Protein 3QB2 (pdb70)

Sequence (620 aa):
YKVPKGLEHYQKFQKEVTVNDLKKYLIGSDKEYRITRRDSYGDISDPEVILEYGVYPAFIKGYTQLKANIEEALLESNSGQALDIYQAVQTLNAENLLNYYESLPFYLNRQSILANITKALKDAHIREAAHYKLGEFAHYQDTLDVERYKVPKGLEHYQKFQKEVTVNDLKKYLIGSDKEYRITRRDSYGDISDPEVILEYGVYPAFIKGYTQLKANIEEALLESNSGQALDIYQAVQTLNAENLLNYYESLPFYLNRQSILANITKALKDAHIREAAHYKLGEFAHYQDTLDVERTIETFFRSFLEQKLISEYKVPKGLEHYQKFQKEVTVNDLKKYLIGSDKEYRITRRDSYGDISDPEVILEYGVYPAFIKGYTQLKANIEEALLESNSGQALDIYQAVQTLNAENLLNYYESLPFYLNRQSILANITKALKDAHIREAAHYKLGEFAHYQDTLDVERTIETFFRSYKVPKGLEHYQKFQKEVTVNDLKKYLIGSDKEYRITRRDSYGDISDPEVILEYGVYPAFIKGYTQLKANIEEALLESNSGQALDIYQAVQTLNAENLLNYYESLPFYLNRQSILANITKALKDAHIREAAHYKLGEFAHYQDTLDVERTIE

B-factor: mean 46.6, std 15.16, range [19.85, 102.47]

InterPro domains:
  IPR032002 Immunity factor for SPN [PF16718] (1-161)
  IPR038509 IFS superfamily [G3DSA:1.25.40.520] (1-161)

Radius of gyration: 32.12 Å; Cα contacts (8 Å, |Δi|>4): 696; chains: 4; bounding box: 103×66×56 Å

Solvent-accessible surface area: 32595 Å² total

Secondary structure (DSSP, 8-state):
--PPPPHHHHH---S---HHHHHHHHH--SGGG----SS----S--HHHHIIIIIHHHHHHT-TTHHHHHHHHHH---S--HHHHHHHHHHHHHH--HHHHS--S-----HHHHHHHHHHHTSHHHHH--HHHHHHHHHHHH------/--PPPPHHHHH---S---HHHHHHHHH--SGGG----TT----S--HHHIIIIIIHHHHHTT-THHHHHHHHHHH---S--HHHHHHHHHHHHHH--HHHHSS-S-----HHHHHHHHHHHHSHHHHH--HHHHHHHHHHHH----HHHHIIIIIHHHHHHHHH-/--PPP-HHHHH---S---HHHHHHHHH--SGGG----TT----S--HHHIIIIIIHHHHHTT-THHHHHHHHHHH--TT--HHHHHHHHHHHHHH--HHHHSS-S----HHHHHHHHHTTSS-HHHH---HHHHHHHHHHHH----HHHHHHHHH-/--PPP-HHHHH---S---HHHHHHHHH--SGGG----SS----S--HHHIIIIIIHHHHHTT-THHHHHHHHHHH---S--HHHHHHHHHHHHHH--HHHHS--S-----HHHHHHHHHHTTSHHHHH--HHHHHHHHHHHH----HHHH-

Nearest PDB structures (foldseek):
  3qb2-assembly2_B  TM=1.000E+00  e=2.478E-21  Streptococcus pyogenes
  3qb2-assembly3_C  TM=9.604E-01  e=1.920E-17  Streptococcus pyogenes
  4kt6-assembly2_D  TM=8.088E-01  e=1.188E-16  Streptococcus pyogenes MGAS315
  3qb2-assembly3_C  TM=1.002E+00  e=6.644E-21  Streptococcus pyogenes
  3qb2-assembly2_B  TM=9.607E-01  e=6.875E-18  Streptococcus pyogenes

Structure (mmCIF, N/CA/C/O backbone):
data_3QB2
#
_entry.id   3QB2
#
_cell.length_a   108.032
_cell.length_b   108.032
_cell.length_c   147.047
_cell.angle_alpha   90.00
_cell.angle_beta   90.00
_cell.angle_gamma   120.00
#
_symmetry.space_group_name_H-M   'P 31 2 1'
#
loop_
_entity.id
_entity.type
_entity.pdbx_description
1 polymer 'Immunity factor for SPN'
2 non-polymer 'SULFATE ION'
3 water water
#
loop_
_atom_site.group_PDB
_atom_site.id
_atom_site.type_symbol
_atom_site.label_atom_id
_atom_site.label_alt_id
_atom_site.label_comp_id
_atom_site.label_asym_id
_atom_site.label_entity_id
_atom_site.label_seq_id
_atom_site.pdbx_PDB_ins_code
_atom_site.Cartn_x
_atom_site.Cartn_y
_atom_site.Cartn_z
_atom_site.occupancy
_atom_site.B_iso_or_equiv
_atom_site.auth_seq_id
_atom_site.auth_comp_id
_atom_site.auth_asym_id
_atom_site.auth_atom_id
_atom_site.pdbx_PDB_model_num
ATOM 9 N N . TYR A 1 2 ? -16.398 61.200 48.759 1.00 47.28 2 TYR A N 1
ATOM 10 C CA . TYR A 1 2 ? -16.113 62.303 49.675 1.00 46.41 2 TYR A CA 1
ATOM 11 C C . TYR A 1 2 ? -15.217 61.810 50.805 1.00 45.50 2 TYR A C 1
ATOM 12 O O . TYR A 1 2 ? -15.432 60.732 51.331 1.00 45.00 2 TYR A O 1
ATOM 21 N N . LYS A 1 3 ? -14.178 62.579 51.118 1.00 44.69 3 LYS A N 1
ATOM 22 C CA . LYS A 1 3 ? -13.351 62.348 52.301 1.00 44.33 3 LYS A CA 1
ATOM 23 C C . LYS A 1 3 ? -13.262 63.671 53.070 1.00 43.78 3 LYS A C 1
ATOM 24 O O . LYS A 1 3 ? -13.224 64.740 52.458 1.00 43.83 3 LYS A O 1
ATOM 26 N N . VAL A 1 4 ? -13.268 63.602 54.401 1.00 43.10 4 VAL A N 1
ATOM 27 C CA . VAL A 1 4 ? -13.191 64.806 55.223 1.00 42.44 4 VAL A CA 1
ATOM 28 C C . VAL A 1 4 ? -11.809 65.396 55.004 1.00 42.36 4 VAL A C 1
ATOM 29 O O . VAL A 1 4 ? -10.820 64.695 55.140 1.00 42.36 4 VAL A O 1
ATOM 33 N N . PRO A 1 5 ? -11.734 66.677 54.631 1.00 42.70 5 PRO A N 1
ATOM 34 C CA . PRO A 1 5 ? -10.426 67.309 54.402 1.00 43.07 5 PRO A CA 1
ATOM 35 C C . PRO A 1 5 ? -9.509 67.352 55.637 1.00 43.37 5 PRO A C 1
ATOM 36 O O . PRO A 1 5 ? -9.980 67.323 56.781 1.00 43.22 5 PRO A O 1
ATOM 40 N N . LYS A 1 6 ? -8.207 67.414 55.382 1.00 43.82 6 LYS A N 1
ATOM 41 C CA . LYS A 1 6 ? -7.208 67.493 56.439 1.00 44.48 6 LYS A CA 1
ATOM 42 C C . LYS A 1 6 ? -7.406 68.731 57.328 1.00 44.84 6 LYS A C 1
ATOM 43 O O . LYS A 1 6 ? -7.533 69.847 56.834 1.00 44.59 6 LYS A O 1
ATOM 45 N N . GLY A 1 7 ? -7.441 68.499 58.643 1.00 45.50 7 GLY A N 1
ATOM 46 C CA . GLY A 1 7 ? -7.556 69.551 59.657 1.00 45.68 7 GLY A CA 1
ATOM 47 C C . GLY A 1 7 ? -6.306 70.404 59.821 1.00 45.89 7 GLY A C 1
ATOM 48 O O . GLY A 1 7 ? -5.247 70.087 59.283 1.00 46.17 7 GLY A O 1
ATOM 49 N N . LEU A 1 8 ? -6.441 71.512 60.549 1.00 45.82 8 LEU A N 1
ATOM 50 C CA . LEU A 1 8 ? -5.290 72.370 60.887 1.00 45.58 8 LEU A CA 1
ATOM 51 C C . LEU A 1 8 ? -4.346 71.572 61.785 1.00 44.89 8 LEU A C 1
ATOM 52 O O . LEU A 1 8 ? -3.127 71.669 61.673 1.00 44.14 8 LEU A O 1
ATOM 57 N N . GLU A 1 9 ? -4.937 70.774 62.672 1.00 44.48 9 GLU A N 1
ATOM 58 C CA . GLU A 1 9 ? -4.182 69.920 63.572 1.00 44.39 9 GLU A CA 1
ATOM 59 C C . GLU A 1 9 ? -3.336 68.878 62.824 1.00 43.15 9 GLU A C 1
ATOM 60 O O . GLU A 1 9 ? -2.282 68.461 63.308 1.00 42.61 9 GLU A O 1
ATOM 62 N N . HIS A 1 10 ? -3.784 68.488 61.634 1.00 41.91 10 HIS A N 1
ATOM 63 C CA . HIS A 1 10 ? -3.037 67.552 60.797 1.00 41.11 10 HIS A CA 1
ATOM 64 C C . HIS A 1 10 ? -1.670 68.118 60.424 1.00 40.22 10 HIS A C 1
ATOM 65 O O . HIS A 1 10 ? -0.674 67.416 60.508 1.00 40.26 10 HIS A O 1
ATOM 72 N N . TYR A 1 11 ? -1.633 69.389 60.031 1.00 39.43 11 TYR A N 1
ATOM 73 C CA . TYR A 1 11 ? -0.386 70.068 59.674 1.00 38.98 11 TYR A CA 1
ATOM 74 C C . TYR A 1 11 ? 0.453 70.387 60.904 1.00 38.37 11 TYR A C 1
ATOM 75 O O . TYR A 1 11 ? 1.675 70.287 60.879 1.00 38.34 11 TYR A O 1
ATOM 84 N N . GLN A 1 12 ? -0.206 70.729 61.996 1.00 37.93 12 GLN A N 1
ATOM 85 C CA . GLN A 1 12 ? 0.486 70.996 63.237 1.00 38.07 12 GLN A CA 1
ATOM 86 C C . GLN A 1 12 ? 1.342 69.801 63.677 1.00 38.19 12 GLN A C 1
ATOM 87 O O . GLN A 1 12 ? 2.478 69.981 64.159 1.00 38.07 12 GLN A O 1
ATOM 89 N N . LYS A 1 13 ? 0.823 68.584 63.484 1.00 38.03 13 LYS A N 1
ATOM 90 C CA . LYS A 1 13 ? 1.562 67.374 63.887 1.00 37.68 13 LYS A CA 1
ATOM 91 C C . LYS A 1 13 ? 2.830 67.218 63.064 1.00 37.36 13 LYS A C 1
ATOM 92 O O . LYS A 1 13 ? 3.821 66.708 63.556 1.00 37.45 13 LYS A O 1
ATOM 102 N N . PHE A 1 15 ? 4.616 69.835 61.705 1.00 35.73 15 PHE A N 1
ATOM 103 C CA . PHE A 1 15 ? 5.508 70.989 61.784 1.00 35.00 15 PHE A CA 1
ATOM 104 C C . PHE A 1 15 ? 5.859 71.474 63.187 1.00 34.74 15 PHE A C 1
ATOM 105 O O . PHE A 1 15 ? 6.828 72.193 63.320 1.00 34.37 15 PHE A O 1
ATOM 113 N N . GLN A 1 16 ? 5.096 71.083 64.213 1.00 34.73 16 GLN A N 1
ATOM 114 C CA . GLN A 1 16 ? 5.460 71.378 65.606 1.00 34.95 16 GLN A CA 1
ATOM 115 C C . GLN A 1 16 ? 6.255 70.215 66.229 1.00 35.31 16 GLN A C 1
ATOM 116 O O . GLN A 1 16 ? 5.797 69.542 67.151 1.00 35.09 16 GLN A O 1
ATOM 122 N N . LYS A 1 17 ? 7.450 69.997 65.690 1.00 35.63 17 LYS A N 1
ATOM 123 C CA . LYS A 1 17 ? 8.393 68.998 66.175 1.00 35.95 17 LYS A CA 1
ATOM 124 C C . LYS A 1 17 ? 9.719 69.266 65.462 1.00 35.64 17 LYS A C 1
ATOM 125 O O . LYS A 1 17 ? 9.825 70.234 64.708 1.00 35.77 17 LYS A O 1
ATOM 131 N N . GLU A 1 18 ? 10.734 68.434 65.684 1.00 35.25 18 GLU A N 1
ATOM 132 C CA . GLU A 1 18 ? 11.989 68.581 64.925 1.00 35.01 18 GLU A CA 1
ATOM 133 C C . GLU A 1 18 ? 11.660 68.477 63.428 1.00 34.22 18 GLU A C 1
ATOM 134 O O . GLU A 1 18 ? 10.925 67.575 63.010 1.00 34.38 18 GLU A O 1
ATOM 136 N N . VAL A 1 19 ? 12.144 69.439 62.653 1.00 33.11 19 VAL A N 1
ATOM 137 C CA . VAL A 1 19 ? 12.000 69.411 61.206 1.00 32.51 19 VAL A CA 1
ATOM 138 C C . VAL A 1 19 ? 13.336 69.853 60.640 1.00 32.38 19 VAL A C 1
ATOM 139 O O . VAL A 1 19 ? 13.843 70.920 60.983 1.00 32.72 19 VAL A O 1
ATOM 143 N N . THR A 1 20 ? 13.921 69.011 59.803 1.00 31.85 20 THR A N 1
ATOM 144 C CA . THR A 1 20 ? 15.261 69.242 59.292 1.00 31.46 20 THR A CA 1
ATOM 145 C C . THR A 1 20 ? 15.203 69.900 57.914 1.00 31.47 20 THR A C 1
ATOM 146 O O . THR A 1 20 ? 14.128 70.007 57.297 1.00 30.85 20 THR A O 1
ATOM 150 N N . VAL A 1 21 ? 16.373 70.323 57.440 1.00 31.23 21 VAL A N 1
ATOM 151 C CA . VAL A 1 21 ? 16.495 70.894 56.124 1.00 31.57 21 VAL A CA 1
ATOM 152 C C . VAL A 1 21 ? 15.956 69.889 55.120 1.00 32.18 21 VAL A C 1
ATOM 153 O O . VAL A 1 21 ? 15.055 70.193 54.345 1.00 32.45 21 VAL A O 1
ATOM 157 N N . ASN A 1 22 ? 16.466 68.666 55.185 1.00 32.87 22 ASN A N 1
ATOM 158 C CA . ASN A 1 22 ? 16.030 67.596 54.287 1.00 32.92 22 ASN A CA 1
ATOM 159 C C . ASN A 1 22 ? 14.547 67.305 54.320 1.00 32.63 22 ASN A C 1
ATOM 160 O O . ASN A 1 22 ? 13.974 67.040 53.273 1.00 33.24 22 ASN A O 1
ATOM 165 N N . ASP A 1 23 ? 13.919 67.329 55.490 1.00 32.47 23 ASP A N 1
ATOM 166 C CA . ASP A 1 23 ? 12.451 67.209 55.557 1.00 32.53 23 ASP A CA 1
ATOM 167 C C . ASP A 1 23 ? 11.793 68.327 54.736 1.00 32.03 23 ASP A C 1
ATOM 168 O O . ASP A 1 23 ? 10.849 68.091 53.971 1.00 31.58 23 ASP A O 1
ATOM 173 N N . LEU A 1 24 ? 12.284 69.550 54.921 1.00 31.36 24 LEU A N 1
ATOM 174 C CA . LEU A 1 24 ? 11.714 70.693 54.237 1.00 30.85 24 LEU A CA 1
ATOM 175 C C . LEU A 1 24 ? 11.866 70.571 52.726 1.00 30.82 24 LEU A C 1
ATOM 176 O O . LEU A 1 24 ? 10.925 70.852 52.000 1.00 30.28 24 LEU A O 1
ATOM 181 N N . LYS A 1 25 ? 13.025 70.123 52.248 1.00 31.18 25 LYS A N 1
ATOM 182 C CA . LYS A 1 25 ? 13.166 69.830 50.813 1.00 31.66 25 LYS A CA 1
ATOM 183 C C . LYS A 1 25 ? 12.101 68.837 50.371 1.00 31.29 25 LYS A C 1
ATOM 184 O O . LYS A 1 25 ? 11.400 69.073 49.392 1.00 31.64 25 LYS A O 1
ATOM 190 N N . LYS A 1 26 ? 11.936 67.753 51.112 1.00 30.96 26 LYS A N 1
ATOM 191 C CA . LYS A 1 26 ? 10.959 66.748 50.713 1.00 31.45 26 LYS A CA 1
ATOM 192 C C . LYS A 1 26 ? 9.519 67.248 50.746 1.00 31.19 26 LYS A C 1
ATOM 193 O O . LYS A 1 26 ? 8.708 66.826 49.935 1.00 31.48 26 LYS A O 1
ATOM 199 N N . TYR A 1 27 ? 9.191 68.129 51.684 1.00 31.06 27 TYR A N 1
ATOM 200 C CA . TYR A 1 27 ? 7.852 68.727 51.731 1.00 30.94 27 TYR A CA 1
ATOM 201 C C . TYR A 1 27 ? 7.602 69.677 50.560 1.00 30.44 27 TYR A C 1
ATOM 202 O O . TYR A 1 27 ? 6.522 69.691 49.996 1.00 29.83 27 TYR A O 1
ATOM 211 N N . LEU A 1 28 ? 8.601 70.471 50.212 1.00 30.50 28 LEU A N 1
ATOM 212 C CA . LEU A 1 28 ? 8.434 71.515 49.209 1.00 30.89 28 LEU A CA 1
ATOM 213 C C . LEU A 1 28 ? 8.315 70.951 47.800 1.00 31.63 28 LEU A C 1
ATOM 214 O O . LEU A 1 28 ? 7.567 71.481 46.989 1.00 32.06 28 LEU A O 1
ATOM 219 N N . ILE A 1 29 ? 9.053 69.885 47.512 1.00 32.43 29 ILE A N 1
ATOM 220 C CA . ILE A 1 29 ? 8.918 69.158 46.251 1.00 32.75 29 ILE A CA 1
ATOM 221 C C . ILE A 1 29 ? 7.688 68.246 46.330 1.00 33.31 29 ILE A C 1
ATOM 222 O O . ILE A 1 29 ? 6.778 68.342 45.511 1.00 33.75 29 ILE A O 1
ATOM 227 N N . GLY A 1 30 ? 7.635 67.391 47.342 1.00 33.85 30 GLY A N 1
ATOM 228 C CA . GLY A 1 30 ? 6.490 66.501 47.536 1.00 34.47 30 GLY A CA 1
ATOM 229 C C . GLY A 1 30 ? 6.330 65.374 46.517 1.00 35.11 30 GLY A C 1
ATOM 230 O O . GLY A 1 30 ? 5.236 64.856 46.343 1.00 34.39 30 GLY A O 1
ATOM 231 N N . SER A 1 31 ? 7.406 64.989 45.835 1.00 36.09 31 SER A N 1
ATOM 232 C CA . SER A 1 31 ? 7.351 63.812 44.955 1.00 37.08 31 SER A CA 1
ATOM 233 C C . SER A 1 31 ? 7.121 62.525 45.779 1.00 37.92 31 SER A C 1
ATOM 234 O O . SER A 1 31 ? 6.384 61.623 45.368 1.00 38.30 31 SER A O 1
ATOM 237 N N . ASP A 1 32 ? 7.734 62.462 46.952 1.00 38.65 32 ASP A N 1
ATOM 238 C CA . ASP A 1 32 ? 7.463 61.393 47.912 1.00 39.44 32 ASP A CA 1
ATOM 239 C C . ASP A 1 32 ? 6.104 61.632 48.581 1.00 39.54 32 ASP A C 1
ATOM 240 O O . ASP A 1 32 ? 5.931 62.611 49.315 1.00 40.12 32 ASP A O 1
ATOM 245 N N . LYS A 1 33 ? 5.161 60.715 48.370 1.00 39.43 33 LYS A N 1
ATOM 246 C CA . LYS A 1 33 ? 3.781 60.873 48.861 1.00 39.50 33 LYS A CA 1
ATOM 247 C C . LYS A 1 33 ? 3.646 61.129 50.357 1.00 39.46 33 LYS A C 1
ATOM 248 O O . LYS A 1 33 ? 2.664 61.726 50.789 1.00 39.85 33 LYS A O 1
ATOM 250 N N . GLU A 1 34 ? 4.604 60.654 51.145 1.00 39.55 34 GLU A N 1
ATOM 251 C CA . GLU A 1 34 ? 4.599 60.860 52.597 1.00 39.47 34 GLU A CA 1
ATOM 252 C C . GLU A 1 34 ? 4.871 62.321 52.987 1.00 39.31 34 GLU A C 1
ATOM 253 O O . GLU A 1 34 ? 4.544 62.736 54.104 1.00 39.12 34 GLU A O 1
ATOM 255 N N . TYR A 1 35 ? 5.479 63.079 52.074 1.00 38.94 35 TYR A N 1
ATOM 256 C CA . TYR A 1 35 ? 5.791 64.489 52.303 1.00 38.83 35 TYR A CA 1
ATOM 257 C C . TYR A 1 35 ? 5.073 65.370 51.295 1.00 38.35 35 TYR A C 1
ATOM 258 O O . TYR A 1 35 ? 5.601 66.400 50.904 1.00 38.58 35 TYR A O 1
ATOM 267 N N . ARG A 1 36 ? 3.888 64.966 50.861 1.00 37.73 36 ARG A N 1
ATOM 268 C CA . ARG A 1 36 ? 3.207 65.655 49.776 1.00 37.54 36 ARG A CA 1
ATOM 269 C C . ARG A 1 36 ? 1.994 66.443 50.286 1.00 36.98 36 ARG A C 1
ATOM 270 O O . ARG A 1 36 ? 1.019 65.861 50.723 1.00 36.74 36 ARG A O 1
ATOM 278 N N . ILE A 1 37 ? 2.081 67.769 50.233 1.00 36.63 37 ILE A N 1
ATOM 279 C CA . ILE A 1 37 ? 1.029 68.657 50.712 1.00 36.82 37 ILE A CA 1
ATOM 280 C C . ILE A 1 37 ? 0.436 69.500 49.566 1.00 37.09 37 ILE A C 1
ATOM 281 O O . ILE A 1 37 ? 1.149 70.281 48.942 1.00 36.08 37 ILE A O 1
ATOM 286 N N . THR A 1 38 ? -0.867 69.338 49.307 1.00 37.88 38 THR A N 1
ATOM 287 C CA . THR A 1 38 ? -1.526 70.000 48.172 1.00 39.09 38 THR A CA 1
ATOM 288 C C . THR A 1 38 ? -2.911 70.555 48.479 1.00 40.18 38 THR A C 1
ATOM 289 O O . THR A 1 38 ? -3.538 70.196 49.464 1.00 39.84 38 THR A O 1
ATOM 293 N N . ARG A 1 39 ? -3.376 71.435 47.597 1.00 42.04 39 ARG A N 1
ATOM 294 C CA . ARG A 1 39 ? -4.765 71.891 47.607 1.00 43.46 39 ARG A CA 1
ATOM 295 C C . ARG A 1 39 ? -5.596 70.962 46.709 1.00 44.57 39 ARG A C 1
ATOM 296 O O . ARG A 1 39 ? -5.078 70.350 45.784 1.00 44.85 39 ARG A O 1
ATOM 298 N N . ARG A 1 40 ? -6.883 70.862 47.005 1.00 46.09 40 ARG A N 1
ATOM 299 C CA . ARG A 1 40 ? -7.818 70.049 46.237 1.00 47.21 40 ARG A CA 1
ATOM 300 C C . ARG A 1 40 ? -7.728 70.366 44.758 1.00 48.12 40 ARG A C 1
ATOM 301 O O . ARG A 1 40 ? -7.552 69.478 43.928 1.00 48.56 40 ARG A O 1
ATOM 309 N N . ASP A 1 41 ? -7.873 71.642 44.435 1.00 49.13 41 ASP A N 1
ATOM 310 C CA . ASP A 1 41 ? -7.751 72.097 43.061 1.00 50.16 41 ASP A CA 1
ATOM 311 C C . ASP A 1 41 ? -6.329 72.589 42.883 1.00 50.68 41 ASP A C 1
ATOM 312 O O . ASP A 1 41 ? -5.986 73.696 43.326 1.00 51.44 41 ASP A O 1
ATOM 314 N N . SER A 1 42 ? -5.478 71.773 42.276 1.00 50.63 42 SER A N 1
ATOM 315 C CA . SER A 1 42 ? -4.119 72.240 42.018 1.00 50.19 42 SER A CA 1
ATOM 316 C C . SER A 1 42 ? -3.470 71.523 40.851 1.00 49.46 42 SER A C 1
ATOM 317 O O . SER A 1 42 ? -3.591 70.305 40.683 1.00 49.73 42 SER A O 1
ATOM 320 N N . TYR A 1 43 ? -2.786 72.327 40.051 1.00 48.47 43 TYR A N 1
ATOM 321 C CA . TYR A 1 43 ? -1.973 71.864 38.964 1.00 47.32 43 TYR A CA 1
ATOM 322 C C . TYR A 1 43 ? -0.907 70.893 39.486 1.00 47.02 43 TYR A C 1
ATOM 323 O O . TYR A 1 43 ? -0.226 71.189 40.456 1.00 45.89 43 TYR A O 1
ATOM 340 N N . GLY A 1 45 ? -0.960 67.265 40.723 1.00 45.99 45 GLY A N 1
ATOM 341 C CA . GLY A 1 45 ? -1.285 66.670 42.024 1.00 45.40 45 GLY A CA 1
ATOM 342 C C . GLY A 1 45 ? -0.224 65.753 42.600 1.00 44.60 45 GLY A C 1
ATOM 343 O O . GLY A 1 45 ? -0.250 65.451 43.785 1.00 45.07 45 GLY A O 1
ATOM 344 N N . ASP A 1 46 ? 0.709 65.310 41.766 1.00 43.66 46 ASP A N 1
ATOM 345 C CA . ASP A 1 46 ? 1.811 64.462 42.209 1.00 43.23 46 ASP A CA 1
ATOM 346 C C . ASP A 1 46 ? 2.927 65.264 42.874 1.00 41.93 46 ASP A C 1
ATOM 347 O O . ASP A 1 46 ? 3.920 64.704 43.298 1.00 41.99 46 ASP A O 1
ATOM 352 N N . ILE A 1 47 ? 2.751 66.574 42.972 1.00 40.81 47 ILE A N 1
ATOM 353 C CA . ILE A 1 47 ? 3.752 67.476 43.546 1.00 39.86 47 ILE A CA 1
ATOM 354 C C . ILE A 1 47 ? 3.062 68.377 44.587 1.00 38.59 47 ILE A C 1
ATOM 355 O O . ILE A 1 47 ? 1.843 68.568 44.531 1.00 38.07 47 ILE A O 1
ATOM 360 N N . SER A 1 48 ? 3.813 68.905 45.555 1.00 37.11 48 SER A N 1
ATOM 361 C CA . SER A 1 48 ? 3.174 69.711 46.603 1.00 35.96 48 SER A CA 1
ATOM 362 C C . SER A 1 48 ? 2.996 71.182 46.212 1.00 34.98 48 SER A C 1
ATOM 363 O O . SER A 1 48 ? 3.597 71.669 45.226 1.00 34.80 48 SER A O 1
ATOM 366 N N . ASP A 1 49 ? 2.102 71.847 46.948 1.00 33.66 49 ASP A N 1
ATOM 367 C CA . ASP A 1 49 ? 1.780 73.269 46.773 1.00 32.90 49 ASP A CA 1
ATOM 368 C C . ASP A 1 49 ? 2.392 74.111 47.904 1.00 31.56 49 ASP A C 1
ATOM 369 O O . ASP A 1 49 ? 1.861 74.142 49.010 1.00 30.51 49 ASP A O 1
ATOM 374 N N . PRO A 1 50 ? 3.509 74.800 47.633 1.00 30.85 50 PRO A N 1
ATOM 375 C CA . PRO A 1 50 ? 4.169 75.595 48.673 1.00 30.49 50 PRO A CA 1
ATOM 376 C C . PRO A 1 50 ? 3.267 76.572 49.421 1.00 30.12 50 PRO A C 1
ATOM 377 O O . PRO A 1 50 ? 3.505 76.828 50.604 1.00 30.00 50 PRO A O 1
ATOM 381 N N . GLU A 1 51 ? 2.238 77.096 48.760 1.00 29.46 51 GLU A N 1
ATOM 382 C CA . GLU A 1 51 ? 1.374 78.047 49.418 1.00 29.67 51 GLU A CA 1
ATOM 383 C C . GLU A 1 51 ? 0.664 77.382 50.592 1.00 28.47 51 GLU A C 1
ATOM 384 O O . GLU A 1 51 ? 0.597 77.980 51.662 1.00 28.50 51 GLU A O 1
ATOM 390 N N . VAL A 1 52 ? 0.141 76.164 50.400 1.00 27.31 52 VAL A N 1
ATOM 391 C CA . VAL A 1 52 ? -0.483 75.406 51.512 1.00 26.25 52 VAL A CA 1
ATOM 392 C C . VAL A 1 52 ? 0.542 75.098 52.604 1.00 25.55 52 VAL A C 1
ATOM 393 O O . VAL A 1 52 ? 0.228 75.146 53.775 1.00 25.79 52 VAL A O 1
ATOM 397 N N . ILE A 1 53 ? 1.779 74.826 52.227 1.00 25.27 53 ILE A N 1
ATOM 398 C CA . ILE A 1 53 ? 2.827 74.522 53.209 1.00 25.16 53 ILE A CA 1
ATOM 399 C C . ILE A 1 53 ? 3.075 75.736 54.124 1.00 25.06 53 ILE A C 1
ATOM 400 O O . ILE A 1 53 ? 3.129 75.606 55.353 1.00 24.86 53 ILE A O 1
ATOM 405 N N . LEU A 1 54 ? 3.218 76.908 53.508 1.00 24.88 54 LEU A N 1
ATOM 406 C CA . LEU A 1 54 ? 3.483 78.148 54.238 1.00 24.45 54 LEU A CA 1
ATOM 407 C C . LEU A 1 54 ? 2.300 78.537 55.112 1.00 23.95 54 LEU A C 1
ATOM 408 O O . LEU A 1 54 ? 2.438 78.730 56.319 1.00 23.51 54 LEU A O 1
ATOM 413 N N . GLU A 1 55 ? 1.138 78.627 54.482 1.00 23.89 55 GLU A N 1
ATOM 414 C CA . GLU A 1 55 ? -0.048 79.193 55.098 1.00 24.05 55 GLU A CA 1
ATOM 415 C C . GLU A 1 55 ? -0.610 78.317 56.216 1.00 24.47 55 GLU A C 1
ATOM 416 O O . GLU A 1 55 ? -1.126 78.827 57.203 1.00 24.26 55 GLU A O 1
ATOM 422 N N . TYR A 1 56 ? -0.534 77.001 56.047 1.00 25.07 56 TYR A N 1
ATOM 423 C CA . TYR A 1 56 ? -1.174 76.081 56.976 1.00 25.41 56 TYR A CA 1
ATOM 424 C C . TYR A 1 56 ? -0.192 75.273 57.794 1.00 25.35 56 TYR A C 1
ATOM 425 O O . TYR A 1 56 ? -0.595 74.674 58.793 1.00 25.80 56 TYR A O 1
ATOM 434 N N . GLY A 1 57 ? 1.082 75.278 57.405 1.00 24.87 57 GLY A N 1
ATOM 435 C CA . GLY A 1 57 ? 2.093 74.499 58.113 1.00 24.70 57 GLY A CA 1
ATOM 436 C C . GLY A 1 57 ? 3.157 75.332 58.792 1.00 24.25 57 GLY A C 1
ATOM 437 O O . GLY A 1 57 ? 3.176 75.463 60.011 1.00 24.85 57 GLY A O 1
ATOM 438 N N . VAL A 1 58 ? 4.051 75.892 57.996 1.00 23.81 58 VAL A N 1
ATOM 439 C CA . VAL A 1 58 ? 5.207 76.602 58.520 1.00 23.57 58 VAL A CA 1
ATOM 440 C C . VAL A 1 58 ? 4.860 77.854 59.349 1.00 23.46 58 VAL A C 1
ATOM 441 O O . VAL A 1 58 ? 5.369 78.015 60.471 1.00 23.00 58 VAL A O 1
ATOM 445 N N . TYR A 1 59 ? 3.991 78.722 58.830 1.00 23.10 59 TYR A N 1
ATOM 446 C CA . TYR A 1 59 ? 3.709 79.987 59.534 1.00 23.31 59 TYR A CA 1
ATOM 447 C C . TYR A 1 59 ? 3.006 79.778 60.904 1.00 23.02 59 TYR A C 1
ATOM 448 O O . TYR A 1 59 ? 3.364 80.436 61.884 1.00 23.11 59 TYR A O 1
ATOM 457 N N . PRO A 1 60 ? 2.021 78.862 60.979 1.00 22.73 60 PRO A N 1
ATOM 458 C CA . PRO A 1 60 ? 1.434 78.544 62.297 1.00 22.18 60 PRO A CA 1
ATOM 459 C C . PRO A 1 60 ? 2.439 77.937 63.284 1.00 22.07 60 PRO A C 1
ATOM 460 O O . PRO A 1 60 ? 2.438 78.299 64.454 1.00 22.18 60 PRO A O 1
ATOM 464 N N . ALA A 1 61 ? 3.320 77.075 62.799 1.00 21.68 61 ALA A N 1
ATOM 465 C CA . ALA A 1 61 ? 4.337 76.450 63.634 1.00 21.92 61 ALA A CA 1
ATOM 466 C C . ALA A 1 61 ? 5.376 77.465 64.142 1.00 22.05 61 ALA A C 1
ATOM 467 O O . ALA A 1 61 ? 5.800 77.443 65.305 1.00 21.72 61 ALA A O 1
ATOM 469 N N . PHE A 1 62 ? 5.802 78.346 63.254 1.00 22.62 62 PHE A N 1
ATOM 470 C CA . PHE A 1 62 ? 6.716 79.416 63.630 1.00 23.12 62 PHE A CA 1
ATOM 471 C C . PHE A 1 62 ? 6.116 80.303 64.731 1.00 23.26 62 PHE A C 1
ATOM 472 O O . PHE A 1 62 ? 6.800 80.656 65.657 1.00 23.11 62 PHE A O 1
ATOM 480 N N . ILE A 1 63 ? 4.840 80.645 64.624 1.00 23.93 63 ILE A N 1
ATOM 481 C CA . ILE A 1 63 ? 4.199 81.521 65.599 1.00 24.57 63 ILE A CA 1
ATOM 482 C C . ILE A 1 63 ? 4.150 80.808 66.948 1.00 25.39 63 ILE A C 1
ATOM 483 O O . ILE A 1 63 ? 4.423 81.409 67.991 1.00 25.55 63 ILE A O 1
ATOM 488 N N . LYS A 1 64 ? 3.852 79.511 66.914 1.00 26.27 64 LYS A N 1
ATOM 489 C CA . LYS A 1 64 ? 3.848 78.676 68.118 1.00 26.76 64 LYS A CA 1
ATOM 490 C C . LYS A 1 64 ? 5.203 78.655 68.825 1.00 27.13 64 LYS A C 1
ATOM 491 O O . LYS A 1 64 ? 5.250 78.427 70.025 1.00 28.27 64 LYS A O 1
ATOM 493 N N . GLY A 1 65 ? 6.294 78.894 68.101 1.00 27.13 65 GLY A N 1
ATOM 494 C CA . GLY A 1 65 ? 7.623 78.971 68.708 1.00 27.01 65 GLY A CA 1
ATOM 495 C C . GLY A 1 65 ? 8.708 78.168 68.005 1.00 27.52 65 GLY A C 1
ATOM 496 O O . GLY A 1 65 ? 9.864 78.161 68.441 1.00 27.27 65 GLY A O 1
ATOM 497 N N . TYR A 1 66 ? 8.360 77.490 66.910 1.00 27.96 66 TYR A N 1
ATOM 498 C CA . TYR A 1 66 ? 9.338 76.677 66.171 1.00 27.83 66 TYR A CA 1
ATOM 499 C C . TYR A 1 66 ? 10.059 77.536 65.138 1.00 26.94 66 TYR A C 1
ATOM 500 O O . TYR A 1 66 ? 9.931 77.336 63.938 1.00 26.84 66 TYR A O 1
ATOM 509 N N . THR A 1 67 ? 10.839 78.487 65.620 1.00 26.83 67 THR A N 1
ATOM 510 C CA . THR A 1 67 ? 11.338 79.570 64.744 1.00 26.79 67 THR A CA 1
ATOM 511 C C . THR A 1 67 ? 12.607 79.205 63.971 1.00 27.24 67 THR A C 1
ATOM 512 O O . THR A 1 67 ? 13.045 79.964 63.104 1.00 27.89 67 THR A O 1
ATOM 516 N N . GLN A 1 68 ? 13.174 78.034 64.248 1.00 27.28 68 GLN A N 1
ATOM 517 C CA . GLN A 1 68 ? 14.227 77.483 63.411 1.00 27.51 68 GLN A CA 1
ATOM 518 C C . GLN A 1 68 ? 13.750 77.159 61.998 1.00 26.51 68 GLN A C 1
ATOM 519 O O . GLN A 1 68 ? 14.562 77.006 61.101 1.00 27.15 68 GLN A O 1
ATOM 525 N N . LEU A 1 69 ? 12.445 77.043 61.794 1.00 25.95 69 LEU A N 1
ATOM 526 C CA . LEU A 1 69 ? 11.888 76.821 60.451 1.00 25.74 69 LEU A CA 1
ATOM 527 C C . LEU A 1 69 ? 12.334 77.871 59.431 1.00 26.02 69 LEU A C 1
ATOM 528 O O . LEU A 1 69 ? 12.470 77.565 58.258 1.00 26.19 69 LEU A O 1
ATOM 533 N N . LYS A 1 70 ? 12.587 79.102 59.872 1.00 26.34 70 LYS A N 1
ATOM 534 C CA . LYS A 1 70 ? 12.950 80.162 58.935 1.00 26.20 70 LYS A CA 1
ATOM 535 C C . LYS A 1 70 ? 14.275 79.874 58.267 1.00 26.16 70 LYS A C 1
ATOM 536 O O . LYS A 1 70 ? 14.354 79.819 57.047 1.00 26.19 70 LYS A O 1
ATOM 542 N N . ALA A 1 71 ? 15.320 79.720 59.065 1.00 26.64 71 ALA A N 1
ATOM 543 C CA . ALA A 1 71 ? 16.662 79.463 58.524 1.00 27.18 71 ALA A CA 1
ATOM 544 C C . ALA A 1 71 ? 16.740 78.123 57.796 1.00 27.55 71 ALA A C 1
ATOM 545 O O . ALA A 1 71 ? 17.405 78.005 56.766 1.00 28.00 71 ALA A O 1
ATOM 547 N N . ASN A 1 72 ? 16.047 77.122 58.317 1.00 27.94 72 ASN A N 1
ATOM 548 C CA . ASN A 1 72 ? 16.052 75.813 57.696 1.00 28.30 72 ASN A CA 1
ATOM 549 C C . ASN A 1 72 ? 15.345 75.778 56.338 1.00 28.80 72 ASN A C 1
ATOM 550 O O . ASN A 1 72 ? 15.850 75.133 55.401 1.00 28.56 72 ASN A O 1
ATOM 555 N N . ILE A 1 73 ? 14.203 76.457 56.215 1.00 28.82 73 ILE A N 1
ATOM 556 C CA . ILE A 1 73 ? 13.520 76.532 54.912 1.00 29.41 73 ILE A CA 1
ATOM 557 C C . ILE A 1 73 ? 14.340 77.374 53.921 1.00 30.00 73 ILE A C 1
ATOM 558 O O . ILE A 1 73 ? 14.376 77.086 52.723 1.00 30.21 73 ILE A O 1
ATOM 563 N N . GLU A 1 74 ? 15.036 78.386 54.426 1.00 30.65 74 GLU A N 1
ATOM 564 C CA . GLU A 1 74 ? 15.997 79.139 53.609 1.00 31.54 74 GLU A CA 1
ATOM 565 C C . GLU A 1 74 ? 17.089 78.249 53.025 1.00 31.67 74 GLU A C 1
ATOM 566 O O . GLU A 1 74 ? 17.394 78.307 51.837 1.00 31.81 74 GLU A O 1
ATOM 572 N N . GLU A 1 75 ? 17.673 77.425 53.872 1.00 32.22 75 GLU A N 1
ATOM 573 C CA . GLU A 1 75 ? 18.738 76.509 53.457 1.00 32.46 75 GLU A CA 1
ATOM 574 C C . GLU A 1 75 ? 18.183 75.515 52.454 1.00 31.18 75 GLU A C 1
ATOM 575 O O . GLU A 1 75 ? 18.810 75.223 51.437 1.00 30.83 75 GLU A O 1
ATOM 581 N N . ALA A 1 76 ? 16.991 75.010 52.758 1.00 30.42 76 ALA A N 1
ATOM 582 C CA . ALA A 1 76 ? 16.265 74.102 51.879 1.00 29.94 76 ALA A CA 1
ATOM 583 C C . ALA A 1 76 ? 16.072 74.723 50.508 1.00 30.02 76 ALA A C 1
ATOM 584 O O . ALA A 1 76 ? 16.343 74.079 49.494 1.00 30.15 76 ALA A O 1
ATOM 586 N N . LEU A 1 77 ? 15.622 75.975 50.471 1.00 30.01 77 LEU A N 1
ATOM 587 C CA . LEU A 1 77 ? 15.423 76.660 49.190 1.00 30.17 77 LEU A CA 1
ATOM 588 C C . LEU A 1 77 ? 16.751 76.937 48.501 1.00 30.51 77 LEU A C 1
ATOM 589 O O . LEU A 1 77 ? 16.826 76.885 47.275 1.00 30.29 77 LEU A O 1
ATOM 594 N N . LEU A 1 78 ? 17.790 77.218 49.286 1.00 31.28 78 LEU A N 1
ATOM 595 C CA . LEU A 1 78 ? 19.152 77.423 48.750 1.00 32.48 78 LEU A CA 1
ATOM 596 C C . LEU A 1 78 ? 19.608 76.174 47.983 1.00 32.98 78 LEU A C 1
ATOM 597 O O . LEU A 1 78 ? 20.105 76.277 46.874 1.00 33.52 78 LEU A O 1
ATOM 602 N N . GLU A 1 79 ? 19.412 74.997 48.579 1.00 33.43 79 GLU A N 1
ATOM 603 C CA . GLU A 1 79 ? 19.876 73.742 47.989 1.00 33.40 79 GLU A CA 1
ATOM 604 C C . GLU A 1 79 ? 19.019 73.351 46.795 1.00 33.32 79 GLU A C 1
ATOM 605 O O . GLU A 1 79 ? 19.534 72.931 45.769 1.00 32.91 79 GLU A O 1
ATOM 619 N N . SER A 1 81 ? 17.468 75.406 44.798 1.00 34.69 81 SER A N 1
ATOM 620 C CA . SER A 1 81 ? 17.701 76.354 43.716 1.00 35.19 81 SER A CA 1
ATOM 621 C C . SER A 1 81 ? 19.074 76.183 43.073 1.00 35.59 81 SER A C 1
ATOM 622 O O . SER A 1 81 ? 19.296 76.680 41.975 1.00 35.78 81 SER A O 1
ATOM 625 N N . ASN A 1 82 ? 19.991 75.490 43.736 1.00 35.93 82 ASN A N 1
ATOM 626 C CA . ASN A 1 82 ? 21.335 75.286 43.176 1.00 36.65 82 ASN A CA 1
ATOM 627 C C . ASN A 1 82 ? 21.606 73.826 42.746 1.00 36.06 82 ASN A C 1
ATOM 628 O O . ASN A 1 82 ? 22.759 73.425 42.590 1.00 36.28 82 ASN A O 1
ATOM 633 N N . SER A 1 83 ? 20.535 73.065 42.539 1.00 35.25 83 SER A N 1
ATOM 634 C CA . SER A 1 83 ? 20.595 71.622 42.341 1.00 34.74 83 SER A CA 1
ATOM 635 C C . SER A 1 83 ? 20.729 71.207 40.874 1.00 34.54 83 SER A C 1
ATOM 636 O O . SER A 1 83 ? 21.003 70.050 40.580 1.00 34.34 83 SER A O 1
ATOM 639 N N . GLY A 1 84 ? 20.479 72.133 39.961 1.00 34.12 84 GLY A N 1
ATOM 640 C CA . GLY A 1 84 ? 20.461 71.822 38.541 1.00 33.94 84 GLY A CA 1
ATOM 641 C C . GLY A 1 84 ? 19.272 70.986 38.094 1.00 33.64 84 GLY A C 1
ATOM 642 O O . GLY A 1 84 ? 19.214 70.587 36.940 1.00 33.76 84 GLY A O 1
ATOM 643 N N . GLN A 1 85 ? 18.333 70.710 38.999 1.00 33.44 85 GLN A N 1
ATOM 644 C CA . GLN A 1 85 ? 17.171 69.883 38.684 1.00 33.21 85 GLN A CA 1
ATOM 645 C C . GLN A 1 85 ? 15.936 70.772 38.509 1.00 33.30 85 GLN A C 1
ATOM 646 O O . GLN A 1 85 ? 15.518 71.470 39.448 1.00 32.85 85 GLN A O 1
ATOM 648 N N . ALA A 1 86 ? 15.351 70.715 37.313 1.00 32.96 86 ALA A N 1
ATOM 649 C CA . ALA A 1 86 ? 14.330 71.657 36.909 1.00 33.39 86 ALA A CA 1
ATOM 650 C C . ALA A 1 86 ? 13.213 71.763 37.935 1.00 33.80 86 ALA A C 1
ATOM 651 O O . ALA A 1 86 ? 12.861 72.861 38.364 1.00 34.53 86 ALA A O 1
ATOM 653 N 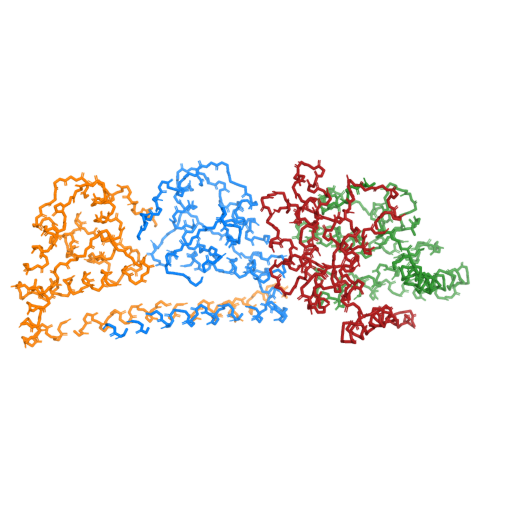N . LEU A 1 87 ? 12.685 70.617 38.336 1.00 33.98 87 LEU A N 1
ATOM 654 C CA . LEU A 1 87 ? 11.543 70.537 39.237 1.00 34.27 87 LEU A CA 1
ATOM 655 C C . LEU A 1 87 ? 11.853 71.164 40.604 1.00 34.37 87 LEU A C 1
ATOM 656 O O . LEU A 1 87 ? 11.001 71.812 41.205 1.00 34.35 87 LEU A O 1
ATOM 661 N N . ASP A 1 88 ? 13.077 70.976 41.081 1.00 34.36 88 ASP A N 1
ATOM 662 C CA . ASP A 1 88 ? 13.502 71.545 42.360 1.00 34.59 88 ASP A CA 1
ATOM 663 C C . ASP A 1 88 ? 13.619 73.092 42.257 1.00 33.95 88 ASP A C 1
ATOM 664 O O . ASP A 1 88 ? 13.275 73.837 43.191 1.00 33.87 88 ASP A O 1
ATOM 669 N N . ILE A 1 89 ? 14.084 73.567 41.105 1.00 32.76 89 ILE A N 1
ATOM 670 C CA . ILE A 1 89 ? 14.208 74.990 40.861 1.00 31.54 89 ILE A CA 1
ATOM 671 C C . ILE A 1 89 ? 12.801 75.568 40.741 1.00 30.52 89 ILE A C 1
ATOM 672 O O . ILE A 1 89 ? 12.518 76.607 41.302 1.00 30.13 89 ILE A O 1
ATOM 677 N N . TYR A 1 90 ? 11.900 74.849 40.081 1.00 29.49 90 TYR A N 1
ATOM 678 C CA . TYR A 1 90 ? 10.531 75.328 39.900 1.00 28.92 90 TYR A CA 1
ATOM 679 C C . TYR A 1 90 ? 9.790 75.517 41.227 1.00 28.51 90 TYR A C 1
ATOM 680 O O . TYR A 1 90 ? 9.133 76.534 41.428 1.00 28.56 90 TYR A O 1
ATOM 689 N N . GLN A 1 91 ? 9.916 74.540 42.127 1.00 28.33 91 GLN A N 1
ATOM 690 C CA . GLN A 1 91 ? 9.258 74.588 43.447 1.00 27.58 91 GLN A CA 1
ATOM 691 C C . GLN A 1 91 ? 9.857 75.671 44.354 1.00 26.92 91 GLN A C 1
ATOM 692 O O . GLN A 1 91 ? 9.152 76.220 45.182 1.00 26.16 91 GLN A O 1
ATOM 698 N N . ALA A 1 92 ? 11.150 75.958 44.181 1.00 26.67 92 ALA A N 1
ATOM 699 C CA . ALA A 1 92 ? 11.803 77.108 44.811 1.00 26.78 92 ALA A CA 1
ATOM 700 C C . ALA A 1 92 ? 11.212 78.438 44.321 1.00 27.11 92 ALA A C 1
ATOM 701 O O . ALA A 1 92 ? 10.953 79.322 45.133 1.00 27.14 92 ALA A O 1
ATOM 703 N N . VAL A 1 93 ? 11.029 78.583 43.004 1.00 26.94 93 VAL A N 1
ATOM 704 C CA . VAL A 1 93 ? 10.400 79.772 42.452 1.00 26.73 93 VAL A CA 1
ATOM 705 C C . VAL A 1 93 ? 8.963 79.833 42.950 1.00 26.79 93 VAL A C 1
ATOM 706 O O . VAL A 1 93 ? 8.446 80.894 43.338 1.00 26.27 93 VAL A O 1
ATOM 710 N N . GLN A 1 94 ? 8.315 78.685 42.980 1.00 26.88 94 GLN A N 1
ATOM 711 C CA . GLN A 1 94 ? 6.898 78.659 43.374 1.00 27.64 94 GLN A CA 1
ATOM 712 C C . GLN A 1 94 ? 6.719 79.015 44.879 1.00 27.19 94 GLN A C 1
ATOM 713 O O . GLN A 1 94 ? 5.691 79.545 45.285 1.00 27.09 94 GLN A O 1
ATOM 719 N N . THR A 1 95 ? 7.747 78.757 45.680 1.00 26.89 95 THR A N 1
ATOM 720 C CA . THR A 1 95 ? 7.727 79.077 47.089 1.00 26.87 95 THR A CA 1
ATOM 721 C C . THR A 1 95 ? 7.931 80.571 47.276 1.00 26.69 95 THR A C 1
ATOM 722 O O . THR A 1 95 ? 7.245 81.193 48.105 1.00 27.03 95 THR A O 1
ATOM 726 N N . LEU A 1 96 ? 8.843 81.154 46.499 1.00 26.21 96 LEU A N 1
ATOM 727 C CA . LEU A 1 96 ? 9.024 82.615 46.507 1.00 25.96 96 LEU A CA 1
ATOM 728 C C . LEU A 1 96 ? 7.756 83.336 46.057 1.00 25.65 96 LEU A C 1
ATOM 729 O O . LEU A 1 96 ? 7.405 84.370 46.623 1.00 25.92 96 LEU A O 1
ATOM 734 N N . ASN A 1 97 ? 7.082 82.788 45.050 1.00 25.42 97 ASN A N 1
ATOM 735 C CA . ASN A 1 97 ? 5.827 83.362 44.542 1.00 25.36 97 ASN A CA 1
ATOM 736 C C . ASN A 1 97 ? 4.735 83.286 45.572 1.00 24.93 97 ASN A C 1
ATOM 737 O O . ASN A 1 97 ? 3.953 84.231 45.716 1.00 25.61 97 ASN A O 1
ATOM 742 N N . ALA A 1 98 ? 4.681 82.169 46.290 1.00 24.69 98 ALA A N 1
ATOM 743 C CA . ALA A 1 98 ? 3.668 81.983 47.338 1.00 24.61 98 ALA A CA 1
ATOM 744 C C . ALA A 1 98 ? 3.807 83.005 48.468 1.00 24.17 98 ALA A C 1
ATOM 745 O O . ALA A 1 98 ? 2.803 83.529 48.950 1.00 23.63 98 ALA A O 1
ATOM 747 N N . GLU A 1 99 ? 5.037 83.283 48.888 1.00 24.39 99 GLU A N 1
ATOM 748 C CA . GLU A 1 99 ? 5.267 84.263 49.952 1.00 24.89 99 GLU A CA 1
ATOM 749 C C . GLU A 1 99 ? 4.704 85.615 49.513 1.00 24.74 99 GLU A C 1
ATOM 750 O O . GLU A 1 99 ? 3.918 86.232 50.223 1.00 23.99 99 GLU A O 1
ATOM 756 N N . ASN A 1 100 ? 5.101 86.042 48.324 1.00 25.21 100 ASN A N 1
ATOM 757 C CA . ASN A 1 100 ? 4.611 87.289 47.722 1.00 25.67 100 ASN A CA 1
ATOM 758 C C . ASN A 1 100 ? 3.097 87.377 47.729 1.00 25.90 100 ASN A C 1
ATOM 759 O O . ASN A 1 100 ? 2.532 88.345 48.185 1.00 25.65 100 ASN A O 1
ATOM 772 N N . LEU A 1 102 ? 0.911 85.756 49.467 1.00 26.32 102 LEU A N 1
ATOM 773 C CA . LEU A 1 102 ? 0.386 85.730 50.825 1.00 26.01 102 LEU A CA 1
ATOM 774 C C . LEU A 1 102 ? 0.664 87.067 51.522 1.00 25.80 102 LEU A C 1
ATOM 775 O O . LEU A 1 102 ? -0.172 87.564 52.290 1.00 24.45 102 LEU A O 1
ATOM 780 N N . LEU A 1 103 ? 1.845 87.639 51.257 1.00 26.05 103 LEU A N 1
ATOM 781 C CA . LEU A 1 103 ? 2.186 88.970 51.772 1.00 26.51 103 LEU A CA 1
ATOM 782 C C . LEU A 1 103 ? 1.142 89.962 51.294 1.00 27.28 103 LEU A C 1
ATOM 783 O O . LEU A 1 103 ? 0.642 90.776 52.068 1.00 27.78 103 LEU A O 1
ATOM 788 N N . ASN A 1 104 ? 0.785 89.860 50.018 1.00 27.55 104 ASN A N 1
ATOM 789 C CA . ASN A 1 104 ?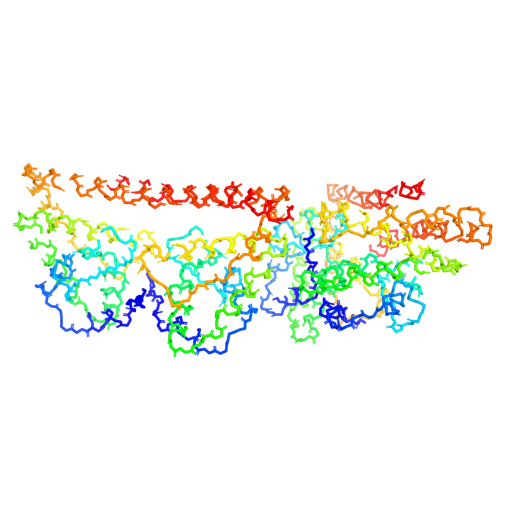 -0.146 90.796 49.451 1.00 28.37 104 ASN A CA 1
ATOM 790 C C . ASN A 1 104 ? -1.547 90.665 50.024 1.00 28.16 104 ASN A C 1
ATOM 791 O O . ASN A 1 104 ? -2.275 91.655 50.083 1.00 29.39 104 ASN A O 1
ATOM 796 N N . TYR A 1 105 ? -1.949 89.474 50.440 1.00 27.37 105 TYR A N 1
ATOM 797 C CA . TYR A 1 105 ? -3.280 89.334 51.007 1.00 27.16 105 TYR A CA 1
ATOM 798 C C . TYR A 1 105 ? -3.320 89.716 52.486 1.00 26.96 105 TYR A C 1
ATOM 799 O O . TYR A 1 105 ? -4.248 90.404 52.938 1.00 26.42 105 TYR A O 1
ATOM 808 N N . TYR A 1 106 ? -2.335 89.238 53.240 1.00 26.65 106 TYR A N 1
ATOM 809 C CA . TYR A 1 106 ? -2.341 89.405 54.701 1.00 26.74 106 TYR A CA 1
ATOM 810 C C . TYR A 1 106 ? -1.754 90.741 55.136 1.00 26.81 106 TYR A C 1
ATOM 811 O O . TYR A 1 106 ? -2.028 91.184 56.240 1.00 27.39 106 TYR A O 1
ATOM 820 N N . GLU A 1 107 ? -0.964 91.365 54.267 1.00 27.30 107 GLU A N 1
ATOM 821 C CA . GLU A 1 107 ? -0.263 92.635 54.539 1.00 28.51 107 GLU A CA 1
ATOM 822 C C . GLU A 1 107 ? 0.890 92.538 55.546 1.00 28.50 107 GLU A C 1
ATOM 823 O O . GLU A 1 107 ? 1.610 93.503 55.745 1.00 29.56 107 GLU A O 1
ATOM 829 N N . SER A 1 108 ? 1.054 91.403 56.207 1.00 28.11 108 SER A N 1
ATOM 830 C CA . SER A 1 108 ? 2.284 91.122 56.947 1.00 27.78 108 SER A CA 1
ATOM 831 C C . SER A 1 108 ? 2.421 89.618 56.998 1.00 27.07 108 SER A C 1
ATOM 832 O O . SER A 1 108 ? 1.471 88.902 56.743 1.00 27.13 108 SER A O 1
ATOM 835 N N . LEU A 1 109 ? 3.601 89.151 57.343 1.00 26.61 109 LEU A N 1
ATOM 836 C CA . LEU A 1 109 ? 3.837 87.735 57.540 1.00 26.18 109 LEU A CA 1
ATOM 837 C C . LEU A 1 109 ? 4.684 87.594 58.807 1.00 26.22 109 LEU A C 1
ATOM 838 O O . LEU A 1 109 ? 5.391 88.530 59.180 1.00 25.60 109 LEU A O 1
ATOM 843 N N . PRO A 1 110 ? 4.638 86.417 59.464 1.00 25.98 110 PRO A N 1
ATOM 844 C CA . PRO A 1 110 ? 5.456 86.237 60.673 1.00 25.32 110 PRO A CA 1
ATOM 845 C C . PRO A 1 110 ? 6.963 86.331 60.439 1.00 24.54 110 PRO A C 1
ATOM 846 O O . PRO A 1 110 ? 7.690 86.719 61.344 1.00 24.85 110 PRO A O 1
ATOM 850 N N . PHE A 1 111 ? 7.442 85.955 59.267 1.00 23.43 111 PHE A N 1
ATOM 851 C CA . PHE A 1 111 ? 8.833 86.196 58.934 1.00 23.49 111 PHE A CA 1
ATOM 852 C C . PHE A 1 111 ? 8.964 86.330 57.431 1.00 23.85 111 PHE A C 1
ATOM 853 O O . PHE A 1 111 ? 8.061 85.939 56.709 1.00 24.26 111 PHE A O 1
ATOM 861 N N . TYR A 1 112 ? 10.092 86.877 56.985 1.00 24.29 112 TYR A N 1
ATOM 862 C CA . TYR A 1 112 ? 10.375 87.144 55.578 1.00 24.89 112 TYR A CA 1
ATOM 863 C C . TYR A 1 112 ? 11.591 86.328 55.201 1.00 26.41 112 TYR A C 1
ATOM 864 O O . TYR A 1 112 ? 12.596 86.324 55.914 1.00 27.36 112 TYR A O 1
ATOM 873 N N . LEU A 1 113 ? 11.496 85.605 54.098 1.00 27.82 113 LEU A N 1
ATOM 874 C CA . LEU A 1 113 ? 12.622 84.828 53.610 1.00 28.97 113 LEU A CA 1
ATOM 875 C C . LEU A 1 113 ? 13.736 85.744 53.102 1.00 30.28 113 LEU A C 1
ATOM 876 O O . LEU A 1 113 ? 13.455 86.734 52.422 1.00 30.38 113 LEU A O 1
ATOM 881 N N . ASN A 1 114 ? 14.992 85.434 53.423 1.00 31.75 114 ASN A N 1
ATOM 882 C CA . ASN A 1 114 ? 16.120 86.076 52.718 1.00 33.20 114 ASN A CA 1
ATOM 883 C C . ASN A 1 114 ? 16.215 85.449 51.338 1.00 33.52 114 ASN A C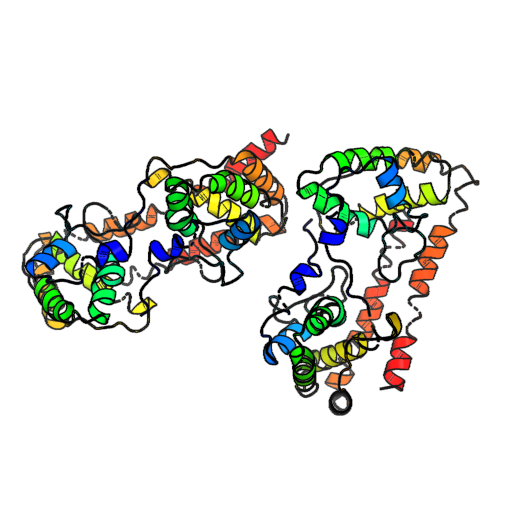 1
ATOM 884 O O . ASN A 1 114 ? 16.534 84.268 51.236 1.00 33.67 114 ASN A O 1
ATOM 889 N N . ARG A 1 115 ? 15.928 86.210 50.290 1.00 34.11 115 ARG A N 1
ATOM 890 C CA . ARG A 1 115 ? 15.752 85.622 48.964 1.00 34.97 115 ARG A CA 1
ATOM 891 C C . ARG A 1 115 ? 16.865 85.885 47.945 1.00 35.26 115 ARG A C 1
ATOM 892 O O . ARG A 1 115 ? 16.817 85.352 46.840 1.00 36.11 115 ARG A O 1
ATOM 900 N N . GLN A 1 116 ? 17.877 86.665 48.306 1.00 35.27 116 GLN A N 1
ATOM 901 C CA . GLN A 1 116 ? 18.859 87.121 47.321 1.00 35.59 116 GLN A CA 1
ATOM 902 C C . GLN A 1 116 ? 19.670 85.965 46.757 1.00 34.99 116 GLN A C 1
ATOM 903 O O . GLN A 1 116 ? 19.692 85.779 45.549 1.00 35.47 116 GLN A O 1
ATOM 909 N N . SER A 1 117 ? 20.327 85.190 47.617 1.00 34.28 117 SER A N 1
ATOM 910 C CA . SER A 1 117 ? 21.099 84.020 47.153 1.00 33.56 117 SER A CA 1
ATOM 911 C C . SER A 1 117 ? 20.256 83.054 46.306 1.00 32.43 117 SER A C 1
ATOM 912 O O . SER A 1 117 ? 20.718 82.562 45.258 1.00 32.41 117 SER A O 1
ATOM 915 N N . ILE A 1 118 ? 19.028 82.800 46.757 1.00 30.78 118 ILE A N 1
ATOM 916 C CA . ILE A 1 118 ? 18.107 81.923 46.047 1.00 29.54 118 ILE A CA 1
ATOM 917 C C . ILE A 1 118 ? 17.797 82.510 44.674 1.00 29.80 118 ILE A C 1
ATOM 918 O O . ILE A 1 118 ? 17.874 81.813 43.662 1.00 28.94 118 ILE A O 1
ATOM 923 N N . LEU A 1 119 ? 17.475 83.804 44.646 1.00 29.94 119 LEU A N 1
ATOM 924 C CA . LEU A 1 119 ? 17.221 84.498 43.395 1.00 30.18 119 LEU A CA 1
ATOM 925 C C . LEU A 1 119 ? 18.425 84.435 42.461 1.00 30.11 119 LEU A C 1
ATOM 926 O O . LEU A 1 119 ? 18.263 84.194 41.251 1.00 30.25 119 LEU A O 1
ATOM 931 N N . ALA A 1 120 ? 19.612 84.660 43.019 1.00 29.93 120 ALA A N 1
ATOM 932 C CA . ALA A 1 120 ? 20.866 84.546 42.265 1.00 30.37 120 ALA A CA 1
ATOM 933 C C . ALA A 1 120 ? 21.042 83.133 41.670 1.00 30.69 120 ALA A C 1
ATOM 934 O O . ALA A 1 120 ? 21.457 82.986 40.517 1.00 31.04 120 ALA A O 1
ATOM 936 N N . ASN A 1 121 ? 20.714 82.099 42.441 1.00 30.92 121 ASN A N 1
ATOM 937 C CA . ASN A 1 121 ? 20.812 80.730 41.936 1.00 31.42 121 ASN A CA 1
ATOM 938 C C . ASN A 1 121 ? 19.825 80.430 40.797 1.00 31.61 121 ASN A C 1
ATOM 939 O O . ASN A 1 121 ? 20.163 79.728 39.841 1.00 31.48 121 ASN A O 1
ATOM 944 N N . ILE A 1 122 ? 18.607 80.944 40.923 1.00 31.70 122 ILE A N 1
ATOM 945 C CA . ILE A 1 122 ? 17.598 80.792 39.899 1.00 32.47 122 ILE A CA 1
ATOM 946 C C . ILE A 1 122 ? 18.034 81.446 38.573 1.00 33.03 122 ILE A C 1
ATOM 947 O O . ILE A 1 122 ? 17.953 80.819 37.526 1.00 33.37 122 ILE A O 1
ATOM 952 N N . THR A 1 123 ? 18.521 82.680 38.617 1.00 33.64 123 THR A N 1
ATOM 953 C CA . THR A 1 123 ? 19.013 83.333 37.402 1.00 34.54 123 THR A CA 1
ATOM 954 C C . THR A 1 123 ? 20.138 82.539 36.746 1.00 35.11 123 THR A C 1
ATOM 955 O O . THR A 1 123 ? 20.138 82.387 35.530 1.00 35.12 123 THR A O 1
ATOM 959 N N . LYS A 1 124 ? 21.078 82.026 37.543 1.00 36.22 124 LYS A N 1
ATOM 960 C CA . LYS A 1 124 ? 22.127 81.141 37.013 1.00 37.07 124 LYS A CA 1
ATOM 961 C C . LYS A 1 124 ? 21.497 79.963 36.282 1.00 37.02 124 LYS A C 1
ATOM 962 O O . LYS A 1 124 ? 21.914 79.625 35.173 1.00 36.72 124 LYS A O 1
ATOM 968 N N . ALA A 1 125 ? 20.479 79.357 36.882 1.00 36.96 125 ALA A N 1
ATOM 969 C CA . ALA A 1 125 ? 19.828 78.203 36.252 1.00 37.06 125 ALA A CA 1
ATOM 970 C C . ALA A 1 125 ? 19.111 78.600 34.969 1.00 37.06 125 ALA A C 1
ATOM 971 O O . ALA A 1 125 ? 19.023 77.800 34.035 1.00 37.38 125 ALA A O 1
ATOM 973 N N . LEU A 1 126 ? 18.593 79.826 34.919 1.00 36.95 126 LEU A N 1
ATOM 974 C CA . LEU A 1 126 ? 17.862 80.279 33.739 1.00 36.71 126 LEU A CA 1
ATOM 975 C C . LEU A 1 126 ? 18.762 80.380 32.502 1.00 36.88 126 LEU A C 1
ATOM 976 O O . LEU A 1 126 ? 18.276 80.302 31.385 1.00 36.76 126 LEU A O 1
ATOM 981 N N . LYS A 1 127 ? 20.068 80.534 32.702 1.00 37.58 127 LYS A N 1
ATOM 982 C CA . LYS A 1 127 ? 21.023 80.560 31.586 1.00 38.16 127 LYS A CA 1
ATOM 983 C C . LYS A 1 127 ? 21.079 79.235 30.802 1.00 38.51 127 LYS A C 1
ATOM 984 O O . LYS A 1 127 ? 21.450 79.218 29.625 1.00 38.68 127 LYS A O 1
ATOM 990 N N . ASP A 1 128 ? 20.671 78.144 31.446 1.00 38.53 128 ASP A N 1
ATOM 991 C CA . ASP A 1 128 ? 20.647 76.831 30.839 1.00 38.44 128 ASP A CA 1
ATOM 992 C C . ASP A 1 128 ? 19.346 76.568 30.081 1.00 38.49 128 ASP A C 1
ATOM 993 O O . ASP A 1 128 ? 18.252 76.693 30.636 1.00 38.54 128 ASP A O 1
ATOM 998 N N . ALA A 1 129 ? 19.475 76.149 28.826 1.00 38.30 129 ALA A N 1
ATOM 999 C CA . ALA A 1 129 ? 18.337 76.029 27.931 1.00 38.24 129 ALA A CA 1
ATOM 1000 C C . ALA A 1 129 ? 17.315 75.038 28.443 1.00 38.11 129 ALA A C 1
ATOM 1001 O O . ALA A 1 129 ? 16.130 75.371 28.575 1.00 38.23 129 ALA A O 1
ATOM 1003 N N . HIS A 1 130 ? 17.778 73.828 28.751 1.00 38.11 130 HIS A N 1
ATOM 1004 C CA . HIS A 1 130 ? 16.905 72.777 29.272 1.00 37.81 130 HIS A CA 1
ATOM 1005 C C . HIS A 1 130 ? 16.140 73.204 30.515 1.00 37.30 130 HIS A C 1
ATOM 1006 O O . HIS A 1 130 ? 14.963 72.855 30.663 1.00 37.46 130 HIS A O 1
ATOM 1013 N N . ILE A 1 131 ? 16.806 73.920 31.423 1.00 36.76 131 ILE A N 1
ATOM 1014 C CA . ILE A 1 131 ? 16.150 74.345 32.663 1.00 36.16 131 ILE A CA 1
ATOM 1015 C C . ILE A 1 131 ? 15.045 75.366 32.382 1.00 35.98 131 ILE A C 1
ATOM 1016 O O . ILE A 1 131 ? 13.904 75.189 32.816 1.00 35.67 131 ILE A O 1
ATOM 1021 N N . ARG A 1 132 ? 15.373 76.428 31.654 1.00 36.13 132 ARG A N 1
ATOM 1022 C CA . ARG A 1 132 ? 14.378 77.464 31.381 1.00 36.62 132 ARG A CA 1
ATOM 1023 C C . ARG A 1 132 ? 13.229 76.943 30.510 1.00 36.79 132 ARG A C 1
ATOM 1024 O O . ARG A 1 132 ? 12.078 77.345 30.712 1.00 36.87 132 ARG A O 1
ATOM 1032 N N . GLU A 1 133 ? 13.515 76.008 29.599 1.00 36.79 133 GLU A N 1
ATOM 1033 C CA . GLU A 1 133 ? 12.449 75.384 28.788 1.00 36.79 133 GLU A CA 1
ATOM 1034 C C . GLU A 1 133 ? 11.527 74.488 29.615 1.00 36.45 133 GLU A C 1
ATOM 1035 O O . GLU A 1 133 ? 10.300 74.508 29.471 1.00 36.03 133 GLU A O 1
ATOM 1037 N N . ALA A 1 134 ? 12.121 73.676 30.475 1.00 36.51 134 ALA A N 1
ATOM 1038 C CA . ALA A 1 134 ? 11.326 72.875 31.413 1.00 36.42 134 ALA A CA 1
ATOM 1039 C C . ALA A 1 134 ? 10.445 73.784 32.281 1.00 36.22 134 ALA A C 1
ATOM 1040 O O . ALA A 1 134 ? 9.269 73.502 32.481 1.00 35.79 134 ALA A O 1
ATOM 1050 N N . ALA A 1 136 ? 9.443 77.041 31.635 1.00 37.82 136 ALA A N 1
ATOM 1051 C CA . ALA A 1 136 ? 8.413 77.605 30.758 1.00 38.19 136 ALA A CA 1
ATOM 1052 C C . ALA A 1 136 ? 7.253 76.629 30.561 1.00 38.73 136 ALA A C 1
ATOM 1053 O O . ALA A 1 136 ? 6.073 77.022 30.616 1.00 39.21 136 ALA A O 1
ATOM 1055 N N . HIS A 1 137 ? 7.580 75.360 30.335 1.00 38.83 137 HIS A N 1
ATOM 1056 C CA . HIS A 1 137 ? 6.554 74.345 30.108 1.00 39.57 137 HIS A CA 1
ATOM 1057 C C . HIS A 1 137 ? 5.680 74.120 31.351 1.00 39.00 137 HIS A C 1
ATOM 1058 O O . HIS A 1 137 ? 4.455 74.033 31.224 1.00 38.97 137 HIS A O 1
ATOM 1065 N N . TYR A 1 138 ? 6.283 74.040 32.539 1.00 38.55 138 TYR A N 1
ATOM 1066 C CA . TYR A 1 138 ? 5.492 73.949 33.779 1.00 38.50 138 TYR A CA 1
ATOM 1067 C C . TYR A 1 138 ? 4.604 75.193 33.912 1.00 38.17 138 TYR A C 1
ATOM 1068 O O . TYR A 1 138 ? 3.402 75.105 34.230 1.00 37.67 138 TYR A O 1
ATOM 1077 N N . LYS A 1 139 ? 5.201 76.354 33.660 1.00 37.93 139 LYS A N 1
ATOM 1078 C CA . LYS A 1 139 ? 4.482 77.627 33.812 1.00 38.29 139 LYS A CA 1
ATOM 1079 C C . LYS A 1 139 ? 3.279 77.702 32.862 1.00 37.77 139 LYS A C 1
ATOM 1080 O O . LYS A 1 139 ? 2.150 77.953 33.296 1.00 37.07 139 LYS A O 1
ATOM 1086 N N . LEU A 1 140 ? 3.511 77.417 31.581 1.00 37.62 140 LEU A N 1
ATOM 1087 C CA . LEU A 1 140 ? 2.411 77.332 30.608 1.00 37.64 140 LEU A CA 1
ATOM 1088 C C . LEU A 1 140 ? 1.350 76.298 30.981 1.00 37.59 140 LEU A C 1
ATOM 1089 O O . LEU A 1 140 ? 0.156 76.522 30.763 1.00 37.41 140 LEU A O 1
ATOM 1094 N N . GLY A 1 141 ? 1.777 75.175 31.555 1.00 37.87 141 GLY A N 1
ATOM 1095 C CA . GLY A 1 141 ? 0.841 74.167 32.042 1.00 38.17 141 GLY A CA 1
ATOM 1096 C C . GLY A 1 141 ? -0.074 74.694 33.133 1.00 38.78 141 GLY A C 1
ATOM 1097 O O . GLY A 1 141 ? -1.294 74.498 33.072 1.00 38.83 141 GLY A O 1
ATOM 1098 N N . GLU A 1 142 ? 0.517 75.363 34.133 1.00 39.38 142 GLU A N 1
ATOM 1099 C CA . GLU A 1 142 ? -0.258 76.020 35.207 1.00 39.75 142 GLU A CA 1
ATOM 1100 C C . GLU A 1 142 ? -1.281 77.036 34.690 1.00 39.18 142 GLU A C 1
ATOM 1101 O O . GLU A 1 142 ? -2.405 77.072 35.176 1.00 38.95 142 GLU A O 1
ATOM 1107 N N . PHE A 1 143 ? -0.888 77.860 33.723 1.00 38.95 143 PHE A N 1
ATOM 1108 C CA . PHE A 1 143 ? -1.847 78.759 33.058 1.00 39.29 143 PHE A CA 1
ATOM 1109 C C . PHE A 1 143 ? -3.009 77.997 32.423 1.00 39.03 143 PHE A C 1
ATOM 1110 O O . PHE A 1 143 ? -4.171 78.308 32.690 1.00 38.67 143 PHE A O 1
ATOM 1118 N N . ALA A 1 144 ? -2.695 76.995 31.602 1.00 39.17 144 ALA A N 1
ATOM 1119 C CA . ALA A 1 144 ? -3.731 76.191 30.934 1.00 39.51 144 ALA A CA 1
ATOM 1120 C C . ALA A 1 144 ? -4.701 75.572 31.943 1.00 39.82 144 ALA A C 1
ATOM 1121 O O . ALA A 1 144 ? -5.918 75.600 31.767 1.00 39.10 144 ALA A O 1
ATOM 1123 N N . HIS A 1 145 ? -4.144 75.038 33.015 1.00 40.70 145 HIS A N 1
ATOM 1124 C CA . HIS A 1 145 ? -4.945 74.417 34.044 1.00 41.80 145 HIS A CA 1
ATOM 1125 C C . HIS A 1 145 ? -5.868 75.414 34.716 1.00 43.11 145 HIS A C 1
ATOM 1126 O O . HIS A 1 145 ? -7.023 75.095 35.000 1.00 43.49 145 HIS A O 1
ATOM 1133 N N . TYR A 1 146 ? -5.373 76.620 34.980 1.00 44.63 146 TYR A N 1
ATOM 1134 C CA . TYR A 1 146 ? -6.222 77.644 35.592 1.00 45.83 146 TYR A CA 1
ATOM 1135 C C . TYR A 1 146 ? -7.308 78.101 34.629 1.00 46.52 146 TYR A C 1
ATOM 1136 O O . TYR A 1 146 ? -8.435 78.365 35.035 1.00 46.68 146 TYR A O 1
ATOM 1145 N N . GLN A 1 147 ? -6.962 78.202 33.354 1.00 47.70 147 GLN A N 1
ATOM 1146 C CA . GLN A 1 147 ? -7.920 78.634 32.341 1.00 48.97 147 GLN A CA 1
ATOM 1147 C C . GLN A 1 147 ? -9.067 77.624 32.178 1.00 50.08 147 GLN A C 1
ATOM 1148 O O . GLN A 1 147 ? -10.227 78.016 32.051 1.00 49.72 147 GLN A O 1
ATOM 1154 N N . ASP A 1 148 ? -8.726 76.334 32.211 1.00 51.67 148 ASP A N 1
ATOM 1155 C CA . ASP A 1 148 ? -9.712 75.248 32.170 1.00 53.08 148 ASP A CA 1
ATOM 1156 C C . ASP A 1 148 ? -10.673 75.292 33.359 1.00 53.91 148 ASP A C 1
ATOM 1157 O O . ASP A 1 148 ? -11.828 74.894 33.230 1.00 54.07 148 ASP A O 1
ATOM 1162 N N . THR A 1 149 ? -10.204 75.766 34.508 1.00 54.91 149 THR A N 1
ATOM 1163 C CA . THR A 1 149 ? -11.087 75.947 35.657 1.00 56.15 149 THR A CA 1
ATOM 1164 C C . THR A 1 149 ? -12.053 77.110 35.422 1.00 57.13 149 THR A C 1
ATOM 1165 O O . THR A 1 149 ? -13.204 77.044 35.842 1.00 57.61 149 THR A O 1
ATOM 1177 N N . LEU A 1 151 ? -13.242 77.980 32.596 1.00 61.15 151 LEU A N 1
ATOM 1178 C CA . LEU A 1 151 ? -14.180 77.507 31.576 1.00 62.13 151 LEU A CA 1
ATOM 1179 C C . LEU A 1 151 ? -15.398 76.846 32.233 1.00 63.20 151 LEU A C 1
ATOM 1180 O O . LEU A 1 151 ? -16.536 77.201 31.945 1.00 63.53 151 LEU A O 1
ATOM 1185 N N . ASP A 1 152 ? -15.151 75.928 33.137 1.00 64.47 152 ASP A N 1
ATOM 1186 C CA . ASP A 1 152 ? -16.210 75.254 33.831 1.00 65.40 152 ASP A CA 1
ATOM 1187 C C . ASP A 1 152 ? -17.148 76.226 34.486 1.00 66.22 152 ASP A C 1
ATOM 1188 O O . ASP A 1 152 ? -18.329 76.029 34.491 1.00 66.39 152 ASP A O 1
ATOM 1198 N N . VAL A 1 154 ? -17.774 79.230 33.547 1.00 69.11 154 VAL A N 1
ATOM 1199 C CA . VAL A 1 154 ? -18.576 79.767 32.483 1.00 69.47 154 VAL A CA 1
ATOM 1200 C C . VAL A 1 154 ? -19.697 78.832 32.090 1.00 69.98 154 VAL A C 1
ATOM 1201 O O . VAL A 1 154 ? -20.810 79.258 31.875 1.00 70.06 154 VAL A O 1
ATOM 1205 N N . GLU A 1 155 ? -19.419 77.541 32.040 1.00 20.00 155 GLU A N 1
ATOM 1206 C CA . GLU A 1 155 ? -20.442 76.617 31.638 1.00 20.00 155 GLU A CA 1
ATOM 1207 C C . GLU A 1 155 ? -21.568 76.720 32.653 1.00 20.00 155 GLU A C 1
ATOM 1208 O O . GLU A 1 155 ? -22.730 76.739 32.300 1.00 20.00 155 GLU A O 1
ATOM 1210 N N . ARG A 1 156 ? -21.256 76.843 33.919 1.00 20.00 156 ARG A N 1
ATOM 1211 C CA . ARG A 1 156 ? -22.319 77.107 34.855 1.00 20.00 156 ARG A CA 1
ATOM 1212 C C . ARG A 1 156 ? -22.360 78.582 35.230 1.00 20.00 156 ARG A C 1
ATOM 1213 O O . ARG A 1 156 ? -23.071 79.370 34.623 1.00 20.00 156 ARG A O 1
ATOM 1223 N N . TYR B 1 2 ? -1.032 88.725 58.925 1.00 26.63 2 TYR B N 1
ATOM 1224 C CA . TYR B 1 2 ? -1.256 87.284 58.856 1.00 26.90 2 TYR B CA 1
ATOM 1225 C C . TYR B 1 2 ? -1.884 86.746 60.124 1.00 27.54 2 TYR B C 1
ATOM 1226 O O . TYR B 1 2 ? -1.365 86.960 61.201 1.00 27.77 2 TYR B O 1
ATOM 1235 N N . LYS B 1 3 ? -3.017 86.074 59.991 1.00 28.31 3 LYS B N 1
ATOM 1236 C CA . LYS B 1 3 ? -3.602 85.338 61.100 1.00 29.44 3 LYS B CA 1
ATOM 1237 C C . LYS B 1 3 ? -3.742 83.888 60.657 1.00 29.90 3 LYS B C 1
ATOM 1238 O O . LYS B 1 3 ? -4.072 83.624 59.507 1.00 30.12 3 LYS B O 1
ATOM 1240 N N . VAL B 1 4 ? -3.459 82.952 61.553 1.00 30.85 4 VAL B N 1
ATOM 1241 C CA . VAL B 1 4 ? -3.636 81.530 61.240 1.00 31.65 4 VAL B CA 1
ATOM 1242 C C . VAL B 1 4 ? -5.078 81.285 60.773 1.00 32.29 4 VAL B C 1
ATOM 1243 O O . VAL B 1 4 ? -6.015 81.682 61.446 1.00 31.43 4 VAL B O 1
ATOM 1247 N N . PRO B 1 5 ? -5.253 80.629 59.620 1.00 33.89 5 PRO B N 1
ATOM 1248 C CA . PRO B 1 5 ? -6.606 80.379 59.122 1.00 35.08 5 PRO B CA 1
ATOM 1249 C C . PRO B 1 5 ? -7.394 79.336 59.944 1.00 36.50 5 PRO B C 1
ATOM 1250 O O . PRO B 1 5 ? -6.807 78.495 60.648 1.00 36.72 5 PRO B O 1
ATOM 1254 N N . LYS B 1 6 ? -8.715 79.406 59.831 1.00 37.87 6 LYS B N 1
ATOM 1255 C CA . LYS B 1 6 ? -9.625 78.654 60.682 1.00 39.26 6 LYS B CA 1
ATOM 1256 C C . LYS B 1 6 ? -9.603 77.164 60.342 1.00 40.40 6 LYS B C 1
ATOM 1257 O O . LYS B 1 6 ? -9.735 76.780 59.178 1.00 40.83 6 LYS B O 1
ATOM 1259 N N . GLY B 1 7 ? -9.425 76.330 61.366 1.00 41.78 7 GLY B N 1
ATOM 1260 C CA . GLY B 1 7 ? -9.393 74.860 61.199 1.00 42.45 7 GLY B CA 1
ATOM 1261 C C . GLY B 1 7 ? -10.716 74.157 60.848 1.00 42.81 7 GLY B C 1
ATOM 1262 O O . GLY B 1 7 ? -11.791 74.756 60.872 1.00 43.23 7 GLY B O 1
ATOM 1263 N N . LEU B 1 8 ? -10.610 72.877 60.483 1.00 43.16 8 LEU B N 1
ATOM 1264 C CA . LEU B 1 8 ? -11.754 71.938 60.403 1.00 42.74 8 LEU B CA 1
ATOM 1265 C C . LEU B 1 8 ? -12.389 71.853 61.789 1.00 42.21 8 LEU B C 1
ATOM 1266 O O . LEU B 1 8 ? -13.609 71.820 61.943 1.00 42.12 8 LEU B O 1
ATOM 1271 N N . GLU B 1 9 ? -11.520 71.840 62.788 1.00 41.70 9 GLU B N 1
ATOM 1272 C CA . GLU B 1 9 ? -11.891 71.820 64.193 1.00 42.01 9 GLU B CA 1
ATOM 1273 C C . GLU B 1 9 ? -12.791 72.998 64.568 1.00 41.62 9 GLU B C 1
ATOM 1274 O O . GLU B 1 9 ? -13.791 72.832 65.262 1.00 42.03 9 GLU B O 1
ATOM 1280 N N . HIS B 1 10 ? -12.427 74.187 64.095 1.00 41.30 10 HIS B N 1
ATOM 1281 C CA . HIS B 1 10 ? -13.196 75.412 64.341 1.00 40.61 10 HIS B CA 1
ATOM 1282 C C . HIS B 1 10 ? -14.622 75.293 63.829 1.00 40.24 10 HIS B C 1
ATOM 1283 O O . HIS B 1 10 ? -15.569 75.630 64.541 1.00 40.16 10 HIS B O 1
ATOM 1290 N N . TYR B 1 11 ? -14.777 74.791 62.610 1.00 39.91 11 TYR B N 1
ATOM 1291 C CA . TYR B 1 11 ? -16.107 74.664 62.005 1.00 40.04 11 TYR B CA 1
ATOM 1292 C C . TYR B 1 11 ? -16.963 73.570 62.663 1.00 39.81 11 TYR B C 1
ATOM 1293 O O . TYR B 1 11 ? -18.175 73.694 62.727 1.00 39.62 11 TYR B O 1
ATOM 1302 N N . GLN B 1 12 ? -16.342 72.517 63.168 1.00 39.85 12 GLN B N 1
ATOM 1303 C CA . GLN B 1 12 ? -17.100 71.472 63.847 1.00 40.26 12 GLN B CA 1
ATOM 1304 C C . GLN B 1 12 ? -17.673 71.900 65.199 1.00 40.52 12 GLN B C 1
ATOM 1305 O O . GLN B 1 12 ? -18.701 71.366 65.632 1.00 40.29 12 GLN B O 1
ATOM 1311 N N . LYS B 1 13 ? -17.057 72.887 65.846 1.00 40.68 13 L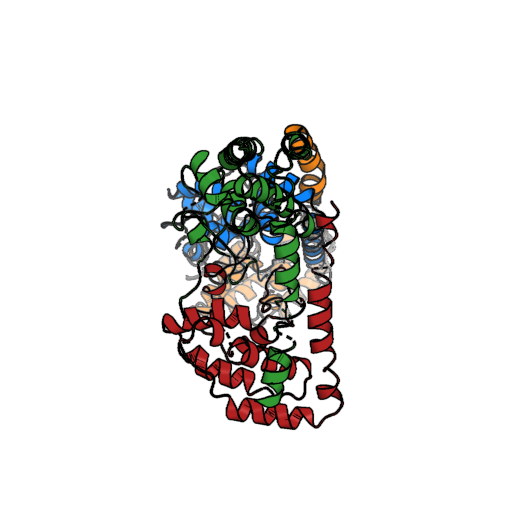YS B N 1
ATOM 1312 C CA . LYS B 1 13 ? -17.658 73.459 67.058 1.00 40.88 13 LYS B CA 1
ATOM 1313 C C . LYS B 1 13 ? -18.964 74.175 66.703 1.00 41.35 13 LYS B C 1
ATOM 1314 O O . LYS B 1 13 ? -19.867 74.281 67.534 1.00 41.49 13 LYS B O 1
ATOM 1324 N N . PHE B 1 15 ? -21.032 73.286 63.927 1.00 40.52 15 PHE B N 1
ATOM 1325 C CA . PHE B 1 15 ? -22.032 72.421 63.280 1.00 40.21 15 PHE B CA 1
ATOM 1326 C C . PHE B 1 15 ? -22.381 71.126 64.017 1.00 39.84 15 PHE B C 1
ATOM 1327 O O . PHE B 1 15 ? -23.413 70.529 63.730 1.00 39.34 15 PHE B O 1
ATOM 1335 N N . GLN B 1 16 ? -21.531 70.688 64.945 1.00 39.79 16 GLN B N 1
ATOM 1336 C CA . GLN B 1 16 ? -21.843 69.527 65.792 1.00 39.51 16 GLN B CA 1
ATOM 1337 C C . GLN B 1 16 ? -22.548 69.973 67.068 1.00 39.82 16 GLN B C 1
ATOM 1338 O O . GLN B 1 16 ? -22.010 69.888 68.165 1.00 39.36 16 GLN B O 1
ATOM 1344 N N . LYS B 1 17 ? -23.752 70.503 66.885 1.00 40.60 17 LYS B N 1
ATOM 1345 C CA . LYS B 1 17 ? -24.636 70.894 67.986 1.00 41.55 17 LYS B CA 1
ATOM 1346 C C . LYS B 1 17 ? -26.001 71.226 67.366 1.00 41.39 17 LYS B C 1
ATOM 1347 O O . LYS B 1 17 ? -26.227 70.913 66.207 1.00 41.46 17 LYS B O 1
ATOM 1353 N N . GLU B 1 18 ? -26.912 71.823 68.123 1.00 41.60 18 GLU B N 1
ATOM 1354 C CA . GLU B 1 18 ? -28.177 72.253 67.538 1.00 42.13 18 GLU B CA 1
ATOM 1355 C C . GLU B 1 18 ? -27.851 73.363 66.548 1.00 41.87 18 GLU B C 1
ATOM 1356 O O . GLU B 1 18 ? -27.115 74.283 66.879 1.00 41.70 18 GLU B O 1
ATOM 1362 N N . VAL B 1 19 ? -28.365 73.249 65.327 1.00 41.71 19 VAL B N 1
ATOM 1363 C CA . VAL B 1 19 ? -28.284 74.332 64.360 1.00 41.50 19 VAL B CA 1
ATOM 1364 C C . VAL B 1 19 ? -29.632 74.491 63.671 1.00 41.68 19 VAL B C 1
ATOM 1365 O O . VAL B 1 19 ? -30.074 73.615 62.917 1.00 41.86 19 VAL B O 1
ATOM 1369 N N . THR B 1 20 ? -30.286 75.615 63.938 1.00 41.87 20 THR B N 1
ATOM 1370 C CA . THR B 1 20 ? -31.629 75.857 63.432 1.00 42.15 20 THR B CA 1
ATOM 1371 C C . THR B 1 20 ? -31.606 76.309 61.979 1.00 42.67 20 THR B C 1
ATOM 1372 O O . THR B 1 20 ? -30.542 76.452 61.371 1.00 42.50 20 THR B O 1
ATOM 1376 N N . VAL B 1 21 ? -32.796 76.521 61.434 1.00 43.17 21 VAL B N 1
ATOM 1377 C CA . VAL B 1 21 ? -32.947 76.999 60.079 1.00 43.84 21 VAL B CA 1
ATOM 1378 C C . VAL B 1 21 ? -32.449 78.440 59.982 1.00 44.47 21 VAL B C 1
ATOM 1379 O O . VAL B 1 21 ? -31.607 78.766 59.137 1.00 44.52 21 VAL B O 1
ATOM 1383 N N . ASN B 1 22 ? -32.962 79.293 60.858 1.00 44.83 22 ASN B N 1
ATOM 1384 C CA . ASN B 1 22 ? -32.515 80.670 60.902 1.00 45.04 22 ASN B CA 1
ATOM 1385 C C . ASN B 1 22 ? -30.987 80.766 61.037 1.00 45.14 22 ASN B C 1
ATOM 1386 O O . ASN B 1 22 ? -30.359 81.650 60.432 1.00 45.26 22 ASN B O 1
ATOM 1391 N N . ASP B 1 23 ? -30.392 79.862 61.818 1.00 45.10 23 ASP B N 1
ATOM 1392 C CA . ASP B 1 23 ? -28.931 79.813 61.957 1.00 44.99 23 ASP B CA 1
ATOM 1393 C C . ASP B 1 23 ? -28.289 79.550 60.592 1.00 44.59 23 ASP B C 1
ATOM 1394 O O . ASP B 1 23 ? -27.311 80.189 60.233 1.00 44.76 23 ASP B O 1
ATOM 1399 N N . LEU B 1 24 ? -28.841 78.608 59.833 1.00 44.05 24 LEU B N 1
ATOM 1400 C CA . LEU B 1 24 ? -28.240 78.216 58.568 1.00 43.67 24 LEU B CA 1
ATOM 1401 C C . LEU B 1 24 ? -28.398 79.294 57.494 1.00 43.63 24 LEU B C 1
ATOM 1402 O O . LEU B 1 24 ? -27.561 79.398 56.598 1.00 43.45 24 LEU B O 1
ATOM 1407 N N . LYS B 1 25 ? -29.458 80.090 57.584 1.00 43.61 25 LYS B N 1
ATOM 1408 C CA . LYS B 1 25 ? -29.617 81.234 56.691 1.00 43.71 25 LYS B CA 1
ATOM 1409 C C . LYS B 1 25 ? -28.521 82.245 56.978 1.00 43.44 25 LYS B C 1
ATOM 1410 O O . LYS B 1 25 ? -27.896 82.771 56.065 1.00 43.69 25 LYS B O 1
ATOM 1416 N N . LYS B 1 26 ? -28.285 82.509 58.255 1.00 43.00 26 LYS B N 1
ATOM 1417 C CA . LYS B 1 26 ? -27.233 83.433 58.652 1.00 42.62 26 LYS B CA 1
ATOM 1418 C C . LYS B 1 26 ? -25.829 82.941 58.246 1.00 42.10 26 LYS B C 1
ATOM 1419 O O . LYS B 1 26 ? -24.972 83.755 57.907 1.00 42.64 26 LYS B O 1
ATOM 1421 N N . TYR B 1 27 ? -25.587 81.629 58.265 1.00 41.18 27 TYR B N 1
ATOM 1422 C CA . TYR B 1 27 ? -24.285 81.106 57.826 1.00 40.65 27 TYR B CA 1
ATOM 1423 C C . TYR B 1 27 ? -24.143 81.181 56.307 1.00 40.71 27 TYR B C 1
ATOM 1424 O O . TYR B 1 27 ? -23.094 81.551 55.799 1.00 40.44 27 TYR B O 1
ATOM 1433 N N . LEU B 1 28 ? -25.197 80.797 55.596 1.00 40.73 28 LEU B N 1
ATOM 1434 C CA . LEU B 1 28 ? -25.161 80.745 54.144 1.00 40.99 28 LEU B CA 1
ATOM 1435 C C . LEU B 1 28 ? -25.009 82.135 53.554 1.00 41.49 28 LEU B C 1
ATOM 1436 O O . LEU B 1 28 ? -24.297 82.305 52.577 1.00 41.11 28 LEU B O 1
ATOM 1441 N N . ILE B 1 29 ? -25.665 83.122 54.152 1.00 42.40 29 ILE B N 1
ATOM 1442 C CA . ILE B 1 29 ? -25.525 84.495 53.700 1.00 43.25 29 ILE B CA 1
ATOM 1443 C C . ILE B 1 29 ? -24.199 85.018 54.204 1.00 43.62 29 ILE B C 1
ATOM 1444 O O . ILE B 1 29 ? -23.311 85.318 53.407 1.00 43.56 29 ILE B O 1
ATOM 1449 N N . GLY B 1 30 ? -24.070 85.115 55.528 1.00 44.23 30 GLY B N 1
ATOM 1450 C CA . GLY B 1 30 ? -22.803 85.487 56.169 1.00 44.52 30 GLY B CA 1
ATOM 1451 C C . GLY B 1 30 ? -22.512 86.975 56.235 1.00 44.73 30 GLY B C 1
ATOM 1452 O O . GLY B 1 30 ? -21.365 87.369 56.412 1.00 45.02 30 GLY B O 1
ATOM 1453 N N . SER B 1 31 ? -23.541 87.804 56.106 1.00 45.19 31 SER B N 1
ATOM 1454 C CA . SER B 1 31 ? -23.375 89.261 56.227 1.00 45.63 31 SER B CA 1
ATOM 1455 C C . SER B 1 31 ? -23.059 89.690 57.664 1.00 45.75 31 SER B C 1
ATOM 1456 O O . SER B 1 31 ? -22.439 90.731 57.871 1.00 46.09 31 SER B O 1
ATOM 1459 N N . ASP B 1 32 ? -23.490 88.881 58.635 1.00 45.83 32 ASP B N 1
ATOM 1460 C CA . ASP B 1 32 ? -23.096 89.008 60.046 1.00 45.83 32 ASP B CA 1
ATOM 1461 C C . ASP B 1 32 ? -21.737 88.328 60.226 1.00 45.85 32 ASP B C 1
ATOM 1462 O O . ASP B 1 32 ? -21.522 87.214 59.741 1.00 45.96 32 ASP B O 1
ATOM 1467 N N . LYS B 1 33 ? -20.826 88.991 60.935 1.00 45.67 33 LYS B N 1
ATOM 1468 C CA . LYS B 1 33 ? -19.436 88.536 61.029 1.00 45.23 33 LYS B CA 1
ATOM 1469 C C . LYS B 1 33 ? -19.270 87.296 61.902 1.00 44.82 33 LYS B C 1
ATOM 1470 O O . LYS B 1 33 ? -18.377 86.489 61.666 1.00 44.98 33 LYS B O 1
ATOM 1472 N N . GLU B 1 34 ? -20.111 87.143 62.916 1.00 44.47 34 GLU B N 1
ATOM 1473 C CA . GLU B 1 34 ? -20.071 85.944 63.767 1.00 44.22 34 GLU B CA 1
ATOM 1474 C C . GLU B 1 34 ? -20.462 84.670 63.010 1.00 43.84 34 GLU B C 1
ATOM 1475 O O . GLU B 1 34 ? -19.999 83.589 63.353 1.00 44.06 34 GLU B O 1
ATOM 1477 N N . TYR B 1 35 ? -21.303 84.806 61.982 1.00 43.34 35 TYR B N 1
ATOM 1478 C CA . TYR B 1 35 ? -21.752 83.671 61.163 1.00 42.71 35 TYR B CA 1
ATOM 1479 C C . TYR B 1 35 ? -21.061 83.563 59.787 1.00 41.88 35 TYR B C 1
ATOM 1480 O O . TYR B 1 35 ? -21.555 82.861 58.903 1.00 41.28 35 TYR B O 1
ATOM 1489 N N . ARG B 1 36 ? -19.924 84.232 59.606 1.00 41.14 36 ARG B N 1
ATOM 1490 C CA . ARG B 1 36 ? -19.303 84.305 58.285 1.00 40.92 36 ARG B CA 1
ATOM 1491 C C . ARG B 1 36 ? -18.243 83.230 58.127 1.00 40.27 36 ARG B C 1
ATOM 1492 O O . ARG B 1 36 ? -17.430 83.028 59.000 1.00 40.74 36 ARG B O 1
ATOM 1500 N N . ILE B 1 37 ? -18.271 82.531 57.006 1.00 39.99 37 ILE B N 1
ATOM 1501 C CA . ILE B 1 37 ? -17.365 81.424 56.754 1.00 39.66 37 ILE B CA 1
ATOM 1502 C C . ILE B 1 37 ? -16.786 81.574 55.335 1.00 39.72 37 ILE B C 1
ATOM 1503 O O . ILE B 1 37 ? -17.520 81.551 54.352 1.00 39.00 37 ILE B O 1
ATOM 1508 N N . THR B 1 38 ? -15.472 81.767 55.249 1.00 40.16 38 THR B N 1
ATOM 1509 C CA . THR B 1 38 ? -14.796 81.963 53.963 1.00 40.78 38 THR B CA 1
ATOM 1510 C C . THR B 1 38 ? -13.339 81.595 54.044 1.00 40.72 38 THR B C 1
ATOM 1511 O O . THR B 1 38 ? -12.766 81.498 55.129 1.00 41.49 38 THR B O 1
ATOM 1515 N N . ARG B 1 39 ? -12.738 81.429 52.874 1.00 40.65 39 ARG B N 1
ATOM 1516 C CA . ARG B 1 39 ? -11.294 81.276 52.752 1.00 40.28 39 ARG B CA 1
ATOM 1517 C C . ARG B 1 39 ? -10.728 82.522 52.052 1.00 39.95 39 ARG B C 1
ATOM 1518 O O . ARG B 1 39 ? -11.466 83.268 51.422 1.00 39.33 39 ARG B O 1
ATOM 1520 N N . ARG B 1 40 ? -9.418 82.721 52.179 1.00 39.87 40 ARG B N 1
ATOM 1521 C CA . ARG B 1 40 ? -8.697 83.820 51.563 1.00 39.85 40 ARG B CA 1
ATOM 1522 C C . ARG B 1 40 ? -9.069 84.095 50.099 1.00 40.87 40 ARG B C 1
ATOM 1523 O O . ARG B 1 40 ? -9.341 85.223 49.734 1.00 40.80 40 ARG B O 1
ATOM 1531 N N . ASP B 1 41 ? -9.052 83.074 49.259 1.00 42.23 41 ASP B N 1
ATOM 1532 C CA . ASP B 1 41 ? -9.246 83.287 47.829 1.00 43.93 41 ASP B CA 1
ATOM 1533 C C . ASP B 1 41 ? -10.709 83.186 47.383 1.00 44.63 41 ASP B C 1
ATOM 1534 O O . ASP B 1 41 ? -10.967 82.992 46.203 1.00 44.83 41 ASP B O 1
ATOM 1539 N N . SER B 1 42 ? -11.656 83.306 48.313 1.00 45.39 42 SER B N 1
ATOM 1540 C CA . SER B 1 42 ? -13.067 83.378 47.950 1.00 46.22 42 SER B CA 1
ATOM 1541 C C . SER B 1 42 ? -13.455 84.784 47.441 1.00 46.77 42 SER B C 1
ATOM 1542 O O . SER B 1 42 ? -12.928 85.810 47.894 1.00 46.40 42 SER B O 1
ATOM 1545 N N . TYR B 1 43 ? -14.384 84.805 46.491 1.00 47.55 43 TYR B N 1
ATOM 1546 C CA . TYR B 1 43 ? -14.915 86.033 45.919 1.00 48.24 43 TYR B CA 1
ATOM 1547 C C . TYR B 1 43 ? -15.892 86.678 46.893 1.00 48.58 43 TYR B C 1
ATOM 1548 O O . TYR B 1 43 ? -16.771 86.002 47.411 1.00 48.40 43 TYR B O 1
ATOM 1565 N N . GLY B 1 45 ? -15.079 88.840 50.111 1.00 48.51 45 GLY B N 1
ATOM 1566 C CA . GLY B 1 45 ? -14.623 88.480 51.464 1.00 47.74 45 GLY B CA 1
ATOM 1567 C C . GLY B 1 45 ? -15.503 88.939 52.616 1.00 47.18 45 GLY B C 1
ATOM 1568 O O . GLY B 1 45 ? -15.194 88.671 53.773 1.00 46.86 45 GLY B O 1
ATOM 1569 N N . ASP B 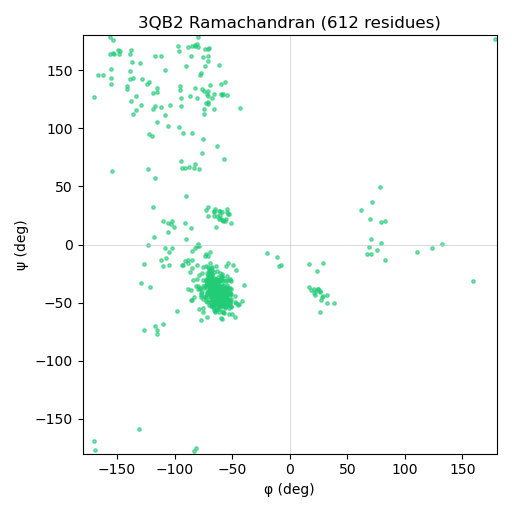1 46 ? -16.595 89.628 52.297 1.00 46.74 46 ASP B N 1
ATOM 1570 C CA . ASP B 1 46 ? -17.566 90.122 53.287 1.00 46.72 46 ASP B CA 1
ATOM 1571 C C . ASP B 1 46 ? -18.886 89.305 53.297 1.00 45.38 46 ASP B C 1
ATOM 1572 O O . ASP B 1 46 ? -19.880 89.719 53.894 1.00 45.23 46 ASP B O 1
ATOM 1577 N N . ILE B 1 47 ? -18.898 88.166 52.615 1.00 43.98 47 ILE B N 1
ATOM 1578 C CA . ILE B 1 47 ? -19.986 87.195 52.744 1.00 43.13 47 ILE B CA 1
ATOM 1579 C C . ILE B 1 47 ? -19.406 85.783 52.796 1.00 41.86 47 ILE B C 1
ATOM 1580 O O . ILE B 1 47 ? -18.233 85.573 52.488 1.00 41.76 47 ILE B O 1
ATOM 1585 N N . SER B 1 48 ? -20.228 84.813 53.175 1.00 40.75 48 SER B N 1
ATOM 1586 C CA . SER B 1 48 ? -19.769 83.418 53.263 1.00 39.77 48 SER B CA 1
ATOM 1587 C C . SER B 1 48 ? -19.631 82.759 51.889 1.00 39.02 48 SER B C 1
ATOM 1588 O O . SER B 1 48 ? -20.184 83.224 50.908 1.00 38.24 48 SER B O 1
ATOM 1591 N N . ASP B 1 49 ? -18.869 81.673 51.868 1.00 38.62 49 ASP B N 1
ATOM 1592 C CA . ASP B 1 49 ? -18.658 80.833 50.705 1.00 38.66 49 ASP B CA 1
ATOM 1593 C C . ASP B 1 49 ? -19.269 79.437 51.017 1.00 38.25 49 ASP B C 1
ATOM 1594 O O . ASP B 1 49 ? -18.707 78.665 51.806 1.00 37.44 49 ASP B O 1
ATOM 1599 N N . PRO B 1 50 ? -20.436 79.127 50.413 1.00 38.06 50 PRO B N 1
ATOM 1600 C CA . PRO B 1 50 ? -21.154 77.885 50.711 1.00 37.89 50 PRO B CA 1
ATOM 1601 C C . PRO B 1 50 ? -20.316 76.640 50.519 1.00 37.64 50 PRO B C 1
ATOM 1602 O O . PRO B 1 50 ? -20.519 75.658 51.216 1.00 38.29 50 PRO B O 1
ATOM 1606 N N . GLU B 1 51 ? -19.386 76.686 49.574 1.00 37.38 51 GLU B N 1
ATOM 1607 C CA . GLU B 1 51 ? -18.480 75.568 49.299 1.00 36.84 51 GLU B CA 1
ATOM 1608 C C . GLU B 1 51 ? -17.622 75.244 50.515 1.00 35.40 51 GLU B C 1
ATOM 1609 O O . GLU B 1 51 ? -17.428 74.080 50.844 1.00 36.03 51 GLU B O 1
ATOM 1615 N N . VAL B 1 52 ? -17.097 76.266 51.179 1.00 33.57 52 VAL B N 1
ATOM 1616 C CA . VAL B 1 52 ? -16.358 76.048 52.410 1.00 32.28 52 VAL B CA 1
ATOM 1617 C C . VAL B 1 52 ? -17.291 75.528 53.498 1.00 31.95 52 VAL B C 1
ATOM 1618 O O . VAL B 1 52 ? -16.907 74.665 54.275 1.00 31.91 52 VAL B O 1
ATOM 1622 N N . ILE B 1 53 ? -18.507 76.062 53.549 1.00 31.65 53 ILE B N 1
ATOM 1623 C CA . ILE B 1 53 ? -19.492 75.649 54.533 1.00 31.65 53 ILE B CA 1
ATOM 1624 C C . ILE B 1 53 ? -19.835 74.173 54.363 1.00 31.98 53 ILE B C 1
ATOM 1625 O O . ILE B 1 53 ? -19.784 73.403 55.319 1.00 31.66 53 ILE B O 1
ATOM 1630 N N . LEU B 1 54 ? -20.163 73.788 53.134 1.00 32.23 54 LEU B N 1
ATOM 1631 C CA . LEU B 1 54 ? -20.476 72.396 52.821 1.00 32.20 54 LEU B CA 1
ATOM 1632 C C . LEU B 1 54 ? -19.306 71.464 53.047 1.00 31.78 54 LEU B C 1
ATOM 1633 O O . LEU B 1 54 ? -19.454 70.437 53.687 1.00 30.94 54 LEU B O 1
ATOM 1638 N N . GLU B 1 55 ? -18.146 71.820 52.519 1.00 31.70 55 GLU B N 1
ATOM 1639 C CA . GLU B 1 55 ? -17.005 70.897 52.519 1.00 31.66 55 GLU B CA 1
ATOM 1640 C C . GLU B 1 55 ? -16.319 70.708 53.881 1.00 31.65 55 GLU B C 1
ATOM 1641 O O . GLU B 1 55 ? -15.859 69.610 54.188 1.00 31.33 55 GLU B O 1
ATOM 1647 N N . TYR B 1 56 ? -16.211 71.776 54.667 1.00 31.90 56 TYR B N 1
ATOM 1648 C CA . TYR B 1 56 ? -15.522 71.722 55.973 1.00 32.27 56 TYR B CA 1
ATOM 1649 C C . TYR B 1 56 ? -16.477 71.714 57.141 1.00 32.12 56 TYR B C 1
ATOM 1650 O O . TYR B 1 56 ? -16.066 71.374 58.240 1.00 32.53 56 TYR B O 1
ATOM 1659 N N . GLY B 1 57 ? -17.727 72.108 56.902 1.00 31.99 57 GLY B N 1
ATOM 1660 C CA . GLY B 1 57 ? -18.704 72.317 57.957 1.00 32.09 57 GLY B CA 1
ATOM 1661 C C . GLY B 1 57 ? -19.820 71.276 57.980 1.00 32.13 57 GLY B C 1
ATOM 1662 O O . GLY B 1 57 ? -19.898 70.461 58.898 1.00 32.47 57 GLY B O 1
ATOM 1663 N N . VAL B 1 58 ? -20.679 71.295 56.973 1.00 32.07 58 VAL B N 1
ATOM 1664 C CA . VAL B 1 58 ? -21.897 70.501 57.013 1.00 32.37 58 VAL B CA 1
ATOM 1665 C C . VAL B 1 58 ? -21.625 69.012 56.821 1.00 32.40 58 VAL B C 1
ATOM 1666 O O . VAL B 1 58 ? -22.094 68.213 57.625 1.00 32.29 58 VAL B O 1
ATOM 1670 N N . TYR B 1 59 ? -20.834 68.645 55.807 1.00 32.31 59 TYR B N 1
ATOM 1671 C CA . TYR B 1 59 ? -20.596 67.222 55.488 1.00 32.02 59 TYR B CA 1
ATOM 1672 C C . TYR B 1 59 ? -19.863 66.460 56.583 1.00 32.40 59 TYR B C 1
ATOM 1673 O O . TYR B 1 59 ? -20.249 65.343 56.900 1.00 32.37 59 TYR B O 1
ATOM 1682 N N . PRO B 1 60 ? -18.805 67.039 57.155 1.00 32.71 60 PRO B N 1
ATOM 1683 C CA . PRO B 1 60 ? -18.167 66.298 58.238 1.00 33.21 60 PRO B CA 1
ATOM 1684 C C . PRO B 1 60 ? -19.105 66.066 59.432 1.00 33.80 60 PRO B C 1
ATOM 1685 O O . PRO B 1 60 ? -19.023 65.011 60.076 1.00 33.99 60 PRO B O 1
ATOM 1689 N N . ALA B 1 61 ? -19.989 67.026 59.695 1.00 33.81 61 ALA B N 1
ATOM 1690 C CA . ALA B 1 61 ? -20.882 66.966 60.854 1.00 34.46 61 ALA B CA 1
ATOM 1691 C C . ALA B 1 61 ? -22.013 65.976 60.614 1.00 34.85 61 ALA B C 1
ATOM 1692 O O . ALA B 1 61 ? -22.488 65.291 61.540 1.00 34.87 61 ALA B O 1
ATOM 1694 N N . PHE B 1 62 ? -22.449 65.929 59.362 1.00 35.05 62 PHE B N 1
ATOM 1695 C CA . PHE B 1 62 ? -23.560 65.101 58.967 1.00 35.11 62 PHE B CA 1
ATOM 1696 C C . PHE B 1 62 ? -23.152 63.638 59.104 1.00 35.72 62 PHE B C 1
ATOM 1697 O O . PHE B 1 62 ? -23.883 62.834 59.656 1.00 35.40 62 PHE B O 1
ATOM 1705 N N . ILE B 1 63 ? -21.967 63.319 58.605 1.00 36.69 63 ILE B N 1
ATOM 1706 C CA . ILE B 1 63 ? -21.410 61.983 58.717 1.00 37.59 63 ILE B CA 1
ATOM 1707 C C . ILE B 1 63 ? -21.272 61.514 60.174 1.00 38.29 63 ILE B C 1
ATOM 1708 O O . ILE B 1 63 ? -21.452 60.333 60.455 1.00 39.26 63 ILE B O 1
ATOM 1713 N N . LYS B 1 64 ? -20.961 62.416 61.100 1.00 38.65 64 LYS B N 1
ATOM 1714 C CA . LYS B 1 64 ? -20.885 62.032 62.512 1.00 38.99 64 LYS B CA 1
ATOM 1715 C C . LYS B 1 64 ? -22.253 61.915 63.166 1.00 38.54 64 LYS B C 1
ATOM 1716 O O . LYS B 1 64 ? -22.330 61.603 64.349 1.00 38.48 64 LYS B O 1
ATOM 1722 N N . GLY B 1 65 ? -23.318 62.194 62.412 1.00 38.19 65 GLY B N 1
ATOM 1723 C CA . GLY B 1 65 ? -24.676 61.889 62.845 1.00 37.84 65 GLY B CA 1
ATOM 1724 C C . GLY B 1 65 ? -25.686 63.021 62.911 1.00 37.84 65 GLY B C 1
ATOM 1725 O O . GLY B 1 65 ? -26.857 62.767 63.213 1.00 37.86 65 GLY B O 1
ATOM 1726 N N . TYR B 1 66 ? -25.278 64.259 62.623 1.00 37.43 66 TYR B N 1
ATOM 1727 C CA . TYR B 1 66 ? -26.220 65.396 62.692 1.00 37.00 66 TYR B CA 1
ATOM 1728 C C . TYR B 1 66 ? -27.048 65.485 61.418 1.00 37.14 66 TYR B C 1
ATOM 1729 O O . TYR B 1 66 ? -26.908 66.417 60.628 1.00 37.10 66 TYR B O 1
ATOM 1738 N N . THR B 1 67 ? -27.939 64.520 61.235 1.00 37.41 67 THR B N 1
ATOM 1739 C CA . THR B 1 67 ? -28.645 64.367 59.961 1.00 37.66 67 THR B CA 1
ATOM 1740 C C . THR B 1 67 ? -29.708 65.434 59.706 1.00 38.03 67 THR B C 1
ATOM 1741 O O . THR B 1 67 ? -30.292 65.469 58.618 1.00 38.63 67 THR B O 1
ATOM 1745 N N . GLN B 1 68 ? -29.992 66.270 60.703 1.00 38.40 68 GLN B N 1
ATOM 1746 C CA . GLN B 1 68 ? -31.025 67.295 60.572 1.00 39.00 68 GLN B CA 1
ATOM 1747 C C . GLN B 1 68 ? -30.534 68.462 59.717 1.00 39.70 68 GLN B C 1
ATOM 1748 O O . GLN B 1 68 ? -31.354 69.251 59.208 1.00 40.22 68 GLN B O 1
ATOM 1750 N N . LEU B 1 69 ? -29.206 68.575 59.576 1.00 39.96 69 LEU B N 1
ATOM 1751 C CA . LEU B 1 69 ? -28.585 69.548 58.671 1.00 39.99 69 LEU B CA 1
ATOM 1752 C C . LEU B 1 69 ? -29.143 69.459 57.254 1.00 40.73 69 LEU B C 1
ATOM 1753 O O . LEU B 1 69 ? -29.351 70.485 56.621 1.00 40.75 69 LEU B O 1
ATOM 1758 N N . LYS B 1 70 ? -29.411 68.245 56.769 1.00 41.70 70 LYS B N 1
ATOM 1759 C CA . LYS B 1 70 ? -29.975 68.073 55.425 1.00 42.48 70 LYS B CA 1
ATOM 1760 C C . LYS B 1 70 ? -31.344 68.743 55.274 1.00 43.24 70 LYS B C 1
ATOM 1761 O O . LYS B 1 70 ? -31.552 69.546 54.354 1.00 43.67 70 LYS B O 1
ATOM 1767 N N . ALA B 1 71 ? -32.278 68.412 56.154 1.00 43.85 71 ALA B N 1
ATOM 1768 C CA . ALA B 1 71 ? -33.628 68.975 56.043 1.00 44.49 71 ALA B CA 1
ATOM 1769 C C . ALA B 1 71 ? -33.628 70.460 56.381 1.00 44.98 71 ALA B C 1
ATOM 1770 O O . ALA B 1 71 ? -34.299 71.244 55.710 1.00 45.42 71 ALA B O 1
ATOM 1772 N N . ASN B 1 72 ? -32.877 70.847 57.412 1.00 45.52 72 ASN B N 1
ATOM 1773 C CA . ASN B 1 72 ? -32.803 72.257 57.812 1.00 46.08 72 ASN B CA 1
ATOM 1774 C C . ASN B 1 72 ? -32.154 73.158 56.748 1.00 46.56 72 ASN B C 1
ATOM 1775 O O . ASN B 1 72 ? -32.577 74.308 56.562 1.00 45.90 72 ASN B O 1
ATOM 1780 N N . ILE B 1 73 ? -31.133 72.640 56.057 1.00 47.22 73 ILE B N 1
ATOM 1781 C CA . ILE B 1 73 ? -30.489 73.401 54.982 1.00 47.84 73 ILE B CA 1
ATOM 1782 C C . ILE B 1 73 ? -31.507 73.667 53.897 1.00 47.91 73 ILE B C 1
ATOM 1783 O O . ILE B 1 73 ? -31.645 74.796 53.429 1.00 47.74 73 ILE B O 1
ATOM 1788 N N . GLU B 1 74 ? -32.222 72.616 53.507 1.00 48.30 74 GLU B N 1
ATOM 1789 C CA . GLU B 1 74 ? -33.234 72.734 52.466 1.00 48.57 74 GLU B CA 1
ATOM 1790 C C . GLU B 1 74 ? -34.250 73.798 52.852 1.00 48.70 74 GLU B C 1
ATOM 1791 O O . GLU B 1 74 ? -34.559 74.680 52.049 1.00 49.09 74 GLU B O 1
ATOM 1797 N N . GLU B 1 75 ? -34.744 73.754 54.087 1.00 48.57 75 GLU B N 1
ATOM 1798 C CA . GLU B 1 75 ? -35.661 74.791 54.529 1.00 48.41 75 GLU B CA 1
ATOM 1799 C C . GLU B 1 75 ? -34.965 76.147 54.358 1.00 48.49 75 GLU B C 1
ATOM 1800 O O . GLU B 1 75 ? -35.532 77.062 53.761 1.00 49.02 75 GLU B O 1
ATOM 1802 N N . ALA B 1 76 ? -33.725 76.259 54.824 1.00 48.49 76 ALA B N 1
ATOM 1803 C CA . ALA B 1 76 ? -32.968 77.509 54.698 1.00 48.63 76 ALA B CA 1
ATOM 1804 C C . ALA B 1 76 ? -32.969 77.999 53.263 1.00 48.67 76 ALA B C 1
ATOM 1805 O O . ALA B 1 76 ? -33.338 79.134 52.989 1.00 48.47 76 ALA B O 1
ATOM 1807 N N . LEU B 1 77 ? -32.580 77.124 52.349 1.00 49.18 77 LEU B N 1
ATOM 1808 C CA . LEU B 1 77 ? -32.480 77.483 50.937 1.00 50.04 77 LEU B CA 1
ATOM 1809 C C . LEU B 1 77 ? -33.812 77.914 50.352 1.00 51.30 77 LEU B C 1
ATOM 1810 O O . LEU B 1 77 ? -33.864 78.817 49.521 1.00 51.32 77 LEU B O 1
ATOM 1815 N N . LEU B 1 78 ? -34.888 77.277 50.798 1.00 52.85 78 LEU B N 1
ATOM 1816 C CA . LEU B 1 78 ? -36.209 77.623 50.315 1.00 54.12 78 LEU B CA 1
ATOM 1817 C C . LEU B 1 78 ? -36.611 79.037 50.751 1.00 55.01 78 LEU B C 1
ATOM 1818 O O . LEU B 1 78 ? -37.069 79.828 49.931 1.00 55.17 78 LEU B O 1
ATOM 1823 N N . GLU B 1 79 ? -36.404 79.375 52.016 1.00 56.18 79 GLU B N 1
ATOM 1824 C CA . GLU B 1 79 ? -36.779 80.717 52.491 1.00 57.48 79 GLU B CA 1
ATOM 1825 C C . GLU B 1 79 ? -35.945 81.818 51.809 1.00 58.46 79 GLU B C 1
ATOM 1826 O O . GLU B 1 79 ? -36.443 82.916 51.549 1.00 58.66 79 GLU B O 1
ATOM 1840 N N . SER B 1 81 ? -34.798 81.522 48.758 1.00 61.03 81 SER B N 1
ATOM 1841 C CA . SER B 1 81 ? -35.323 81.570 47.398 1.00 61.57 81 SER B CA 1
ATOM 1842 C C . SER B 1 81 ? -36.546 82.465 47.236 1.00 61.83 81 SER B C 1
ATOM 1843 O O . SER B 1 81 ? -36.889 82.823 46.112 1.00 62.20 81 SER B O 1
ATOM 1846 N N . ASN B 1 82 ? -37.187 82.818 48.351 1.00 62.20 82 ASN B N 1
ATOM 1847 C CA . ASN B 1 82 ? -38.450 83.567 48.364 1.00 62.43 82 ASN B CA 1
ATOM 1848 C C . ASN B 1 82 ? -38.383 84.927 49.043 1.00 62.44 82 ASN B C 1
ATOM 1849 O O . ASN B 1 82 ? -39.414 85.585 49.220 1.00 62.56 82 ASN B O 1
ATOM 1854 N N . SER B 1 83 ? -37.186 85.350 49.428 1.00 62.37 83 SER B N 1
ATOM 1855 C CA . SER B 1 83 ? -37.028 86.610 50.148 1.00 62.37 83 SER B CA 1
ATOM 1856 C C . SER B 1 83 ? -37.249 87.836 49.258 1.00 62.31 83 SER B C 1
ATOM 1857 O O . SER B 1 83 ? -37.592 88.908 49.756 1.00 62.45 83 SER B O 1
ATOM 1860 N N . GLY B 1 84 ? -37.057 87.682 47.948 1.00 62.18 84 GLY B N 1
ATOM 1861 C CA . GLY B 1 84 ? -37.030 88.834 47.041 1.00 62.07 84 GLY B CA 1
ATOM 1862 C C . GLY B 1 84 ? -35.884 89.783 47.379 1.00 61.84 84 GLY B C 1
ATOM 1863 O O . GLY B 1 84 ? -35.981 91.000 47.171 1.00 61.78 84 GLY B O 1
ATOM 1864 N N . GLN B 1 85 ? -34.811 89.212 47.928 1.00 61.31 85 GLN B N 1
ATOM 1865 C CA . GLN B 1 85 ? -33.601 89.944 48.252 1.00 60.93 85 GLN B CA 1
ATOM 1866 C C . GLN B 1 85 ? -32.505 89.389 47.371 1.00 59.84 85 GLN B C 1
ATOM 1867 O O . GLN B 1 85 ? -32.347 88.175 47.261 1.00 59.59 85 GLN B O 1
ATOM 1873 N N . ALA B 1 86 ? -31.767 90.290 46.732 1.00 58.77 86 ALA B N 1
ATOM 1874 C CA . ALA B 1 86 ? -30.796 89.921 45.707 1.00 57.92 86 ALA B CA 1
ATOM 1875 C C . ALA B 1 86 ? -29.734 88.958 46.238 1.00 57.07 86 ALA B C 1
ATOM 1876 O O . ALA B 1 86 ? -29.455 87.930 45.624 1.00 56.54 86 ALA B O 1
ATOM 1878 N N . LEU B 1 87 ? -29.156 89.299 47.387 1.00 56.19 87 LEU B N 1
ATOM 1879 C CA . LEU B 1 87 ? -28.046 88.533 47.937 1.00 55.70 87 LEU B CA 1
ATOM 1880 C C . LEU B 1 87 ? -28.486 87.126 48.305 1.00 54.86 87 LEU B C 1
ATOM 1881 O O . LEU B 1 87 ? -27.873 86.149 47.894 1.00 54.72 87 LEU B O 1
ATOM 1886 N N . ASP B 1 88 ? -29.568 87.036 49.064 1.00 54.25 88 ASP B N 1
ATOM 1887 C CA . ASP B 1 88 ? -30.138 85.742 49.452 1.00 53.68 88 ASP B CA 1
ATOM 1888 C C . ASP B 1 88 ? -30.258 84.796 48.257 1.00 52.66 88 ASP B C 1
ATOM 1889 O O . ASP B 1 88 ? -29.786 83.654 48.315 1.00 52.71 88 ASP B O 1
ATOM 1894 N N . ILE B 1 89 ? -30.859 85.287 47.175 1.00 51.33 89 ILE B N 1
ATOM 1895 C CA . ILE B 1 89 ? -31.059 84.488 45.965 1.00 50.55 89 ILE B CA 1
ATOM 1896 C C . ILE B 1 89 ? -29.722 84.044 45.375 1.00 49.80 89 ILE B C 1
ATOM 1897 O O . ILE B 1 89 ? -29.522 82.860 45.091 1.00 49.98 89 ILE B O 1
ATOM 1902 N N . TYR B 1 90 ? -28.799 84.985 45.199 1.00 49.03 90 TYR B N 1
ATOM 1903 C CA . TYR B 1 90 ? -27.451 84.659 44.716 1.00 48.39 90 TYR B CA 1
ATOM 1904 C C . TYR B 1 90 ? -26.854 83.543 45.560 1.00 47.90 90 TYR B C 1
ATOM 1905 O O . TYR B 1 90 ? -26.323 82.553 45.051 1.00 47.78 90 TYR B O 1
ATOM 1914 N N . GLN B 1 91 ? -26.967 83.710 46.865 1.00 47.06 91 GLN B N 1
ATOM 1915 C CA . GLN B 1 91 ? -26.327 82.812 47.790 1.00 46.65 91 GLN B CA 1
ATOM 1916 C C . GLN B 1 91 ? -26.971 81.408 47.775 1.00 46.20 91 GLN B C 1
ATOM 1917 O O . GLN B 1 91 ? -26.288 80.404 48.002 1.00 46.22 91 GLN B O 1
ATOM 1923 N N . ALA B 1 92 ? -28.262 81.344 47.460 1.00 45.38 92 ALA B N 1
ATOM 1924 C CA . ALA B 1 92 ? -28.954 80.070 47.276 1.00 44.91 92 ALA B CA 1
ATOM 1925 C C . ALA B 1 92 ? -28.484 79.353 46.016 1.00 44.53 92 ALA B C 1
ATOM 1926 O O . ALA B 1 92 ? -28.353 78.131 46.006 1.00 44.44 92 ALA B O 1
ATOM 1928 N N . VAL B 1 93 ? -28.248 80.120 44.951 1.00 44.12 93 VAL B N 1
ATOM 1929 C CA . VAL B 1 93 ? -27.745 79.570 43.685 1.00 43.40 93 VAL B CA 1
ATOM 1930 C C . VAL B 1 93 ? -26.329 79.052 43.886 1.00 42.77 93 VAL B C 1
ATOM 1931 O O . VAL B 1 93 ? -25.977 77.979 43.394 1.00 43.01 93 VAL B O 1
ATOM 1935 N N . GLN B 1 94 ? -25.525 79.811 44.623 1.00 41.96 94 GLN B N 1
ATOM 1936 C CA . GLN B 1 94 ? -24.136 79.441 44.877 1.00 41.74 94 GLN B CA 1
ATOM 1937 C C . GLN B 1 94 ? -23.998 78.173 45.721 1.00 41.29 94 GLN B C 1
ATOM 1938 O O . GLN B 1 94 ? -23.073 77.394 45.525 1.00 41.36 94 GLN B O 1
ATOM 1944 N N . THR B 1 95 ? -24.907 77.963 46.667 1.00 40.78 95 THR B N 1
ATOM 1945 C CA . THR B 1 95 ? -24.924 76.706 47.406 1.00 40.18 95 THR B CA 1
ATOM 1946 C C . THR B 1 95 ? -25.176 75.530 46.457 1.00 40.18 95 THR B C 1
ATOM 1947 O O . THR B 1 95 ? -24.453 74.519 46.513 1.00 40.15 95 THR B O 1
ATOM 1951 N N . LEU B 1 96 ? -26.147 75.670 45.557 1.00 39.71 96 LEU B N 1
ATOM 1952 C CA . LEU B 1 96 ? -26.394 74.614 44.561 1.00 39.69 96 LEU B CA 1
ATOM 1953 C C . LEU B 1 96 ? -25.182 74.348 43.670 1.00 39.39 96 LEU B C 1
ATOM 1954 O O . LEU B 1 96 ? -24.857 73.186 43.396 1.00 38.93 96 LEU B O 1
ATOM 1959 N N . ASN B 1 97 ? -24.514 75.422 43.236 1.00 39.67 97 ASN B N 1
ATOM 1960 C CA . ASN B 1 97 ? -23.271 75.318 42.461 1.00 39.69 97 ASN B CA 1
ATOM 1961 C C . ASN B 1 97 ? -22.169 74.679 43.261 1.00 39.21 97 ASN B C 1
ATOM 1962 O O . ASN B 1 97 ? -21.405 73.878 42.742 1.00 39.56 97 ASN B O 1
ATOM 1967 N N . ALA B 1 98 ? -22.071 75.048 44.531 1.00 38.79 98 ALA B N 1
ATOM 1968 C CA . ALA B 1 98 ? -21.139 74.385 45.434 1.00 38.71 98 ALA B CA 1
ATOM 1969 C C . ALA B 1 98 ? -21.332 72.857 45.458 1.00 38.49 98 ALA B C 1
ATOM 1970 O O . ALA B 1 98 ? -20.373 72.100 45.279 1.00 37.59 98 ALA B O 1
ATOM 1972 N N . GLU B 1 99 ? -22.571 72.416 45.669 1.00 39.11 99 GLU B N 1
ATOM 1973 C CA . GLU B 1 99 ? -22.895 70.973 45.680 1.00 40.20 99 GLU B CA 1
ATOM 1974 C C . GLU B 1 99 ? -22.375 70.295 44.406 1.00 40.38 99 GLU B C 1
ATOM 1975 O O . GLU B 1 99 ? -21.603 69.341 44.473 1.00 39.71 99 GLU B O 1
ATOM 1981 N N . ASN B 1 100 ? -22.775 70.828 43.256 1.00 41.19 100 ASN B N 1
ATOM 1982 C CA . ASN B 1 100 ? -22.359 70.292 41.960 1.00 42.04 100 ASN B CA 1
ATOM 1983 C C . ASN B 1 100 ? -20.838 70.242 41.826 1.00 42.01 100 ASN B C 1
ATOM 1984 O O . ASN B 1 100 ? -20.268 69.207 41.437 1.00 41.61 100 ASN B O 1
ATOM 1997 N N . LEU B 1 102 ? -18.566 70.273 44.293 1.00 40.80 102 LEU B N 1
ATOM 1998 C CA . LEU B 1 102 ? -18.035 69.278 45.222 1.00 40.32 102 LEU B CA 1
ATOM 1999 C C . LEU B 1 102 ? -18.360 67.867 44.719 1.00 40.06 102 LEU B C 1
ATOM 2000 O O . LEU B 1 102 ? -17.528 66.966 44.834 1.00 39.88 102 LEU B O 1
ATOM 2005 N N . LEU B 1 103 ? -19.537 67.684 44.120 1.00 40.18 103 LEU B N 1
ATOM 2006 C CA . LEU B 1 103 ? -19.881 66.387 43.501 1.00 40.64 103 LEU B CA 1
ATOM 2007 C C . LEU B 1 103 ? -18.897 66.060 42.389 1.00 40.80 103 LEU B C 1
ATOM 2008 O O . LEU B 1 103 ? -18.399 64.936 42.308 1.00 40.63 103 LEU B O 1
ATOM 2013 N N . ASN B 1 104 ? -18.627 67.051 41.538 1.00 41.10 104 ASN B N 1
ATOM 2014 C CA . ASN B 1 104 ? -17.649 66.904 40.465 1.00 41.55 104 ASN B CA 1
ATOM 2015 C C . ASN B 1 104 ? -16.288 66.389 40.916 1.00 41.02 104 ASN B C 1
ATOM 2016 O O . ASN B 1 104 ? -15.705 65.545 40.258 1.00 41.10 104 ASN B O 1
ATOM 2021 N N . TYR B 1 105 ? -15.763 66.897 42.024 1.00 40.49 105 TYR B N 1
ATOM 2022 C CA . TYR B 1 105 ? -14.431 66.478 42.444 1.00 40.12 105 TYR B CA 1
ATOM 2023 C C . TYR B 1 105 ? -14.417 65.198 43.295 1.00 40.41 105 TYR B C 1
ATOM 2024 O O . TYR B 1 105 ? -13.505 64.373 43.173 1.00 39.49 105 TYR B O 1
ATOM 2033 N N . TYR B 1 106 ? -15.397 65.049 44.183 1.00 40.79 106 TYR B N 1
ATOM 2034 C CA . TYR B 1 106 ? -15.394 63.902 45.104 1.00 41.06 106 TYR B CA 1
ATOM 2035 C C . TYR B 1 106 ? -16.045 62.640 44.529 1.00 41.74 106 TYR B C 1
ATOM 2036 O O . TYR B 1 106 ? -15.718 61.546 44.968 1.00 41.63 106 TYR B O 1
ATOM 2045 N N . GLU B 1 107 ? -16.942 62.793 43.551 1.00 42.92 107 GLU B N 1
ATOM 2046 C CA . GLU B 1 107 ? -17.608 61.655 42.853 1.00 44.20 107 GLU B CA 1
ATOM 2047 C C . GLU B 1 107 ? -18.825 61.072 43.572 1.00 44.28 107 GLU B C 1
ATOM 2048 O O . GLU B 1 107 ? -19.576 60.305 42.975 1.00 44.43 107 GLU B O 1
ATOM 2054 N N . SER B 1 108 ? -19.002 61.426 44.843 1.00 44.69 108 SER B N 1
ATOM 2055 C CA . SER B 1 108 ? -20.182 61.057 45.634 1.00 44.70 108 SER B CA 1
ATOM 2056 C C . SER B 1 108 ? -20.153 61.918 46.865 1.00 44.77 108 SER B C 1
ATOM 2057 O O . SER B 1 108 ? -19.077 62.199 47.383 1.00 45.04 108 SER B O 1
ATOM 2060 N N . LEU B 1 109 ? -21.324 62.306 47.349 1.00 45.04 109 LEU B N 1
ATOM 2061 C CA . LEU B 1 109 ? -21.445 63.093 48.576 1.00 45.35 109 LEU B CA 1
ATOM 2062 C C . LEU B 1 109 ? -22.210 62.307 49.662 1.00 45.61 109 LEU B C 1
ATOM 2063 O O . LEU B 1 109 ? -22.877 61.312 49.366 1.00 45.45 109 LEU B O 1
ATOM 2068 N N . PRO B 1 110 ? -22.090 62.738 50.931 1.00 45.79 110 PRO B N 1
ATOM 2069 C CA . PRO B 1 110 ? -22.848 62.101 52.002 1.00 45.70 110 PRO B CA 1
ATOM 2070 C C . PRO B 1 110 ? -24.338 62.155 51.735 1.00 45.85 110 PRO B C 1
ATOM 2071 O O . PRO B 1 110 ? -25.034 61.169 51.938 1.00 45.86 110 PRO B O 1
ATOM 2075 N N . PHE B 1 111 ? -24.817 63.306 51.281 1.00 45.88 111 PHE B N 1
ATOM 2076 C CA . PHE B 1 111 ? -26.204 63.450 50.915 1.00 45.92 111 PHE B CA 1
ATOM 2077 C C . PHE B 1 111 ? -26.372 64.448 49.764 1.00 46.25 111 PHE B C 1
ATOM 2078 O O . PHE B 1 111 ? -25.448 65.184 49.441 1.00 46.18 111 PHE B O 1
ATOM 2086 N N . TYR B 1 112 ? -27.556 64.455 49.154 1.00 46.73 112 TYR B N 1
ATOM 2087 C CA . TYR B 1 112 ? -27.866 65.346 48.039 1.00 47.28 112 TYR B CA 1
ATOM 2088 C C . TYR B 1 112 ? -29.086 66.154 48.396 1.00 48.54 112 TYR B C 1
ATOM 2089 O O . TYR B 1 112 ? -30.031 65.617 48.963 1.00 48.90 112 TYR B O 1
ATOM 2098 N N . LEU B 1 113 ? -29.073 67.442 48.077 1.00 50.02 113 LEU B N 1
ATOM 2099 C CA . LEU B 1 113 ? -30.181 68.314 48.442 1.00 51.56 113 LEU B CA 1
ATOM 2100 C C . LEU B 1 113 ? -31.403 68.051 47.559 1.00 53.04 113 LEU B C 1
ATOM 2101 O O . LEU B 1 113 ? -31.264 67.568 46.436 1.00 53.16 113 LEU B O 1
ATOM 2103 N N . ASN B 1 114 ? -32.594 68.342 48.082 1.00 54.89 114 ASN B N 1
ATOM 2104 C CA . ASN B 1 114 ? -33.806 68.385 47.268 1.00 56.50 114 ASN B CA 1
ATOM 2105 C C . ASN B 1 114 ? -33.893 69.761 46.656 1.00 57.53 114 ASN B C 1
ATOM 2106 O O . ASN B 1 114 ? -34.390 70.689 47.291 1.00 57.56 114 ASN B O 1
ATOM 2111 N N . ARG B 1 115 ? -33.415 69.897 45.426 1.00 58.93 115 ARG B N 1
ATOM 2112 C CA . ARG B 1 115 ? -33.361 71.215 44.785 1.00 60.08 115 ARG B CA 1
ATOM 2113 C C . ARG B 1 115 ? -34.641 71.585 44.033 1.00 60.96 115 ARG B C 1
ATOM 2114 O O . ARG B 1 115 ? -34.837 72.758 43.695 1.00 61.36 115 ARG B O 1
ATOM 2122 N N . GLN B 1 116 ? -35.517 70.603 43.811 1.00 61.76 116 GLN B N 1
ATOM 2123 C CA . GLN B 1 116 ? -36.682 70.771 42.937 1.00 62.19 116 GLN B CA 1
ATOM 2124 C C . GLN B 1 116 ? -37.440 72.059 43.243 1.00 62.61 116 GLN B C 1
ATOM 2125 O O . GLN B 1 116 ? -37.519 72.960 42.399 1.00 62.88 116 GLN B O 1
ATOM 2127 N N . SER B 1 117 ? -37.968 72.154 44.457 1.00 62.95 117 SER B N 1
ATOM 2128 C CA . SER B 1 117 ? -38.743 73.317 44.868 1.00 63.31 117 SER B CA 1
ATOM 2129 C C . SER B 1 117 ? -37.899 74.606 44.863 1.00 63.71 117 SER B C 1
ATOM 2130 O O . SER B 1 117 ? -38.385 75.677 44.487 1.00 63.68 117 SER B O 1
ATOM 2133 N N . ILE B 1 118 ? -36.636 74.489 45.269 1.00 64.03 118 ILE B N 1
ATOM 2134 C CA . ILE B 1 118 ? -35.728 75.634 45.346 1.00 64.38 118 ILE B CA 1
ATOM 2135 C C . ILE B 1 118 ? -35.453 76.245 43.973 1.00 64.81 118 ILE B C 1
ATOM 2136 O O . ILE B 1 118 ? -35.583 77.450 43.791 1.00 64.89 118 ILE B O 1
ATOM 2141 N N . LEU B 1 119 ? -35.060 75.411 43.017 1.00 65.38 119 LEU B N 1
ATOM 2142 C CA . LEU B 1 119 ? -34.783 75.872 41.655 1.00 65.84 119 LEU B CA 1
ATOM 2143 C C . LEU B 1 119 ? -35.963 76.613 41.032 1.00 66.17 119 LEU B C 1
ATOM 2144 O O . LEU B 1 119 ? -35.772 77.579 40.295 1.00 66.38 119 LEU B O 1
ATOM 2149 N N . ALA B 1 120 ? -37.176 76.160 41.334 1.00 66.43 120 ALA B N 1
ATOM 2150 C CA . ALA B 1 120 ? -38.383 76.791 40.810 1.00 66.69 120 ALA B CA 1
ATOM 2151 C C . ALA B 1 120 ? -38.647 78.139 41.471 1.00 66.74 120 ALA B C 1
ATOM 2152 O O . ALA B 1 120 ? -39.138 79.063 40.823 1.00 66.97 120 ALA B O 1
ATOM 2154 N N . ASN B 1 121 ? -38.322 78.250 42.755 1.00 66.74 121 ASN B N 1
ATOM 2155 C CA . ASN B 1 121 ? -38.399 79.538 43.459 1.00 66.81 121 ASN B CA 1
ATOM 2156 C C . ASN B 1 121 ? -37.357 80.556 42.975 1.00 66.65 121 ASN B C 1
ATOM 2157 O O . ASN B 1 121 ? -37.506 81.766 43.197 1.00 66.67 121 ASN B O 1
ATOM 2162 N N . ILE B 1 122 ? -36.299 80.065 42.337 1.00 66.42 122 ILE B N 1
ATOM 2163 C CA . ILE B 1 122 ? -35.283 80.930 41.758 1.00 66.46 122 ILE B CA 1
ATOM 2164 C C . ILE B 1 122 ? -35.837 81.534 40.471 1.00 66.47 122 ILE B C 1
ATOM 2165 O O . ILE B 1 122 ? -35.890 82.755 40.315 1.00 66.05 122 ILE B O 1
ATOM 2170 N N . THR B 1 123 ? -36.280 80.659 39.575 1.00 66.67 123 THR B N 1
ATOM 2171 C CA . THR B 1 123 ? -36.905 81.059 38.314 1.00 66.81 123 THR B CA 1
ATOM 2172 C C . THR B 1 123 ? -37.980 82.139 38.473 1.00 66.87 123 THR B C 1
ATOM 2173 O O . THR B 1 123 ? -38.016 83.099 37.695 1.00 67.03 123 THR B O 1
ATOM 2177 N N . LYS B 1 124 ? -38.845 81.983 39.474 1.00 66.86 124 LYS B N 1
ATOM 2178 C CA . LYS B 1 124 ? -39.858 82.998 39.788 1.00 66.95 124 LYS B CA 1
ATOM 2179 C C . LYS B 1 124 ? -39.223 84.339 40.167 1.00 67.08 124 LYS B C 1
ATOM 2180 O O . LYS B 1 124 ? -39.734 85.400 39.798 1.00 67.19 124 LYS B O 1
ATOM 2182 N N . ALA B 1 125 ? -38.114 84.286 40.903 1.00 67.26 125 ALA B N 1
ATOM 2183 C CA . ALA B 1 125 ? -37.394 85.493 41.329 1.00 67.18 125 ALA B CA 1
ATOM 2184 C C . ALA B 1 125 ? -36.671 86.184 40.169 1.00 67.20 125 ALA B C 1
ATOM 2185 O O . ALA B 1 125 ? -36.674 87.419 40.081 1.00 67.19 125 ALA B O 1
ATOM 2187 N N . LEU B 1 126 ? -36.051 85.387 39.294 1.00 67.02 126 LEU B N 1
ATOM 2188 C CA . LEU B 1 126 ? -35.334 85.904 38.124 1.00 66.93 126 LEU B CA 1
ATOM 2189 C C . LEU B 1 126 ? -36.253 86.717 37.199 1.00 67.02 126 LEU B C 1
ATOM 2190 O O . LEU B 1 126 ? -35.792 87.622 36.497 1.00 67.31 126 LEU B O 1
ATOM 2192 N N . LYS B 1 127 ? -37.550 86.406 37.208 1.00 66.87 127 LYS B N 1
ATOM 2193 C CA . LYS B 1 127 ? -38.537 87.177 36.444 1.00 66.52 127 LYS B CA 1
ATOM 2194 C C . LYS B 1 127 ? -38.432 88.673 36.749 1.00 66.17 127 LYS B C 1
ATOM 2195 O O . LYS B 1 127 ? -38.378 89.485 35.827 1.00 66.41 127 LYS B O 1
ATOM 2197 N N . ASP B 1 128 ? -38.392 89.040 38.030 1.00 65.58 128 ASP B N 1
ATOM 2198 C CA . ASP B 1 128 ? -38.230 90.454 38.407 1.00 65.20 128 ASP B CA 1
ATOM 2199 C C . ASP B 1 128 ? -36.914 90.992 37.834 1.00 64.87 128 ASP B C 1
ATOM 2200 O O . ASP B 1 128 ? -35.889 90.304 37.853 1.00 64.97 128 ASP B O 1
ATOM 2202 N N . ALA B 1 129 ? -36.958 92.218 37.317 1.00 64.35 129 ALA B N 1
ATOM 2203 C CA . ALA B 1 129 ? -35.839 92.798 36.567 1.00 63.80 129 ALA B CA 1
ATOM 2204 C C . ALA B 1 129 ? -34.658 93.115 37.462 1.00 63.20 129 ALA B C 1
ATOM 2205 O O . ALA B 1 129 ? -33.529 92.712 37.176 1.00 63.27 129 ALA B O 1
ATOM 2207 N N . HIS B 1 130 ? -34.927 93.851 38.536 1.00 62.50 130 HIS B N 1
ATOM 2208 C CA . HIS B 1 130 ? -33.902 94.221 39.508 1.00 61.76 130 HIS B CA 1
ATOM 2209 C C . HIS B 1 130 ? -33.044 93.010 39.845 1.00 61.14 130 HIS B C 1
ATOM 2210 O O . HIS B 1 130 ? -31.817 93.059 39.746 1.00 61.16 130 HIS B O 1
ATOM 2212 N N . ILE B 1 131 ? -33.709 91.918 40.210 1.00 60.20 131 ILE B N 1
ATOM 2213 C CA . ILE B 1 131 ? -33.034 90.694 40.638 1.00 59.45 131 ILE B CA 1
ATOM 2214 C C . ILE B 1 131 ? -32.267 89.996 39.507 1.00 58.52 131 ILE B C 1
ATOM 2215 O O . ILE B 1 131 ? -31.181 89.486 39.735 1.00 58.24 131 ILE B O 1
ATOM 2220 N N . ARG B 1 132 ? -32.811 89.995 38.293 1.00 57.60 132 ARG B N 1
ATOM 2221 C CA . ARG B 1 132 ? -32.077 89.469 37.136 1.00 56.90 132 ARG B CA 1
ATOM 2222 C C . ARG B 1 132 ? -30.752 90.218 36.971 1.00 56.25 132 ARG B C 1
ATOM 2223 O O . ARG B 1 132 ? -29.686 89.602 36.919 1.00 56.61 132 ARG B O 1
ATOM 2225 N N . GLU B 1 133 ? -30.819 91.546 36.926 1.00 55.24 133 GLU B N 1
ATOM 2226 C CA . GLU B 1 133 ? -29.624 92.375 36.745 1.00 54.41 133 GLU B CA 1
ATOM 2227 C C . GLU B 1 133 ? -28.628 92.236 37.907 1.00 53.52 133 GLU B C 1
ATOM 2228 O O . GLU B 1 133 ? -27.414 92.246 37.688 1.00 53.76 133 GLU B O 1
ATOM 2230 N N . ALA B 1 134 ? -29.138 92.100 39.132 1.00 52.30 134 ALA B N 1
ATOM 2231 C CA . ALA B 1 134 ? -28.283 91.976 40.320 1.00 51.35 134 ALA B CA 1
ATOM 2232 C C . ALA B 1 134 ? -27.417 90.720 40.283 1.00 50.45 134 ALA B C 1
ATOM 2233 O O . ALA B 1 134 ? -26.274 90.738 40.715 1.00 50.42 134 ALA B O 1
ATOM 2243 N N . ALA B 1 136 ? -26.514 89.132 37.362 1.00 47.36 136 ALA B N 1
ATOM 2244 C CA . ALA B 1 136 ? -25.576 89.428 36.286 1.00 46.59 136 ALA B CA 1
ATOM 2245 C C . ALA B 1 136 ? -24.364 90.182 36.809 1.00 45.99 136 ALA B C 1
ATOM 2246 O O . ALA B 1 136 ? -23.226 89.894 36.438 1.00 45.53 136 ALA B O 1
ATOM 2248 N N . HIS B 1 137 ? -24.615 91.153 37.675 1.00 45.49 137 HIS B N 1
ATOM 2249 C CA . HIS B 1 137 ? -23.535 91.951 38.233 1.00 45.36 137 HIS B CA 1
ATOM 2250 C C . HIS B 1 137 ? -22.648 91.137 39.183 1.00 44.69 137 HIS B C 1
ATOM 2251 O O . HIS B 1 137 ? -21.428 91.296 39.168 1.00 44.27 137 HIS B O 1
ATOM 2258 N N . TYR B 1 138 ? -23.257 90.269 39.993 1.00 43.90 138 TYR B N 1
ATOM 2259 C CA . TYR B 1 138 ? -22.497 89.389 40.878 1.00 43.48 138 TYR B CA 1
ATOM 2260 C C . TYR B 1 138 ? -21.618 88.437 40.086 1.00 42.54 138 TYR B C 1
ATOM 2261 O O . TYR B 1 138 ? -20.462 88.215 40.446 1.00 42.64 138 TYR B O 1
ATOM 2270 N N . LYS B 1 139 ? -22.168 87.881 39.012 1.00 41.57 139 LYS B N 1
ATOM 2271 C CA . LYS B 1 139 ? -21.466 86.894 38.204 1.00 41.31 139 LYS B CA 1
ATOM 2272 C C . LYS B 1 139 ? -20.297 87.530 37.484 1.00 41.34 139 LYS B C 1
ATOM 2273 O O . LYS B 1 139 ? -19.229 86.922 37.360 1.00 41.23 139 LYS B O 1
ATOM 2275 N N . LEU B 1 140 ? -20.496 88.764 37.019 1.00 41.30 140 LEU B N 1
ATOM 2276 C CA . LEU B 1 140 ? -19.468 89.454 36.250 1.00 41.04 140 LEU B CA 1
ATOM 2277 C C . LEU B 1 140 ? -18.251 89.771 37.142 1.00 40.81 140 LEU B C 1
ATOM 2278 O O . LEU B 1 140 ? -17.113 89.610 36.721 1.00 40.35 140 LEU B O 1
ATOM 2283 N N . GLY B 1 141 ? -18.500 90.163 38.387 1.00 41.03 141 GLY B N 1
ATOM 2284 C CA . GLY B 1 141 ? -17.428 90.405 39.363 1.00 41.26 141 GLY B CA 1
ATOM 2285 C C . GLY B 1 141 ? -16.654 89.147 39.742 1.00 41.51 141 GLY B C 1
ATOM 2286 O O . GLY B 1 141 ? -15.461 89.212 40.050 1.00 41.34 141 GLY B O 1
ATOM 2287 N N . GLU B 1 142 ? -17.337 88.003 39.719 1.00 41.65 142 GLU B N 1
ATOM 2288 C CA . GLU B 1 142 ? -16.699 86.714 39.985 1.00 41.75 142 GLU B CA 1
ATOM 2289 C C . GLU B 1 142 ? -15.699 86.406 38.881 1.00 40.73 142 GLU B C 1
ATOM 2290 O O . GLU B 1 142 ? -14.553 86.062 39.154 1.00 40.23 142 GLU B O 1
ATOM 2296 N N . PHE B 1 143 ? -16.138 86.540 37.634 1.00 39.89 143 PHE B N 1
ATOM 2297 C CA . PHE B 1 143 ? -15.248 86.351 36.496 1.00 39.29 143 PHE B CA 1
ATOM 2298 C C . PHE B 1 143 ? -14.034 87.275 36.620 1.00 38.34 143 PHE B C 1
ATOM 2299 O O . PHE B 1 143 ? -12.893 86.837 36.441 1.00 37.87 143 PHE B O 1
ATOM 2307 N N . ALA B 1 144 ? -14.294 88.536 36.967 1.00 37.18 144 ALA B N 1
ATOM 2308 C CA . ALA B 1 144 ? -13.247 89.529 37.180 1.00 36.47 144 ALA B CA 1
ATOM 2309 C C . ALA B 1 144 ? -12.314 89.109 38.305 1.00 36.01 144 ALA B C 1
ATOM 2310 O O . ALA B 1 144 ? -11.103 89.362 38.242 1.00 35.77 144 ALA B O 1
ATOM 2312 N N . HIS B 1 145 ? -12.878 88.482 39.335 1.00 35.56 145 HIS B N 1
ATOM 2313 C CA . HIS B 1 145 ? -12.073 87.925 40.432 1.00 35.53 145 HIS B CA 1
ATOM 2314 C C . HIS B 1 145 ? -11.047 86.883 39.966 1.00 34.83 145 HIS B C 1
ATOM 2315 O O . HIS B 1 145 ? -9.894 86.919 40.385 1.00 35.10 145 HIS B O 1
ATOM 2322 N N . TYR B 1 146 ? -11.462 85.972 39.100 1.00 33.92 146 TYR B N 1
ATOM 2323 C CA . TYR B 1 146 ? -10.540 84.971 38.544 1.00 33.78 146 TYR B CA 1
ATOM 2324 C C . TYR B 1 146 ? -9.452 85.613 37.661 1.00 33.04 146 TYR B C 1
ATOM 2325 O O . TYR B 1 146 ? -8.300 85.174 37.674 1.00 32.83 146 TYR B O 1
ATOM 2327 N N . GLN B 1 147 ? -9.826 86.645 36.904 1.00 32.39 147 GLN B N 1
ATOM 2328 C CA . GLN B 1 147 ? -8.880 87.389 36.059 1.00 31.81 147 GLN B CA 1
ATOM 2329 C C . GLN B 1 147 ? -7.784 88.078 36.889 1.00 30.89 147 GLN B C 1
ATOM 2330 O O . GLN B 1 147 ? -6.628 88.101 36.488 1.00 29.56 147 GLN B O 1
ATOM 2336 N N . ASP B 1 148 ? -8.152 88.623 38.047 1.00 30.57 148 ASP B N 1
ATOM 2337 C CA . ASP B 1 148 ? -7.168 89.226 38.949 1.00 31.02 148 ASP B CA 1
ATOM 2338 C C . ASP B 1 148 ? -6.069 88.236 39.295 1.00 30.43 148 ASP B C 1
ATOM 2339 O O . ASP B 1 148 ? -4.889 88.574 39.251 1.00 30.30 148 ASP B O 1
ATOM 2344 N N . THR B 1 149 ? -6.469 87.021 39.647 1.00 30.10 149 THR B N 1
ATOM 2345 C CA . THR B 1 149 ? -5.523 85.966 39.981 1.00 30.45 149 THR B CA 1
ATOM 2346 C C . THR B 1 149 ? -4.634 85.674 38.781 1.00 31.03 149 THR B C 1
ATOM 2347 O O . THR B 1 149 ? -3.411 85.683 38.891 1.00 31.00 149 THR B O 1
ATOM 2359 N N . LEU B 1 151 ? -3.915 87.662 36.230 1.00 31.11 151 LEU B N 1
ATOM 2360 C CA . LEU B 1 151 ? -3.020 88.780 35.900 1.00 30.74 151 LEU B CA 1
ATOM 2361 C C . LEU B 1 151 ? -1.811 88.723 36.823 1.00 30.11 151 LEU B C 1
ATOM 2362 O O . LEU B 1 151 ? -0.689 88.971 36.411 1.00 28.96 151 LEU B O 1
ATOM 2367 N N . ASP B 1 152 ? -2.057 88.359 38.077 1.00 30.21 152 ASP B N 1
ATOM 2368 C CA . ASP B 1 152 ? -0.980 88.236 39.053 1.00 30.54 152 ASP B CA 1
ATOM 2369 C C . ASP B 1 152 ? 0.038 87.177 38.642 1.00 29.63 152 ASP B C 1
ATOM 2370 O O . ASP B 1 152 ? 1.241 87.382 38.786 1.00 29.23 152 ASP B O 1
ATOM 2383 N N . VAL B 1 154 ? 0.722 86.319 35.548 1.00 26.82 154 VAL B N 1
ATOM 2384 C CA . VAL B 1 154 ? 1.504 86.865 34.435 1.00 26.65 154 VAL B CA 1
ATOM 2385 C C . VAL B 1 154 ? 2.593 87.761 34.997 1.00 26.24 154 VAL B C 1
ATOM 2386 O O . VAL B 1 154 ? 3.733 87.740 34.508 1.00 25.99 154 VAL B O 1
ATOM 2390 N N . GLU B 1 155 ? 2.253 88.503 36.049 1.00 25.73 155 GLU B N 1
ATOM 2391 C CA . GLU B 1 155 ? 3.205 89.416 36.680 1.00 25.76 155 GLU B CA 1
ATOM 2392 C C . GLU B 1 155 ? 4.386 88.671 37.310 1.00 26.13 155 GLU B C 1
ATOM 2393 O O . GLU B 1 155 ? 5.528 89.080 37.136 1.00 26.09 155 GLU B O 1
ATOM 2399 N N . ARG B 1 156 ? 4.119 87.589 38.042 1.00 26.62 156 ARG B N 1
ATOM 2400 C CA . ARG B 1 156 ? 5.199 86.747 38.571 1.00 26.91 156 ARG B CA 1
ATOM 2401 C C . ARG B 1 156 ? 6.020 86.097 37.449 1.00 26.30 156 ARG B C 1
ATOM 2402 O O . ARG B 1 156 ? 7.208 85.895 37.602 1.00 26.30 156 ARG B O 1
ATOM 2410 N N . THR B 1 157 ? 5.403 85.797 36.315 1.00 26.18 157 THR B N 1
ATOM 2411 C CA . THR B 1 157 ? 6.144 85.242 35.177 1.00 26.18 157 THR B CA 1
ATOM 2412 C C . THR B 1 157 ? 7.100 86.257 34.553 1.00 26.73 157 THR B C 1
ATOM 2413 O O . THR B 1 157 ? 8.280 85.950 34.344 1.00 26.28 157 THR B O 1
ATOM 2417 N N . ILE B 1 158 ? 6.608 87.468 34.258 1.00 27.51 158 ILE B N 1
ATOM 2418 C CA . ILE B 1 158 ? 7.507 88.540 33.808 1.00 27.79 158 ILE B CA 1
ATOM 2419 C C . ILE B 1 158 ? 8.618 88.733 34.832 1.00 28.47 158 ILE B C 1
ATOM 2420 O O . ILE B 1 158 ? 9.780 88.898 34.470 1.00 28.12 158 ILE B O 1
ATOM 2425 N N . GLU B 1 159 ? 8.266 88.689 36.115 1.00 29.65 159 GLU B N 1
ATOM 2426 C CA . GLU B 1 159 ? 9.250 88.864 37.175 1.00 30.65 159 GLU B CA 1
ATOM 2427 C C . GLU B 1 159 ? 10.349 87.802 37.115 1.00 31.04 159 GLU B C 1
ATOM 2428 O O . GLU B 1 159 ? 11.538 88.129 37.124 1.00 31.10 159 GLU B O 1
ATOM 2434 N N . THR B 1 160 ? 9.960 86.535 37.053 1.00 31.54 160 THR B N 1
ATOM 2435 C CA . THR B 1 160 ? 10.945 85.463 37.081 1.00 32.00 160 THR B CA 1
ATOM 2436 C C . THR B 1 160 ? 11.842 85.420 35.836 1.00 33.05 160 THR B C 1
ATOM 2437 O O . THR B 1 160 ? 13.066 85.305 35.961 1.00 32.94 160 THR B O 1
ATOM 2441 N N . PHE B 1 161 ? 11.244 85.526 34.653 1.00 34.01 161 PHE B N 1
ATOM 2442 C CA . PHE B 1 161 ? 11.986 85.365 33.406 1.00 35.30 161 PHE B CA 1
ATOM 2443 C C . PHE B 1 161 ? 12.627 86.636 32.850 1.00 35.92 161 PHE B C 1
ATOM 2444 O O . PHE B 1 161 ? 13.478 86.533 31.991 1.00 36.33 161 PHE B O 1
ATOM 2452 N N . PHE B 1 162 ? 12.232 87.817 33.318 1.00 36.47 162 PHE B N 1
ATOM 2453 C CA . PHE B 1 162 ? 12.697 89.075 32.717 1.00 36.85 162 PHE B CA 1
ATOM 2454 C C . PHE B 1 162 ? 13.295 90.008 33.766 1.00 36.91 162 PHE B C 1
ATOM 2455 O O . PHE B 1 162 ? 14.516 90.161 33.864 1.00 36.91 162 PHE B O 1
ATOM 2463 N N . ARG B 1 163 ? 12.427 90.590 34.577 1.00 37.32 163 ARG B N 1
ATOM 2464 C CA . ARG B 1 163 ? 12.822 91.609 35.555 1.00 38.02 163 ARG B CA 1
ATOM 2465 C C . ARG B 1 163 ? 13.891 91.129 36.543 1.00 37.21 163 ARG B C 1
ATOM 2466 O O . ARG B 1 163 ? 14.979 91.687 36.593 1.00 37.61 163 ARG B O 1
ATOM 2474 N N . SER B 1 164 ? 13.612 90.075 37.301 1.00 36.82 164 SER B N 1
ATOM 2475 C CA . SER B 1 164 ? 14.596 89.557 38.259 1.00 36.17 164 SER B CA 1
ATOM 2476 C C . SER B 1 164 ? 15.833 89.010 37.546 1.00 36.61 164 SER B C 1
ATOM 2477 O O . SER B 1 164 ? 16.944 89.196 38.026 1.00 36.33 164 SER B O 1
ATOM 2480 N N . PHE B 1 165 ? 15.643 88.358 36.399 1.00 37.25 165 PHE B N 1
ATOM 2481 C CA . PHE B 1 165 ? 16.760 87.773 35.642 1.00 38.10 165 PHE B CA 1
ATOM 2482 C C . PHE B 1 165 ? 17.793 88.837 35.272 1.00 38.55 165 PHE B C 1
ATOM 2483 O O . PHE B 1 165 ? 18.965 88.734 35.653 1.00 38.03 165 PHE B O 1
ATOM 2491 N N . LEU B 1 166 ? 17.344 89.868 34.555 1.00 39.50 166 LEU B N 1
ATOM 2492 C CA . LEU B 1 166 ? 18.217 90.989 34.160 1.00 39.90 166 LEU B CA 1
ATOM 2493 C C . LEU B 1 166 ? 18.879 91.663 35.368 1.00 40.73 166 LEU B C 1
ATOM 2494 O O . LEU B 1 166 ? 20.048 92.022 35.320 1.00 41.52 166 LEU B O 1
ATOM 2499 N N . GLU B 1 167 ? 18.149 91.785 36.464 1.00 41.90 167 GLU B N 1
ATOM 2500 C CA . GLU B 1 167 ? 18.685 92.389 37.689 1.00 43.02 167 GLU B CA 1
ATOM 2501 C C . GLU B 1 167 ? 19.822 91.572 38.293 1.00 43.23 167 GLU B C 1
ATOM 2502 O O . GLU B 1 167 ? 20.864 92.118 38.652 1.00 42.93 167 GLU B O 1
ATOM 2508 N N . GLN B 1 168 ? 19.606 90.268 38.432 1.00 43.85 168 GLN B N 1
ATOM 2509 C CA . GLN B 1 168 ? 20.612 89.387 39.019 1.00 44.23 168 GLN B CA 1
ATOM 2510 C C . GLN B 1 168 ? 21.832 89.247 38.105 1.00 45.12 168 GLN B C 1
ATOM 2511 O O . GLN B 1 168 ? 22.955 89.189 38.599 1.00 45.04 168 GLN B O 1
ATOM 2517 N N . LYS B 1 169 ? 21.624 89.214 36.787 1.00 46.19 169 LYS B N 1
ATOM 2518 C CA . LYS B 1 169 ? 22.746 89.174 35.834 1.00 47.38 169 LYS B CA 1
ATOM 2519 C C . LYS B 1 169 ? 23.656 90.402 35.964 1.00 48.59 169 LYS B C 1
ATOM 2520 O O . LYS B 1 169 ? 24.857 90.304 35.734 1.00 49.25 169 LYS B O 1
ATOM 2522 N N . LEU B 1 170 ? 23.090 91.548 36.335 1.00 49.80 170 LEU B N 1
ATOM 2523 C CA . LEU B 1 170 ? 23.896 92.735 36.661 1.00 50.92 170 LEU B CA 1
ATOM 2524 C C . LEU B 1 170 ? 24.644 92.620 37.993 1.00 51.66 170 LEU B C 1
ATOM 2525 O O . LEU B 1 170 ? 25.801 93.008 38.091 1.00 52.11 170 LEU B O 1
ATOM 2530 N N . ILE B 1 171 ? 23.984 92.110 39.024 1.00 52.69 171 ILE B N 1
ATOM 2531 C CA . ILE B 1 171 ? 24.643 91.901 40.311 1.00 53.25 171 ILE B CA 1
ATOM 2532 C C . ILE B 1 171 ? 25.814 90.930 40.116 1.00 54.20 171 ILE B C 1
ATOM 2533 O O . ILE B 1 171 ? 26.921 91.173 40.601 1.00 54.47 171 ILE B O 1
ATOM 2538 N N . SER B 1 172 ? 25.566 89.843 39.393 1.00 55.18 172 SER B N 1
ATOM 2539 C CA . SER B 1 172 ? 26.623 88.909 39.012 1.00 56.01 172 SER B CA 1
ATOM 2540 C C . SER B 1 172 ? 27.790 89.676 38.396 1.00 56.54 172 SER B C 1
ATOM 2541 O O . SER B 1 172 ? 28.907 89.632 38.906 1.00 56.81 172 SER B O 1
ATOM 2544 N N . GLU B 1 173 ? 27.516 90.391 37.312 1.00 57.08 173 GLU B N 1
ATOM 2545 C CA . GLU B 1 173 ? 28.538 91.177 36.615 1.00 57.61 173 GLU B CA 1
ATOM 2546 C C . GLU B 1 173 ? 29.054 92.345 37.478 1.00 57.74 173 GLU B C 1
ATOM 2547 O O . GLU B 1 173 ? 28.507 93.453 37.519 1.00 57.85 173 GLU B O 1
ATOM 2561 N N . TYR C 1 2 ? 31.067 40.063 46.940 1.00 51.27 2 TYR C N 1
ATOM 2562 C CA . TYR C 1 2 ? 30.261 41.242 46.668 1.00 51.35 2 TYR C CA 1
ATOM 2563 C C . TYR C 1 2 ? 30.352 42.191 47.860 1.00 51.72 2 TYR C C 1
ATOM 2564 O O . TYR C 1 2 ? 30.033 41.812 48.984 1.00 51.91 2 TYR C O 1
ATOM 2573 N N . LYS C 1 3 ? 30.825 43.406 47.607 1.00 51.95 3 LYS C N 1
ATOM 2574 C CA . LYS C 1 3 ? 30.746 44.483 48.581 1.00 52.48 3 LYS C CA 1
ATOM 2575 C C . LYS C 1 3 ? 29.827 45.570 48.016 1.00 52.76 3 LYS C C 1
ATOM 2576 O O . LYS C 1 3 ? 29.928 45.929 46.837 1.00 52.63 3 LYS C O 1
ATOM 2578 N N . VAL C 1 4 ? 28.928 46.070 48.857 1.00 52.94 4 VAL C N 1
ATOM 2579 C CA . VAL C 1 4 ? 28.062 47.170 48.484 1.00 53.33 4 VAL C CA 1
ATOM 2580 C C . VAL C 1 4 ? 28.945 48.359 48.133 1.00 53.66 4 VAL C C 1
ATOM 2581 O O . VAL C 1 4 ? 29.836 48.695 48.894 1.00 53.40 4 VAL C O 1
ATOM 2585 N N . PRO C 1 5 ? 28.718 48.982 46.965 1.00 54.54 5 PRO C N 1
ATOM 2586 C CA . PRO C 1 5 ? 29.575 50.082 46.513 1.00 55.31 5 PRO C CA 1
ATOM 2587 C C . PRO C 1 5 ? 29.381 51.413 47.260 1.00 56.28 5 PRO C C 1
ATOM 2588 O O . PRO C 1 5 ? 28.414 51.585 48.010 1.00 56.36 5 PRO C O 1
ATOM 2592 N N . LYS C 1 6 ? 30.314 52.333 47.029 1.00 57.34 6 LYS C N 1
ATOM 2593 C CA . LYS C 1 6 ? 30.399 53.594 47.759 1.00 58.15 6 LYS C CA 1
ATOM 2594 C C . LYS C 1 6 ? 29.310 54.586 47.325 1.00 59.02 6 LYS C C 1
ATOM 2595 O O . LYS C 1 6 ? 29.105 54.803 46.132 1.00 59.05 6 LYS C O 1
ATOM 2597 N N . GLY C 1 7 ? 28.619 55.183 48.303 1.00 60.06 7 GLY C N 1
ATOM 2598 C CA . GLY C 1 7 ? 27.572 56.180 48.043 1.00 60.50 7 GLY C CA 1
ATOM 2599 C C . GLY C 1 7 ? 28.153 57.569 47.836 1.00 61.16 7 GLY C C 1
ATOM 2600 O O . GLY C 1 7 ? 29.373 57.745 47.831 1.00 61.28 7 GLY C O 1
ATOM 2601 N N . LEU C 1 8 ? 27.282 58.560 47.649 1.00 61.84 8 LEU C N 1
ATOM 2602 C CA . LEU C 1 8 ? 27.729 59.948 47.508 1.00 62.29 8 LEU C CA 1
ATOM 2603 C C . LEU C 1 8 ? 28.277 60.442 48.847 1.00 62.70 8 LEU C C 1
ATOM 2604 O O . LEU C 1 8 ? 29.313 61.115 48.896 1.00 62.45 8 LEU C O 1
ATOM 2609 N N . GLU C 1 9 ? 27.584 60.082 49.928 1.00 63.48 9 GLU C N 1
ATOM 2610 C CA . GLU C 1 9 ? 28.014 60.421 51.292 1.00 64.15 9 GLU C CA 1
ATOM 2611 C C . GLU C 1 9 ? 29.478 60.028 51.534 1.00 64.58 9 GLU C C 1
ATOM 2612 O O . GLU C 1 9 ? 30.228 60.757 52.191 1.00 64.60 9 GLU C O 1
ATOM 2614 N N . HIS C 1 10 ? 29.879 58.885 50.985 1.00 64.96 10 HIS C N 1
ATOM 2615 C CA . HIS C 1 10 ? 31.272 58.460 51.026 1.00 65.36 10 HIS C CA 1
ATOM 2616 C C . HIS C 1 10 ? 32.224 59.548 50.518 1.00 65.70 10 HIS C C 1
ATOM 2617 O O . HIS C 1 10 ? 33.285 59.768 51.099 1.00 65.69 10 HIS C O 1
ATOM 2624 N N . TYR C 1 11 ? 31.843 60.229 49.441 1.00 66.30 11 TYR C N 1
ATOM 2625 C CA . TYR C 1 11 ? 32.655 61.321 48.890 1.00 66.61 11 TYR C CA 1
ATOM 2626 C C . TYR C 1 11 ? 32.384 62.635 49.620 1.00 66.99 11 TYR C C 1
ATOM 2627 O O . TYR C 1 11 ? 33.269 63.480 49.733 1.00 66.79 11 TYR C O 1
ATOM 2636 N N . GLN C 1 12 ? 31.160 62.799 50.116 1.00 67.68 12 GLN C N 1
ATOM 2637 C CA . GLN C 1 12 ? 30.795 63.972 50.913 1.00 68.30 12 GLN C CA 1
ATOM 2638 C C . GLN C 1 12 ? 31.609 64.065 52.214 1.00 69.03 12 GLN C C 1
ATOM 2639 O O . GLN C 1 12 ? 32.160 65.121 52.543 1.00 69.05 12 GLN C O 1
ATOM 2641 N N . LYS C 1 13 ? 31.692 62.955 52.944 1.00 69.91 13 LYS C N 1
ATOM 2642 C CA . LYS C 1 13 ? 32.496 62.896 54.166 1.00 70.53 13 LYS C CA 1
ATOM 2643 C C . LYS C 1 13 ? 33.972 63.189 53.863 1.00 71.24 13 LYS C C 1
ATOM 2644 O O . LYS C 1 13 ? 34.723 63.617 54.743 1.00 71.45 13 LYS C O 1
ATOM 2654 N N . PHE C 1 15 ? 35.071 65.292 51.123 1.00 72.38 15 PHE C N 1
ATOM 2655 C CA . PHE C 1 15 ? 35.325 66.613 50.508 1.00 72.39 15 PHE C CA 1
ATOM 2656 C C . PHE C 1 15 ? 34.594 67.801 51.143 1.00 72.55 15 PHE C C 1
ATOM 2657 O O . PHE C 1 15 ? 34.851 68.944 50.776 1.00 72.31 15 PHE C O 1
ATOM 2665 N N . GLN C 1 16 ? 33.694 67.539 52.087 1.00 73.08 16 GLN C N 1
ATOM 2666 C CA . GLN C 1 16 ? 33.056 68.607 52.865 1.00 73.46 16 GLN C CA 1
ATOM 2667 C C . GLN C 1 16 ? 33.835 68.946 54.141 1.00 74.04 16 GLN C C 1
ATOM 2668 O O . GLN C 1 16 ? 33.385 69.746 54.955 1.00 74.07 16 GLN C O 1
ATOM 2674 N N . LYS C 1 17 ? 34.995 68.323 54.319 1.00 74.80 17 LYS C N 1
ATOM 2675 C CA . LYS C 1 17 ? 35.920 68.708 55.370 1.00 75.28 17 LYS C CA 1
ATOM 2676 C C . LYS C 1 17 ? 36.727 69.924 54.904 1.00 75.79 17 LYS C C 1
ATOM 2677 O O . LYS C 1 17 ? 36.465 70.503 53.840 1.00 75.62 17 LYS C O 1
ATOM 2679 N N . GLU C 1 18 ? 37.695 70.323 55.722 1.00 76.35 18 GLU C N 1
ATOM 2680 C CA . GLU C 1 18 ? 38.761 71.184 55.255 1.00 76.73 18 GLU C CA 1
ATOM 2681 C C . GLU C 1 18 ? 39.613 70.305 54.344 1.00 76.96 18 GLU C C 1
ATOM 2682 O O . GLU C 1 18 ? 40.098 69.255 54.773 1.00 77.02 18 GLU C O 1
ATOM 2684 N N . VAL C 1 19 ? 39.756 70.706 53.084 1.00 77.23 19 VAL C N 1
ATOM 2685 C CA . VAL C 1 19 ? 40.601 69.981 52.134 1.00 77.46 19 VAL C CA 1
ATOM 2686 C C . VAL C 1 19 ? 41.806 70.851 51.810 1.00 77.57 19 VAL C C 1
ATOM 2687 O O . VAL C 1 19 ? 41.661 71.952 51.273 1.00 77.58 19 VAL C O 1
ATOM 2689 N N . THR C 1 20 ? 42.992 70.352 52.140 1.00 77.73 20 THR C N 1
ATOM 2690 C CA . THR C 1 20 ? 44.221 71.132 52.001 1.00 77.93 20 THR C CA 1
ATOM 2691 C C . THR C 1 20 ? 44.716 71.073 50.551 1.00 77.93 20 THR C C 1
ATOM 2692 O O . THR C 1 20 ? 44.173 70.313 49.745 1.00 78.06 20 THR C O 1
ATOM 2696 N N . VAL C 1 21 ? 45.730 71.876 50.219 1.00 77.84 21 VAL C N 1
ATOM 2697 C CA . VAL C 1 21 ? 46.275 71.910 48.855 1.00 77.72 21 VAL C CA 1
ATOM 2698 C C . VAL C 1 21 ? 47.068 70.628 48.541 1.00 77.69 21 VAL C C 1
ATOM 2699 O O . VAL C 1 21 ? 46.963 70.075 47.444 1.00 77.63 21 VAL C O 1
ATOM 2703 N N . ASN C 1 22 ? 47.844 70.154 49.515 1.00 77.68 22 ASN C N 1
ATOM 2704 C CA . ASN C 1 22 ? 48.589 68.897 49.378 1.00 77.63 22 ASN C CA 1
ATOM 2705 C C . ASN C 1 22 ? 47.703 67.674 49.634 1.00 77.43 22 ASN C C 1
ATOM 2706 O O . ASN C 1 22 ? 48.168 66.535 49.554 1.00 77.56 22 ASN C O 1
ATOM 2708 N N . ASP C 1 23 ? 46.433 67.912 49.955 1.00 77.06 23 ASP C N 1
ATOM 2709 C CA . ASP C 1 23 ? 45.444 66.845 50.050 1.00 76.86 23 ASP C CA 1
ATOM 2710 C C . ASP C 1 23 ? 44.879 66.615 48.658 1.00 76.36 23 ASP C C 1
ATOM 2711 O O . ASP C 1 23 ? 44.785 65.480 48.196 1.00 76.22 23 ASP C O 1
ATOM 2716 N N . LEU C 1 24 ? 44.505 67.706 47.999 1.00 75.81 24 LEU C N 1
ATOM 2717 C CA . LEU C 1 24 ? 44.046 67.646 46.627 1.00 75.51 24 LEU C CA 1
ATOM 2718 C C . LEU C 1 24 ? 45.116 66.980 45.761 1.00 75.22 24 LEU C C 1
ATOM 2719 O O . LEU C 1 24 ? 44.838 65.985 45.090 1.00 75.10 24 LEU C O 1
ATOM 2721 N N . LYS C 1 25 ? 46.339 67.512 45.803 1.00 74.96 25 LYS C N 1
ATOM 2722 C CA . LYS C 1 25 ? 47.463 66.945 45.044 1.00 74.67 25 LYS C CA 1
ATOM 2723 C C . LYS C 1 25 ? 47.539 65.435 45.242 1.00 74.34 25 LYS C C 1
ATOM 2724 O O . LYS C 1 25 ? 47.616 64.685 44.272 1.00 74.50 25 LYS C O 1
ATOM 2726 N N . LYS C 1 26 ? 47.488 64.992 46.497 1.00 73.72 26 LYS C N 1
ATOM 2727 C CA . LYS C 1 26 ? 47.519 63.561 46.807 1.00 73.34 26 LYS C CA 1
ATOM 2728 C C . LYS C 1 26 ? 46.346 62.799 46.178 1.00 72.98 26 LYS C C 1
ATOM 2729 O O . LYS C 1 26 ? 46.511 61.664 45.727 1.00 73.01 26 LYS C O 1
ATOM 2731 N N . TYR C 1 27 ? 45.168 63.422 46.149 1.00 72.52 27 TYR C N 1
ATOM 2732 C CA . TYR C 1 27 ? 43.965 62.792 45.580 1.00 71.91 27 TYR C CA 1
ATOM 2733 C C . TYR C 1 27 ? 44.022 62.728 44.046 1.00 71.70 27 TYR C C 1
ATOM 2734 O O . TYR C 1 27 ? 43.723 61.693 43.454 1.00 71.59 27 TYR C O 1
ATOM 2743 N N . LEU C 1 28 ? 44.414 63.828 43.413 1.00 71.48 28 LEU C N 1
ATOM 2744 C CA . LEU C 1 28 ? 44.466 63.903 41.956 1.00 71.56 28 LEU C CA 1
ATOM 2745 C C . LEU C 1 28 ? 45.566 63.029 41.332 1.00 71.72 28 LEU C C 1
ATOM 2746 O O . LEU C 1 28 ? 45.547 62.784 40.127 1.00 71.82 28 LEU C O 1
ATOM 2748 N N . ILE C 1 29 ? 46.527 62.582 42.139 1.00 71.97 29 ILE C N 1
ATOM 2749 C CA . ILE C 1 29 ? 47.570 61.661 41.681 1.00 72.11 29 ILE C CA 1
ATOM 2750 C C . ILE C 1 29 ? 47.195 60.242 42.071 1.00 72.39 29 ILE C C 1
ATOM 2751 O O . ILE C 1 29 ? 47.106 59.361 41.217 1.00 72.54 29 ILE C O 1
ATOM 2756 N N . GLY C 1 30 ? 46.988 60.032 43.370 1.00 72.59 30 GLY C N 1
ATOM 2757 C CA . GLY C 1 30 ? 46.527 58.752 43.896 1.00 72.81 30 GLY C CA 1
ATOM 2758 C C . GLY C 1 30 ? 47.541 57.623 43.863 1.00 73.16 30 GLY C C 1
ATOM 2759 O O . GLY C 1 30 ? 47.173 56.472 43.623 1.00 73.20 30 GLY C O 1
ATOM 2760 N N . SER C 1 31 ? 48.813 57.942 44.107 1.00 73.41 31 SER C N 1
ATOM 2761 C CA . SER C 1 31 ? 49.834 56.910 44.301 1.00 73.65 31 SER C CA 1
ATOM 2762 C C . SER C 1 31 ? 49.507 56.127 45.576 1.00 73.91 31 SER C C 1
ATOM 2763 O O . SER C 1 31 ? 49.312 54.906 45.546 1.00 73.84 31 SER C O 1
ATOM 2765 N N . ASP C 1 32 ? 49.416 56.853 46.687 1.00 74.18 32 ASP C N 1
ATOM 2766 C CA . ASP C 1 32 ? 49.126 56.254 47.988 1.00 74.37 32 ASP C CA 1
ATOM 2767 C C . ASP C 1 32 ? 47.671 55.817 48.064 1.00 74.42 32 ASP C C 1
ATOM 2768 O O . ASP C 1 32 ? 46.768 56.642 47.932 1.00 74.52 32 ASP C O 1
ATOM 2770 N N . LYS C 1 33 ? 47.454 54.527 48.310 1.00 74.54 33 LYS C N 1
ATOM 2771 C CA . LYS C 1 33 ? 46.112 53.939 48.332 1.00 74.58 33 LYS C CA 1
ATOM 2772 C C . LYS C 1 33 ? 45.131 54.642 49.265 1.00 74.73 33 LYS C C 1
ATOM 2773 O O . LYS C 1 33 ? 43.928 54.413 49.166 1.00 74.88 33 LYS C O 1
ATOM 2775 N N . GLU C 1 34 ? 45.637 55.475 50.177 1.00 74.83 34 GLU C N 1
ATOM 2776 C CA . GLU C 1 34 ? 44.785 56.212 51.117 1.00 74.80 34 GLU C CA 1
ATOM 2777 C C . GLU C 1 34 ? 44.001 57.320 50.413 1.00 74.73 34 GLU C C 1
ATOM 2778 O O . GLU C 1 34 ? 42.825 57.546 50.715 1.00 74.52 34 GLU C O 1
ATOM 2780 N N . TYR C 1 35 ? 44.658 58.002 49.478 1.00 74.66 35 TYR C N 1
ATOM 2781 C CA . TYR C 1 35 ? 44.039 59.100 48.748 1.00 74.78 35 TYR C CA 1
ATOM 2782 C C . TYR C 1 35 ? 43.941 58.816 47.248 1.00 74.75 35 TYR C C 1
ATOM 2783 O O . TYR C 1 35 ? 44.469 59.585 46.444 1.00 74.88 35 TYR C O 1
ATOM 2785 N N . ARG C 1 36 ? 43.277 57.721 46.869 1.00 74.60 36 ARG C N 1
ATOM 2786 C CA . ARG C 1 36 ? 43.008 57.464 45.451 1.00 74.54 36 ARG C CA 1
ATOM 2787 C C . ARG C 1 36 ? 41.580 56.974 45.203 1.00 74.27 36 ARG C C 1
ATOM 2788 O O . ARG C 1 36 ? 41.014 56.233 46.008 1.00 73.95 36 ARG C O 1
ATOM 2796 N N . ILE C 1 37 ? 41.013 57.413 44.082 1.00 73.99 37 ILE C N 1
ATOM 2797 C CA . ILE C 1 37 ? 39.644 57.086 43.710 1.00 73.96 37 ILE C CA 1
ATOM 2798 C C . ILE C 1 37 ? 39.568 56.854 42.205 1.00 73.90 37 ILE C C 1
ATOM 2799 O O . ILE C 1 37 ? 40.109 57.640 41.425 1.00 73.57 37 ILE C O 1
ATOM 2801 N N . THR C 1 38 ? 38.900 55.770 41.812 1.00 74.06 38 THR C N 1
ATOM 2802 C CA . THR C 1 38 ? 38.770 55.387 40.405 1.00 74.34 38 THR C CA 1
ATOM 2803 C C . THR C 1 38 ? 37.449 54.667 40.139 1.00 74.77 38 THR C C 1
ATOM 2804 O O . THR C 1 38 ? 36.752 54.266 41.072 1.00 74.76 38 THR C O 1
ATOM 2808 N N . ARG C 1 39 ? 37.116 54.504 38.857 1.00 75.30 39 ARG C N 1
ATOM 2809 C CA . ARG C 1 39 ? 36.015 53.627 38.446 1.00 75.57 39 ARG C CA 1
ATOM 2810 C C . ARG C 1 39 ? 36.506 52.176 38.451 1.00 75.91 39 ARG C C 1
ATOM 2811 O O . ARG C 1 39 ? 37.712 51.918 38.560 1.00 75.72 39 ARG C O 1
ATOM 2813 N N . ARG C 1 40 ? 35.564 51.244 38.303 1.00 76.38 40 ARG C N 1
ATOM 2814 C CA . ARG C 1 40 ? 35.794 49.811 38.561 1.00 76.65 40 ARG C CA 1
ATOM 2815 C C . ARG C 1 40 ? 36.875 49.124 37.714 1.00 76.87 40 ARG C C 1
ATOM 2816 O O . ARG C 1 40 ? 37.422 48.106 38.141 1.00 77.00 40 ARG C O 1
ATOM 2818 N N . ASP C 1 41 ? 37.174 49.657 36.529 1.00 77.08 41 ASP C N 1
ATOM 2819 C CA . ASP C 1 41 ? 38.230 49.086 35.677 1.00 77.17 41 ASP C CA 1
ATOM 2820 C C . ASP C 1 41 ? 38.831 50.137 34.738 1.00 77.23 41 ASP C C 1
ATOM 2821 O O . ASP C 1 41 ? 38.730 50.024 33.515 1.00 77.27 41 ASP C O 1
ATOM 2823 N N . SER C 1 42 ? 39.456 51.156 35.327 1.00 77.27 42 SER C N 1
ATOM 2824 C CA . SER C 1 42 ? 40.097 52.230 34.565 1.00 77.11 42 SER C CA 1
ATOM 2825 C C . SER C 1 42 ? 41.491 51.816 34.109 1.00 76.98 42 SER C C 1
ATOM 2826 O O . SER C 1 42 ? 42.026 50.786 34.542 1.00 76.81 42 SER C O 1
ATOM 2828 N N . TYR C 1 43 ? 42.066 52.648 33.245 1.00 76.82 43 TYR C N 1
ATOM 2829 C CA . TYR C 1 43 ? 43.311 52.344 32.535 1.00 76.63 43 TYR C CA 1
ATOM 2830 C C . TYR C 1 43 ? 44.435 51.834 33.444 1.00 76.48 43 TYR C C 1
ATOM 2831 O O . TYR C 1 43 ? 44.910 50.703 33.265 1.00 76.76 43 TYR C O 1
ATOM 2848 N N . GLY C 1 45 ? 44.604 52.211 37.252 1.00 74.93 45 GLY C N 1
ATOM 2849 C CA . GLY C 1 45 ? 43.987 51.590 38.430 1.00 74.48 45 GLY C CA 1
ATOM 2850 C C . GLY C 1 45 ? 44.781 51.786 39.709 1.00 74.03 45 GLY C C 1
ATOM 2851 O O . GLY C 1 45 ? 44.204 51.840 40.802 1.00 74.01 45 GLY C O 1
ATOM 2852 N N . ASP C 1 46 ? 46.106 51.862 39.571 1.00 73.35 46 ASP C N 1
ATOM 2853 C CA . ASP C 1 46 ? 47.002 52.230 40.664 1.00 72.73 46 ASP C CA 1
ATOM 2854 C C . ASP C 1 46 ? 46.997 53.753 40.848 1.00 71.94 46 ASP C C 1
ATOM 2855 O O . ASP C 1 46 ? 47.110 54.241 41.970 1.00 72.01 46 ASP C O 1
ATOM 2857 N N . ILE C 1 47 ? 46.884 54.487 39.738 1.00 70.88 47 ILE C N 1
ATOM 2858 C CA . ILE C 1 47 ? 46.697 55.943 39.761 1.00 69.99 47 ILE C CA 1
ATOM 2859 C C . ILE C 1 47 ? 45.213 56.295 39.930 1.00 69.17 47 ILE C C 1
ATOM 2860 O O . ILE C 1 47 ? 44.342 55.419 39.854 1.00 69.30 47 ILE C O 1
ATOM 2862 N N . SER C 1 48 ? 44.935 57.581 40.151 1.00 67.85 48 SER C N 1
ATOM 2863 C CA . SER C 1 48 ? 43.579 58.045 40.449 1.00 66.60 48 SER C CA 1
ATOM 2864 C C . SER C 1 48 ? 42.898 58.554 39.188 1.00 65.51 48 SER C C 1
ATOM 2865 O O . SER C 1 48 ? 43.550 58.790 38.171 1.00 65.30 48 SER C O 1
ATOM 2868 N N . ASP C 1 49 ? 41.585 58.740 39.276 1.00 64.21 49 ASP C N 1
ATOM 2869 C CA . ASP C 1 49 ? 40.757 59.098 38.127 1.00 63.33 49 ASP C CA 1
ATOM 2870 C C . ASP C 1 49 ? 39.996 60.424 38.360 1.00 62.05 49 ASP C C 1
ATOM 2871 O O . ASP C 1 49 ? 38.920 60.435 38.966 1.00 61.80 49 ASP C O 1
ATOM 2876 N N . PRO C 1 50 ? 40.556 61.549 37.884 1.00 60.58 50 PRO C N 1
ATOM 2877 C CA . PRO C 1 50 ? 39.996 62.862 38.220 1.00 59.71 50 PRO C CA 1
ATOM 2878 C C . PRO C 1 50 ? 38.534 63.102 37.800 1.00 58.68 50 PRO C C 1
ATOM 2879 O O . PRO C 1 50 ? 37.836 63.879 38.462 1.00 58.49 50 PRO C O 1
ATOM 2883 N N . GLU C 1 51 ? 38.073 62.444 36.736 1.00 57.27 51 GLU C N 1
ATOM 2884 C CA . GLU C 1 51 ? 36.652 62.504 36.351 1.00 56.23 51 GLU C CA 1
ATOM 2885 C C . GLU C 1 51 ? 35.758 62.183 37.544 1.00 55.16 51 GLU C C 1
ATOM 2886 O O . GLU C 1 51 ? 34.788 62.897 37.807 1.00 55.26 51 GLU C O 1
ATOM 2888 N N . VAL C 1 52 ? 36.093 61.120 38.270 1.00 53.72 52 VAL C N 1
ATOM 2889 C CA . VAL C 1 52 ? 35.316 60.725 39.437 1.00 52.71 52 VAL C CA 1
ATOM 2890 C C . VAL C 1 52 ? 35.464 61.763 40.552 1.00 52.13 52 VAL C C 1
ATOM 2891 O O . VAL C 1 52 ? 34.481 62.147 41.186 1.00 51.87 52 VAL C O 1
ATOM 2895 N N . ILE C 1 53 ? 36.692 62.224 40.776 1.00 51.38 53 ILE C N 1
ATOM 2896 C CA . ILE C 1 53 ? 36.956 63.212 41.819 1.00 50.74 53 ILE C CA 1
ATOM 2897 C C . ILE C 1 53 ? 36.061 64.440 41.644 1.00 50.01 53 ILE C C 1
ATOM 2898 O O . ILE C 1 53 ? 35.437 64.899 42.599 1.00 50.25 53 ILE C O 1
ATOM 2903 N N . LEU C 1 54 ? 35.985 64.944 40.418 1.00 49.06 54 LEU C N 1
ATOM 2904 C CA . LEU C 1 54 ? 35.203 66.147 40.119 1.00 48.30 54 LEU C CA 1
ATOM 2905 C C . LEU C 1 54 ? 33.700 65.900 40.170 1.00 47.43 54 LEU C C 1
ATOM 2906 O O . LEU C 1 54 ? 32.981 66.646 40.811 1.00 47.20 54 LEU C O 1
ATOM 2911 N N . GLU C 1 55 ? 33.235 64.848 39.505 1.00 46.66 55 GLU C N 1
ATOM 2912 C CA . GLU C 1 55 ? 31.796 64.610 39.346 1.00 45.95 55 GLU C CA 1
ATOM 2913 C C . GLU C 1 55 ? 31.128 64.146 40.635 1.00 45.41 55 GLU C C 1
ATOM 2914 O O . GLU C 1 55 ? 29.951 64.400 40.849 1.00 44.75 55 GLU C O 1
ATOM 2920 N N . TYR C 1 56 ? 31.877 63.444 41.476 1.00 45.25 56 TYR C N 1
ATOM 2921 C CA . TYR C 1 56 ? 31.315 62.839 42.683 1.00 45.14 56 TYR C CA 1
ATOM 2922 C C . TYR C 1 56 ? 31.787 63.503 43.963 1.00 45.49 56 TYR C C 1
ATOM 2923 O O . TYR C 1 56 ? 31.146 63.353 44.995 1.00 45.11 56 TYR C O 1
ATOM 2932 N N . GLY C 1 57 ? 32.891 64.246 43.889 1.00 46.01 57 GLY C N 1
ATOM 2933 C CA . GLY C 1 57 ? 33.545 64.764 45.082 1.00 46.71 57 GLY C CA 1
ATOM 2934 C C . GLY C 1 57 ? 33.508 66.273 45.149 1.00 47.20 57 GLY C C 1
ATOM 2935 O O . GLY C 1 57 ? 32.712 66.841 45.899 1.00 47.17 57 GLY C O 1
ATOM 2936 N N . VAL C 1 58 ? 34.370 66.910 44.354 1.00 47.75 58 VAL C N 1
ATOM 2937 C CA . VAL C 1 58 ? 34.532 68.356 44.365 1.00 48.24 58 VAL C CA 1
ATOM 2938 C C . VAL C 1 58 ? 33.231 69.089 44.053 1.00 48.75 58 VAL C C 1
ATOM 2939 O O . VAL C 1 58 ? 32.694 69.796 44.913 1.00 48.93 58 VAL C O 1
ATOM 2943 N N . TYR C 1 59 ? 32.713 68.907 42.842 1.00 49.02 59 TYR C N 1
ATOM 2944 C CA . TYR C 1 59 ? 31.579 69.696 42.387 1.00 49.36 59 TYR C CA 1
ATOM 2945 C C . TYR C 1 59 ? 30.382 69.658 43.348 1.00 50.06 59 TYR C C 1
ATOM 2946 O O . TYR C 1 59 ? 29.819 70.705 43.648 1.00 50.56 59 TYR C O 1
ATOM 2955 N N . PRO C 1 60 ? 29.987 68.468 43.835 1.00 50.55 60 PRO C N 1
ATOM 2956 C CA . PRO C 1 60 ? 28.902 68.444 44.830 1.00 50.80 60 PRO C CA 1
ATOM 2957 C C . PRO C 1 60 ? 29.252 69.176 46.133 1.00 51.29 60 PRO C C 1
ATOM 2958 O O . PRO C 1 60 ? 28.387 69.816 46.733 1.00 50.69 60 PRO C O 1
ATOM 2962 N N . ALA C 1 61 ? 30.508 69.070 46.560 1.00 51.93 61 ALA C N 1
ATOM 2963 C CA . ALA C 1 61 ? 30.977 69.806 47.728 1.00 52.60 61 ALA C CA 1
ATOM 2964 C C . ALA C 1 61 ? 30.879 71.301 47.464 1.00 53.09 61 ALA C C 1
ATOM 2965 O O . ALA C 1 61 ? 30.452 72.048 48.333 1.00 53.32 61 ALA C O 1
ATOM 2967 N N . PHE C 1 62 ? 31.256 71.721 46.256 1.00 53.72 62 PHE C N 1
ATOM 2968 C CA . PHE C 1 62 ? 31.213 73.132 45.872 1.00 54.10 62 PHE C CA 1
ATOM 2969 C C . PHE C 1 62 ? 29.787 73.667 45.959 1.00 54.65 62 PHE C C 1
ATOM 2970 O O . PHE C 1 62 ? 29.528 74.631 46.679 1.00 54.59 62 PHE C O 1
ATOM 2978 N N . ILE C 1 63 ? 28.866 73.016 45.257 1.00 55.28 63 ILE C N 1
ATOM 2979 C CA . ILE C 1 63 ? 27.454 73.396 45.279 1.00 56.17 63 ILE C CA 1
ATOM 2980 C C . ILE C 1 63 ? 26.915 73.636 46.702 1.00 57.09 63 ILE C C 1
ATOM 2981 O O . ILE C 1 63 ? 25.911 74.331 46.870 1.00 57.43 63 ILE C O 1
ATOM 2983 N N . LYS C 1 64 ? 27.578 73.070 47.711 1.00 58.21 64 LYS C N 1
ATOM 2984 C CA . LYS C 1 64 ? 27.152 73.184 49.109 1.00 59.29 64 LYS C CA 1
ATOM 2985 C C . LYS C 1 64 ? 27.981 74.204 49.907 1.00 60.35 64 LYS C C 1
ATOM 2986 O O . LYS C 1 64 ? 28.008 74.157 51.134 1.00 60.57 64 LYS C O 1
ATOM 2988 N N . GLY C 1 65 ? 28.651 75.121 49.216 1.00 61.63 65 GLY C N 1
ATOM 2989 C CA . GLY C 1 65 ? 29.442 76.152 49.879 1.00 62.51 65 GLY C CA 1
ATOM 2990 C C . GLY C 1 65 ? 30.799 75.687 50.387 1.00 63.48 65 GLY C C 1
ATOM 2991 O O . GLY C 1 65 ? 31.154 75.927 51.543 1.00 64.05 65 GLY C O 1
ATOM 2992 N N . TYR C 1 66 ? 31.566 75.019 49.534 1.00 64.29 66 TYR C N 1
ATOM 2993 C CA . TYR C 1 66 ? 32.972 74.753 49.832 1.00 64.77 66 TYR C CA 1
ATOM 2994 C C . TYR C 1 66 ? 33.822 75.322 48.704 1.00 65.23 66 TYR C C 1
ATOM 2995 O O . TYR C 1 66 ? 34.501 74.608 47.966 1.00 65.19 66 TYR C O 1
ATOM 3004 N N . THR C 1 67 ? 33.769 76.644 48.601 1.00 65.75 67 THR C N 1
ATOM 3005 C CA . THR C 1 67 ? 34.356 77.370 47.487 1.00 66.07 67 THR C CA 1
ATOM 3006 C C . THR C 1 67 ? 35.880 77.424 47.533 1.00 66.48 67 THR C C 1
ATOM 3007 O O . THR C 1 67 ? 36.509 77.849 46.565 1.00 66.40 67 THR C O 1
ATOM 3011 N N . GLN C 1 68 ? 36.470 77.003 48.651 1.00 67.14 68 GLN C N 1
ATOM 3012 C CA . GLN C 1 68 ? 37.932 76.934 48.785 1.00 67.73 68 GLN C CA 1
ATOM 3013 C C . GLN C 1 68 ? 38.541 75.846 47.892 1.00 68.13 68 GLN C C 1
ATOM 3014 O O . GLN C 1 68 ? 39.713 75.917 47.523 1.00 68.10 68 GLN C O 1
ATOM 3016 N N . LEU C 1 69 ? 37.734 74.843 47.554 1.00 68.59 69 LEU C N 1
ATOM 3017 C CA . LEU C 1 69 ? 38.153 73.766 46.656 1.00 68.88 69 LEU C CA 1
ATOM 3018 C C . LEU C 1 69 ? 38.576 74.291 45.273 1.00 69.26 69 LEU C C 1
ATOM 3019 O O . LEU C 1 69 ? 39.558 73.817 44.704 1.00 69.07 69 LEU C O 1
ATOM 3024 N N . LYS C 1 70 ? 37.847 75.276 44.751 1.00 69.89 70 LYS C N 1
ATOM 3025 C CA . LYS C 1 70 ? 38.172 75.879 43.458 1.00 70.50 70 LYS C CA 1
ATOM 3026 C C . LYS C 1 70 ? 39.605 76.408 43.449 1.00 71.23 70 LYS C C 1
ATOM 3027 O O . LYS C 1 70 ? 40.401 76.070 42.570 1.00 71.30 70 LYS C O 1
ATOM 3029 N N . ALA C 1 71 ? 39.927 77.226 44.447 1.00 71.97 71 ALA C N 1
ATOM 3030 C CA . ALA C 1 71 ? 41.251 77.824 44.560 1.00 72.41 71 ALA C CA 1
ATOM 3031 C C . ALA C 1 71 ? 42.331 76.783 44.882 1.00 72.91 71 ALA C C 1
ATOM 3032 O O . ALA C 1 71 ? 43.403 76.780 44.267 1.00 73.07 71 ALA C O 1
ATOM 3034 N N . ASN C 1 72 ? 42.040 75.901 45.836 1.00 73.42 72 ASN C N 1
ATOM 3035 C CA . ASN C 1 72 ? 43.029 74.935 46.329 1.00 73.85 72 ASN C CA 1
ATOM 3036 C C . ASN C 1 72 ? 43.359 73.789 45.371 1.00 74.32 72 ASN C C 1
ATOM 3037 O O . ASN C 1 72 ? 44.391 73.138 45.532 1.00 74.45 72 ASN C O 1
ATOM 3042 N N . ILE C 1 73 ? 42.494 73.538 44.391 1.00 74.88 73 ILE C N 1
ATOM 3043 C CA . ILE C 1 73 ? 42.806 72.587 43.325 1.00 75.37 73 ILE C CA 1
ATOM 3044 C C . ILE C 1 73 ? 43.748 73.222 42.301 1.00 75.82 73 ILE C C 1
ATOM 3045 O O . ILE C 1 73 ? 44.651 72.559 41.798 1.00 75.95 73 ILE C O 1
ATOM 3047 N N . GLU C 1 74 ? 43.542 74.504 42.008 1.00 76.36 74 GLU C N 1
ATOM 3048 C CA . GLU C 1 74 ? 44.352 75.220 41.016 1.00 76.90 74 GLU C CA 1
ATOM 3049 C C . GLU C 1 74 ? 45.838 75.316 41.387 1.00 77.31 74 GLU C C 1
ATOM 3050 O O . GLU C 1 74 ? 46.704 75.057 40.551 1.00 77.19 74 GLU C O 1
ATOM 3056 N N . GLU C 1 75 ? 46.127 75.690 42.633 1.00 77.92 75 GLU C N 1
ATOM 3057 C CA . GLU C 1 75 ? 47.519 75.793 43.109 1.00 78.38 75 GLU C CA 1
ATOM 3058 C C . GLU C 1 75 ? 48.153 74.407 43.254 1.00 78.75 75 GLU C C 1
ATOM 3059 O O . GLU C 1 75 ? 49.383 74.273 43.229 1.00 78.70 75 GLU C O 1
ATOM 3061 N N . ALA C 1 76 ? 47.308 73.387 43.412 1.00 79.10 76 ALA C N 1
ATOM 3062 C CA . ALA C 1 76 ? 47.754 71.995 43.368 1.00 79.46 76 ALA C CA 1
ATOM 3063 C C . ALA C 1 76 ? 47.964 71.518 41.925 1.00 79.72 76 ALA C C 1
ATOM 3064 O O . ALA C 1 76 ? 48.743 70.598 41.692 1.00 79.67 76 ALA C O 1
ATOM 3066 N N . LEU C 1 77 ? 47.259 72.131 40.972 1.00 80.04 77 LEU C N 1
ATOM 3067 C CA . LEU C 1 77 ? 47.475 71.862 39.545 1.00 80.31 77 LEU C CA 1
ATOM 3068 C C . LEU C 1 77 ? 48.723 72.576 39.018 1.00 80.56 77 LEU C C 1
ATOM 3069 O O . LEU C 1 77 ? 49.437 72.030 38.175 1.00 80.76 77 LEU C O 1
ATOM 3074 N N . LEU C 1 78 ? 48.982 73.792 39.500 1.00 80.75 78 LEU C N 1
ATOM 3075 C CA . LEU C 1 78 ? 50.198 74.523 39.118 1.00 80.88 78 LEU C CA 1
ATOM 3076 C C . LEU C 1 78 ? 51.446 73.745 39.560 1.00 80.92 78 LEU C C 1
ATOM 3077 O O . LEU C 1 78 ? 52.283 73.383 38.729 1.00 80.90 78 LEU C O 1
ATOM 3079 N N . GLU C 1 79 ? 51.547 73.471 40.862 1.00 80.91 79 GLU C N 1
ATOM 3080 C CA . GLU C 1 79 ? 52.635 72.652 41.409 1.00 81.04 79 GLU C CA 1
ATOM 3081 C C . GLU C 1 79 ? 52.757 71.314 40.674 1.00 81.15 79 GLU C C 1
ATOM 3082 O O . GLU C 1 79 ? 53.863 70.821 40.442 1.00 81.26 79 GLU C O 1
ATOM 3092 N N . SER C 1 81 ? 51.772 70.834 37.521 1.00 81.21 81 SER C N 1
ATOM 3093 C CA . SER C 1 81 ? 52.218 71.175 36.162 1.00 81.25 81 SER C CA 1
ATOM 3094 C C . SER C 1 81 ? 53.728 71.397 36.081 1.00 81.27 81 SER C C 1
ATOM 3095 O O . SER C 1 81 ? 54.424 70.718 35.324 1.00 81.33 81 SER C O 1
ATOM 3097 N N . ASN C 1 82 ? 54.231 72.342 36.867 1.00 81.27 82 ASN C N 1
ATOM 3098 C CA . ASN C 1 82 ? 55.672 72.544 36.985 1.00 81.32 82 ASN C CA 1
ATOM 3099 C C . ASN C 1 82 ? 56.272 71.693 38.119 1.00 81.31 82 ASN C C 1
ATOM 3100 O O . ASN C 1 82 ? 57.122 72.163 38.876 1.00 81.39 82 ASN C O 1
ATOM 3102 N N . SER C 1 83 ? 55.821 70.443 38.235 1.00 81.19 83 SER C N 1
ATOM 3103 C CA . SER C 1 83 ? 56.392 69.493 39.192 1.00 81.09 83 SER C CA 1
ATOM 3104 C C . SER C 1 83 ? 57.672 68.872 38.646 1.00 80.97 83 SER C C 1
ATOM 3105 O O . SER C 1 83 ? 58.554 68.474 39.411 1.00 80.95 83 SER C O 1
ATOM 3107 N N . GLY C 1 84 ? 57.755 68.759 37.321 1.00 80.71 84 GLY C N 1
ATOM 3108 C CA . GLY C 1 84 ? 58.884 68.096 36.676 1.00 80.42 84 GLY C CA 1
ATOM 3109 C C . GLY C 1 84 ? 58.856 66.576 36.764 1.00 80.15 84 GLY C C 1
ATOM 3110 O O . GLY C 1 84 ? 59.716 65.917 36.184 1.00 80.32 84 GLY C O 1
ATOM 3111 N N . GLN C 1 85 ? 57.883 66.012 37.487 1.00 79.74 85 GLN C N 1
ATOM 3112 C CA . GLN C 1 85 ? 57.696 64.558 37.555 1.00 79.35 85 GLN C CA 1
ATOM 3113 C C . GLN C 1 85 ? 56.644 64.137 36.517 1.00 78.88 85 GLN C C 1
ATOM 3114 O O . GLN C 1 85 ? 55.608 64.791 36.376 1.00 78.87 85 GLN C O 1
ATOM 3116 N N . ALA C 1 86 ? 56.917 63.043 35.805 1.00 78.26 86 ALA C N 1
ATOM 3117 C CA . ALA C 1 86 ? 56.107 62.613 34.648 1.00 77.72 86 ALA C CA 1
ATOM 3118 C C . ALA C 1 86 ? 54.656 62.237 34.987 1.00 77.09 86 ALA C C 1
ATOM 3119 O O . ALA C 1 86 ? 53.717 62.782 34.412 1.00 76.97 86 ALA C O 1
ATOM 3121 N N . LEU C 1 87 ? 54.483 61.291 35.905 1.00 76.45 87 LEU C N 1
ATOM 3122 C CA . LEU C 1 87 ? 53.153 60.870 36.332 1.00 75.95 87 LEU C CA 1
ATOM 3123 C C . LEU C 1 87 ? 52.346 62.047 36.887 1.00 75.50 87 LEU C C 1
ATOM 3124 O O . LEU C 1 87 ? 51.128 62.114 36.698 1.00 75.60 87 LEU C O 1
ATOM 3126 N N . ASP C 1 88 ? 53.025 62.970 37.566 1.00 74.84 88 ASP C N 1
ATOM 3127 C CA . ASP C 1 88 ? 52.367 64.144 38.136 1.00 74.26 88 ASP C CA 1
ATOM 3128 C C . ASP C 1 88 ? 51.790 65.026 37.026 1.00 73.59 88 ASP C C 1
ATOM 3129 O O . ASP C 1 88 ? 50.609 65.387 37.062 1.00 73.83 88 ASP C O 1
ATOM 3131 N N . ILE C 1 89 ? 52.617 65.339 36.030 1.00 72.58 89 ILE C N 1
ATOM 3132 C CA . ILE C 1 89 ? 52.208 66.202 34.918 1.00 71.76 89 ILE C CA 1
ATOM 3133 C C . ILE C 1 89 ? 51.151 65.560 34.012 1.00 70.98 89 ILE C C 1
ATOM 3134 O O . ILE C 1 89 ? 50.429 66.261 33.302 1.00 70.90 89 ILE C O 1
ATOM 3136 N N . TYR C 1 90 ? 51.068 64.233 34.028 1.00 70.04 90 TYR C N 1
ATOM 3137 C CA . TYR C 1 90 ? 50.047 63.522 33.267 1.00 69.26 90 TYR C CA 1
ATOM 3138 C C . TYR C 1 90 ? 48.670 63.811 33.866 1.00 69.04 90 TYR C C 1
ATOM 3139 O O . TYR C 1 90 ? 47.754 64.252 33.167 1.00 68.67 90 TYR C O 1
ATOM 3148 N N . GLN C 1 91 ? 48.552 63.587 35.173 1.00 68.82 91 GLN C N 1
ATOM 3149 C CA . GLN C 1 91 ? 47.280 63.727 35.885 1.00 68.61 91 GLN C CA 1
ATOM 3150 C C . GLN C 1 91 ? 46.739 65.153 35.825 1.00 68.40 91 GLN C C 1
ATOM 3151 O O . GLN C 1 91 ? 45.528 65.367 35.826 1.00 68.41 91 GLN C O 1
ATOM 3157 N N . ALA C 1 92 ? 47.647 66.121 35.780 1.00 68.17 92 ALA C N 1
ATOM 3158 C CA . ALA C 1 92 ? 47.281 67.507 35.540 1.00 67.91 92 ALA C CA 1
ATOM 3159 C C . ALA C 1 92 ? 46.442 67.615 34.274 1.00 67.57 92 ALA C C 1
ATOM 3160 O O . ALA C 1 92 ? 45.363 68.210 34.288 1.00 67.61 92 ALA C O 1
ATOM 3162 N N . VAL C 1 93 ? 46.938 67.023 33.190 1.00 67.10 93 VAL C N 1
ATOM 3163 C CA . VAL C 1 93 ? 46.281 67.122 31.885 1.00 66.80 93 VAL C CA 1
ATOM 3164 C C . VAL C 1 93 ? 45.044 66.231 31.809 1.00 66.29 93 VAL C C 1
ATOM 3165 O O . VAL C 1 93 ? 44.086 66.553 31.105 1.00 66.18 93 VAL C O 1
ATOM 3169 N N . GLN C 1 94 ? 45.072 65.114 32.533 1.00 65.85 94 GLN C N 1
ATOM 3170 C CA . GLN C 1 94 ? 43.907 64.235 32.630 1.00 65.56 94 GLN C CA 1
ATOM 3171 C C . GLN C 1 94 ? 42.770 64.888 33.416 1.00 65.20 94 GLN C C 1
ATOM 3172 O O . GLN C 1 94 ? 41.598 64.605 33.149 1.00 65.37 94 GLN C O 1
ATOM 3178 N N . THR C 1 95 ? 43.110 65.760 34.367 1.00 64.44 95 THR C N 1
ATOM 3179 C CA . THR C 1 95 ? 42.101 66.561 35.057 1.00 63.92 95 THR C CA 1
ATOM 3180 C C . THR C 1 95 ? 41.455 67.560 34.095 1.00 63.44 95 THR C C 1
ATOM 3181 O O . THR C 1 95 ? 40.231 67.617 33.983 1.00 63.64 95 THR C O 1
ATOM 3185 N N . LEU C 1 96 ? 42.272 68.333 33.389 1.00 62.69 96 LEU C N 1
ATOM 3186 C CA . LEU C 1 96 ? 41.757 69.307 32.421 1.00 62.37 96 LEU C CA 1
ATOM 3187 C C . LEU C 1 96 ? 40.887 68.642 31.349 1.00 62.06 96 LEU C C 1
ATOM 3188 O O . LEU C 1 96 ? 39.943 69.243 30.827 1.00 61.63 96 LEU C O 1
ATOM 3193 N N . ASN C 1 97 ? 41.226 67.395 31.033 1.00 61.83 97 ASN C N 1
ATOM 3194 C CA . ASN C 1 97 ? 40.479 66.594 30.072 1.00 61.52 97 ASN C CA 1
ATOM 3195 C C . ASN C 1 97 ? 39.105 66.248 30.628 1.00 60.95 97 ASN C C 1
ATOM 3196 O O . ASN C 1 97 ? 38.105 66.237 29.909 1.00 60.67 97 ASN C O 1
ATOM 3201 N N . ALA C 1 98 ? 39.079 65.963 31.925 1.00 60.50 98 ALA C N 1
ATOM 3202 C CA . ALA C 1 98 ? 37.846 65.658 32.628 1.00 60.18 98 ALA C CA 1
ATOM 3203 C C . ALA C 1 98 ? 36.930 66.880 32.686 1.00 59.69 98 ALA C C 1
ATOM 3204 O O . ALA C 1 98 ? 35.739 66.769 32.424 1.00 59.48 98 ALA C O 1
ATOM 3206 N N . GLU C 1 99 ? 37.482 68.042 33.017 1.00 59.28 99 GLU C N 1
ATOM 3207 C CA . GLU C 1 99 ? 36.684 69.259 33.010 1.00 59.27 99 GLU C CA 1
ATOM 3208 C C . GLU C 1 99 ? 35.989 69.379 31.652 1.00 59.13 99 GLU C C 1
ATOM 3209 O O . GLU C 1 99 ? 34.776 69.569 31.588 1.00 59.54 99 GLU C O 1
ATOM 3211 N N . ASN C 1 100 ? 36.745 69.222 30.573 1.00 58.79 100 ASN C N 1
ATOM 3212 C CA . ASN C 1 100 ? 36.164 69.245 29.226 1.00 58.76 100 ASN C CA 1
ATOM 3213 C C . ASN C 1 100 ? 35.075 68.189 29.012 1.00 58.17 100 ASN C C 1
ATOM 3214 O O . ASN C 1 100 ? 34.000 68.501 28.504 1.00 57.95 100 ASN C O 1
ATOM 3227 N N . LEU C 1 102 ? 33.260 66.587 31.215 1.00 55.52 102 LEU C N 1
ATOM 3228 C CA . LEU C 1 102 ? 32.120 66.899 32.065 1.00 54.61 102 LEU C CA 1
ATOM 3229 C C . LEU C 1 102 ? 31.357 68.075 31.501 1.00 54.18 102 LEU C C 1
ATOM 3230 O O . LEU C 1 102 ? 30.137 68.061 31.467 1.00 53.64 102 LEU C O 1
ATOM 3235 N N . LEU C 1 103 ? 32.100 69.088 31.061 1.00 54.07 103 LEU C N 1
ATOM 3236 C CA . LEU C 1 103 ? 31.527 70.278 30.435 1.00 54.18 103 LEU C CA 1
ATOM 3237 C C . LEU C 1 103 ? 30.786 69.902 29.166 1.00 54.12 103 LEU C C 1
ATOM 3238 O O . LEU C 1 103 ? 29.729 70.444 28.859 1.00 54.12 103 LEU C O 1
ATOM 3243 N N . ASN C 1 104 ? 31.357 68.963 28.429 1.00 54.12 104 ASN C N 1
ATOM 3244 C CA . ASN C 1 104 ? 30.731 68.451 27.234 1.00 53.90 104 ASN C CA 1
ATOM 3245 C C . ASN C 1 104 ? 29.383 67.804 27.548 1.00 53.30 104 ASN C C 1
ATOM 3246 O O . ASN C 1 104 ? 28.391 68.084 26.875 1.00 53.61 104 ASN C O 1
ATOM 3251 N N . TYR C 1 105 ? 29.343 66.949 28.569 1.00 52.46 105 TYR C N 1
ATOM 3252 C CA . TYR C 1 105 ? 28.108 66.230 28.920 1.00 51.83 105 TYR C CA 1
ATOM 3253 C C . TYR C 1 105 ? 27.081 67.111 29.642 1.00 51.88 105 TYR C C 1
ATOM 3254 O O . TYR C 1 105 ? 25.892 67.094 29.316 1.00 51.23 105 TYR C O 1
ATOM 3263 N N . TYR C 1 106 ? 27.542 67.855 30.640 1.00 52.07 106 TYR C N 1
ATOM 3264 C CA . TYR C 1 106 ? 26.641 68.658 31.472 1.00 52.36 106 TYR C CA 1
ATOM 3265 C C . TYR C 1 106 ? 26.321 70.031 30.867 1.00 53.00 106 TYR C C 1
ATOM 3266 O O . TYR C 1 106 ? 25.399 70.706 31.326 1.00 53.19 106 TYR C O 1
ATOM 3275 N N . GLU C 1 107 ? 27.082 70.438 29.849 1.00 53.65 107 GLU C N 1
ATOM 3276 C CA . GLU C 1 107 ? 26.878 71.727 29.164 1.00 54.19 107 GLU C CA 1
ATOM 3277 C C . GLU C 1 107 ? 27.174 72.960 30.033 1.00 54.62 107 GLU C C 1
ATOM 3278 O O . GLU C 1 107 ? 27.205 74.071 29.530 1.00 54.79 107 GLU C O 1
ATOM 3280 N N . SER C 1 108 ? 27.415 72.759 31.325 1.00 55.39 108 SER C N 1
ATOM 3281 C CA . SER C 1 108 ? 27.649 73.869 32.239 1.00 55.82 108 SER C CA 1
ATOM 3282 C C . SER C 1 108 ? 28.144 73.305 33.576 1.00 56.32 108 SER C C 1
ATOM 3283 O O . SER C 1 108 ? 27.499 72.430 34.150 1.00 56.00 108 SER C O 1
ATOM 3286 N N . LEU C 1 109 ? 29.279 73.807 34.060 1.00 57.13 109 LEU C N 1
ATOM 3287 C CA . LEU C 1 109 ? 29.891 73.318 35.306 1.00 58.09 109 LEU C CA 1
ATOM 3288 C C . LEU C 1 109 ? 29.748 74.355 36.429 1.00 59.05 109 LEU C C 1
ATOM 3289 O O . LEU C 1 109 ? 29.710 75.554 36.156 1.00 59.31 109 LEU C O 1
ATOM 3294 N N . PRO C 1 110 ? 29.669 73.903 37.696 1.00 60.05 110 PRO C N 1
ATOM 3295 C CA . PRO C 1 110 ? 29.530 74.869 38.787 1.00 60.77 110 PRO C CA 1
ATOM 3296 C C . PRO C 1 110 ? 30.668 75.885 38.829 1.00 61.78 110 PRO C C 1
ATOM 3297 O O . PRO C 1 110 ? 30.466 77.008 39.290 1.00 61.95 110 PRO C O 1
ATOM 3301 N N . PHE C 1 111 ? 31.849 75.488 38.362 1.00 63.03 111 PHE C N 1
ATOM 3302 C CA . PHE C 1 111 ? 32.934 76.434 38.098 1.00 64.12 111 PHE C CA 1
ATOM 3303 C C . PHE C 1 111 ? 33.884 75.918 37.010 1.00 65.31 111 PHE C C 1
ATOM 3304 O O . PHE C 1 111 ? 33.719 74.812 36.495 1.00 65.32 111 PHE C O 1
ATOM 3312 N N . TYR C 1 112 ? 34.856 76.748 36.652 1.00 66.94 112 TYR C N 1
ATOM 3313 C CA . TYR C 1 112 ? 35.807 76.445 35.590 1.00 68.31 112 TYR C CA 1
ATOM 3314 C C . TYR C 1 112 ? 37.225 76.767 36.070 1.00 69.79 112 TYR C C 1
ATOM 3315 O O . TYR C 1 112 ? 37.486 77.867 36.566 1.00 69.86 112 TYR C O 1
ATOM 3324 N N . LEU C 1 113 ? 38.132 75.801 35.943 1.00 71.50 113 LEU C N 1
ATOM 3325 C CA . LEU C 1 113 ? 39.508 75.972 36.417 1.00 72.92 113 LEU C CA 1
ATOM 3326 C C . LEU C 1 113 ? 40.302 76.845 35.437 1.00 74.26 113 LEU C C 1
ATOM 3327 O O . LEU C 1 113 ? 40.042 76.807 34.229 1.00 74.50 113 LEU C O 1
ATOM 3329 N N . ASN C 1 114 ? 41.253 77.628 35.956 1.00 75.85 114 ASN C N 1
ATOM 3330 C CA . ASN C 1 114 ? 42.153 78.449 35.121 1.00 77.08 114 ASN C CA 1
ATOM 3331 C C . ASN C 1 114 ? 43.048 77.593 34.202 1.00 78.31 114 ASN C C 1
ATOM 3332 O O . ASN C 1 114 ? 44.196 77.284 34.535 1.00 78.36 114 ASN C O 1
ATOM 3334 N N . ARG C 1 115 ? 42.499 77.227 33.041 1.00 79.90 115 ARG C N 1
ATOM 3335 C CA . ARG C 1 115 ? 43.113 76.250 32.122 1.00 81.11 115 ARG C CA 1
ATOM 3336 C C . ARG C 1 115 ? 44.141 76.887 31.187 1.00 82.36 115 ARG C C 1
ATOM 3337 O O . ARG C 1 115 ? 45.254 76.372 31.031 1.00 82.61 115 ARG C O 1
ATOM 3339 N N . GLN C 1 116 ? 43.756 78.007 30.569 1.00 83.71 116 GLN C N 1
ATOM 3340 C CA . GLN C 1 116 ? 44.642 78.771 29.681 1.00 84.53 116 GLN C CA 1
ATOM 3341 C C . GLN C 1 116 ? 45.792 79.463 30.433 1.00 85.33 116 GLN C C 1
ATOM 3342 O O . GLN C 1 116 ? 46.666 80.061 29.804 1.00 85.57 116 GLN C O 1
ATOM 3344 N N . SER C 1 117 ? 45.774 79.399 31.767 1.00 86.27 117 SER C N 1
ATOM 3345 C CA . SER C 1 117 ? 46.906 79.824 32.598 1.00 86.95 117 SER C CA 1
ATOM 3346 C C . SER C 1 117 ? 47.895 78.668 32.832 1.00 87.64 117 SER C C 1
ATOM 3347 O O . SER C 1 117 ? 49.111 78.880 32.841 1.00 87.63 117 SER C O 1
ATOM 3349 N N . ILE C 1 118 ? 47.364 77.454 33.017 1.00 88.45 118 ILE C N 1
ATOM 3350 C CA . ILE C 1 118 ? 48.179 76.258 33.296 1.00 88.96 118 ILE C CA 1
ATOM 3351 C C . ILE C 1 118 ? 48.574 75.466 32.040 1.00 89.46 118 ILE C C 1
ATOM 3352 O O . ILE C 1 118 ? 49.501 74.652 32.085 1.00 89.40 118 ILE C O 1
ATOM 3354 N N . LEU C 1 119 ? 47.868 75.699 30.932 1.00 90.08 119 LEU C N 1
ATOM 3355 C CA . LEU C 1 119 ? 48.182 75.058 29.652 1.00 90.50 119 LEU C CA 1
ATOM 3356 C C . LEU C 1 119 ? 49.524 75.536 29.091 1.00 91.03 119 LEU C C 1
ATOM 3357 O O . LEU C 1 119 ? 50.166 74.818 28.324 1.00 91.17 119 LEU C O 1
ATOM 3359 N N . ALA C 1 120 ? 49.935 76.747 29.471 1.00 91.60 120 ALA C N 1
ATOM 3360 C CA . ALA C 1 120 ? 51.248 77.292 29.095 1.00 91.96 120 ALA C CA 1
ATOM 3361 C C . ALA C 1 120 ? 52.383 76.758 29.984 1.00 92.24 120 ALA C C 1
ATOM 3362 O O . ALA C 1 120 ? 53.560 76.851 29.625 1.00 92.31 120 ALA C O 1
ATOM 3364 N N . ASN C 1 121 ? 52.025 76.209 31.142 1.00 92.54 121 ASN C N 1
ATOM 3365 C CA . ASN C 1 121 ? 52.994 75.591 32.053 1.00 92.71 121 ASN C CA 1
ATOM 3366 C C . ASN C 1 121 ? 53.316 74.163 31.598 1.00 92.81 121 ASN C C 1
ATOM 3367 O O . ASN C 1 121 ? 54.452 73.691 31.730 1.00 92.77 121 ASN C O 1
ATOM 3372 N N . ILE C 1 122 ? 52.301 73.481 31.068 1.00 92.86 122 ILE C N 1
ATOM 3373 C CA . ILE C 1 122 ? 52.475 72.155 30.485 1.00 92.91 122 ILE C CA 1
ATOM 3374 C C . ILE C 1 122 ? 53.106 72.277 29.098 1.00 92.94 122 ILE C C 1
ATOM 3375 O O . ILE C 1 122 ? 54.023 71.523 28.765 1.00 92.94 122 ILE C O 1
ATOM 3377 N N . THR C 1 123 ? 52.626 73.235 28.301 1.00 92.94 123 THR C N 1
ATOM 3378 C CA . THR C 1 123 ? 53.168 73.478 26.958 1.00 92.99 123 THR C CA 1
ATOM 3379 C C . THR C 1 123 ? 54.662 73.840 26.999 1.00 93.09 123 THR C C 1
ATOM 3380 O O . THR C 1 123 ? 55.399 73.571 26.043 1.00 93.13 123 THR C O 1
ATOM 3382 N N . LYS C 1 124 ? 55.100 74.436 28.109 1.00 93.10 124 LYS C N 1
ATOM 3383 C CA . LYS C 1 124 ? 56.519 74.725 28.343 1.00 93.06 124 LYS C CA 1
ATOM 3384 C C . LYS C 1 124 ? 57.371 73.459 28.538 1.00 93.02 124 LYS C C 1
ATOM 3385 O O . LYS C 1 124 ? 58.597 73.509 28.394 1.00 93.08 124 LYS C O 1
ATOM 3387 N N . ALA C 1 125 ? 56.724 72.338 28.871 1.00 92.87 125 ALA C N 1
ATOM 3388 C CA . ALA C 1 125 ? 57.416 71.060 29.053 1.00 92.69 125 ALA C CA 1
ATOM 3389 C C . ALA C 1 125 ? 57.283 70.144 27.831 1.00 92.59 125 ALA C C 1
ATOM 3390 O O . ALA C 1 125 ? 57.563 68.946 27.922 1.00 92.60 125 ALA C O 1
ATOM 3392 N N . LEU C 1 126 ? 56.861 70.710 26.697 1.00 92.51 126 LEU C N 1
ATOM 3393 C CA . LEU C 1 126 ? 56.821 69.989 25.415 1.00 92.41 126 LEU C CA 1
ATOM 3394 C C . LEU C 1 126 ? 58.225 69.661 24.886 1.00 92.24 126 LEU C C 1
ATOM 3395 O O . LEU C 1 126 ? 58.398 68.703 24.123 1.00 92.31 126 LEU C O 1
ATOM 3397 N N . LYS C 1 127 ? 59.215 70.462 25.289 1.00 91.91 127 LYS C N 1
ATOM 3398 C CA . LYS C 1 127 ? 60.607 70.263 24.885 1.00 91.59 127 LYS C CA 1
ATOM 3399 C C . LYS C 1 127 ? 61.236 69.041 25.563 1.00 91.32 127 LYS C C 1
ATOM 3400 O O . LYS C 1 127 ? 61.617 68.081 24.886 1.00 91.41 127 LYS C O 1
ATOM 3402 N N . ASP C 1 128 ? 61.328 69.079 26.894 1.00 90.86 128 ASP C N 1
ATOM 3403 C CA . ASP C 1 128 ? 61.995 68.025 27.670 1.00 90.53 128 ASP C CA 1
ATOM 3404 C C . ASP C 1 128 ? 61.649 66.607 27.194 1.00 90.30 128 ASP C C 1
ATOM 3405 O O . ASP C 1 128 ? 60.489 66.185 27.229 1.00 90.42 128 ASP C O 1
ATOM 3407 N N . ALA C 1 129 ? 62.668 65.888 26.732 1.00 89.86 129 ALA C N 1
ATOM 3408 C CA . ALA C 1 129 ? 62.538 64.471 26.417 1.00 89.47 129 ALA C CA 1
ATOM 3409 C C . ALA C 1 129 ? 62.345 63.679 27.706 1.00 89.07 129 ALA C C 1
ATOM 3410 O O . ALA C 1 129 ? 61.669 62.650 27.718 1.00 89.01 129 ALA C O 1
ATOM 3412 N N . HIS C 1 130 ? 62.945 64.174 28.786 1.00 88.68 130 HIS C N 1
ATOM 3413 C CA . HIS C 1 130 ? 62.763 63.616 30.128 1.00 88.45 130 HIS C CA 1
ATOM 3414 C C . HIS C 1 130 ? 61.318 63.202 30.409 1.00 88.14 130 HIS C C 1
ATOM 3415 O O . HIS C 1 130 ? 61.075 62.212 31.108 1.00 88.23 130 HIS C O 1
ATOM 3417 N N . ILE C 1 131 ? 60.375 63.969 29.856 1.00 87.47 131 ILE C N 1
ATOM 3418 C CA . ILE C 1 131 ? 58.947 63.795 30.127 1.00 86.83 131 ILE C CA 1
ATOM 3419 C C . ILE C 1 131 ? 58.106 63.514 28.869 1.00 86.14 131 ILE C C 1
ATOM 3420 O O . ILE C 1 131 ? 57.162 62.723 28.931 1.00 86.04 131 ILE C O 1
ATOM 3425 N N . ARG C 1 132 ? 58.451 64.144 27.742 1.00 85.23 132 ARG C N 1
ATOM 3426 C CA . ARG C 1 132 ? 57.720 63.959 26.472 1.00 84.54 132 ARG C CA 1
ATOM 3427 C C . ARG C 1 132 ? 57.552 62.493 26.078 1.00 83.78 132 ARG C C 1
ATOM 3428 O O . ARG C 1 132 ? 56.522 62.110 25.532 1.00 83.63 132 ARG C O 1
ATOM 3430 N N . GLU C 1 133 ? 58.575 61.688 26.348 1.00 83.03 133 GLU C N 1
ATOM 3431 C CA . GLU C 1 133 ? 58.540 60.252 26.062 1.00 82.47 133 GLU C CA 1
ATOM 3432 C C . GLU C 1 133 ? 57.500 59.549 26.934 1.00 81.71 133 GLU C C 1
ATOM 3433 O O . GLU C 1 133 ? 56.635 58.827 26.428 1.00 81.58 133 GLU C O 1
ATOM 3435 N N . ALA C 1 134 ? 57.597 59.779 28.243 1.00 80.87 134 ALA C N 1
ATOM 3436 C CA . ALA C 1 134 ? 56.667 59.216 29.224 1.00 80.21 134 ALA C CA 1
ATOM 3437 C C . ALA C 1 134 ? 55.202 59.543 28.902 1.00 79.46 134 ALA C C 1
ATOM 3438 O O . ALA C 1 134 ? 54.311 58.750 29.206 1.00 79.31 134 ALA C O 1
ATOM 3448 N N . ALA C 1 136 ? 53.921 59.990 25.729 1.00 76.06 136 ALA C N 1
ATOM 3449 C CA . ALA C 1 136 ? 53.558 59.022 24.700 1.00 75.20 136 ALA C CA 1
ATOM 3450 C C . ALA C 1 136 ? 53.309 57.640 25.326 1.00 74.34 136 ALA C C 1
ATOM 3451 O O . ALA C 1 136 ? 52.357 56.953 24.959 1.00 74.19 136 ALA C O 1
ATOM 3453 N N . HIS C 1 137 ? 54.154 57.247 26.282 1.00 73.28 137 HIS C N 1
ATOM 3454 C CA . HIS C 1 137 ? 54.023 55.940 26.939 1.00 72.47 137 HIS C CA 1
ATOM 3455 C C . HIS C 1 137 ? 52.655 55.782 27.594 1.00 71.68 137 HIS C C 1
ATOM 3456 O O . HIS C 1 137 ? 51.942 54.809 27.339 1.00 71.61 137 HIS C O 1
ATOM 3458 N N . TYR C 1 138 ? 52.295 56.749 28.433 1.00 70.68 138 TYR C N 1
ATOM 3459 C CA . TYR C 1 138 ? 51.012 56.728 29.128 1.00 69.88 138 TYR C CA 1
ATOM 3460 C C . TYR C 1 138 ? 49.835 56.880 28.141 1.00 68.98 138 TYR C C 1
ATOM 3461 O O . TYR C 1 138 ? 48.833 56.175 28.261 1.00 68.74 138 TYR C O 1
ATOM 3463 N N . LYS C 1 139 ? 49.973 57.773 27.160 1.00 67.79 139 LYS C N 1
ATOM 3464 C CA . LYS C 1 139 ? 48.915 57.997 26.175 1.00 66.98 139 LYS C CA 1
ATOM 3465 C C . LYS C 1 139 ? 48.718 56.763 25.302 1.00 66.37 139 LYS C C 1
ATOM 3466 O O . LYS C 1 139 ? 47.593 56.298 25.143 1.00 66.39 139 LYS C O 1
ATOM 3468 N N . LEU C 1 140 ? 49.809 56.223 24.758 1.00 65.64 140 LEU C N 1
ATOM 3469 C CA . LEU C 1 140 ? 49.747 54.994 23.958 1.00 64.92 140 LEU C CA 1
ATOM 3470 C C . LEU C 1 140 ? 49.128 53.851 24.752 1.00 64.28 140 LEU C C 1
ATOM 3471 O O . LEU C 1 140 ? 48.336 53.084 24.217 1.00 64.43 140 LEU C O 1
ATOM 3473 N N . GLY C 1 141 ? 49.475 53.752 26.032 1.00 63.42 141 GLY C N 1
ATOM 3474 C CA . GLY C 1 141 ? 48.933 52.714 26.904 1.00 62.65 141 GLY C CA 1
ATOM 3475 C C . GLY C 1 141 ? 47.464 52.888 27.264 1.00 62.13 141 GLY C C 1
ATOM 3476 O O . GLY C 1 141 ? 46.786 51.908 27.595 1.00 61.86 141 GLY C O 1
ATOM 3477 N N . GLU C 1 142 ? 46.973 54.130 27.237 1.00 61.48 142 GLU C N 1
ATOM 3478 C CA . GLU C 1 142 ? 45.543 54.387 27.429 1.00 60.94 142 GLU C CA 1
ATOM 3479 C C . GLU C 1 142 ? 44.774 53.781 26.252 1.00 60.25 142 GLU C C 1
ATOM 3480 O O . GLU C 1 142 ? 43.806 53.041 26.454 1.00 59.78 142 GLU C O 1
ATOM 3486 N N . PHE C 1 143 ? 45.241 54.080 25.037 1.00 59.44 143 PHE C N 1
ATOM 3487 C CA . PHE C 1 143 ? 44.636 53.576 23.802 1.00 59.17 143 PHE C CA 1
ATOM 3488 C C . PHE C 1 143 ? 44.574 52.050 23.754 1.00 58.74 143 PHE C C 1
ATOM 3489 O O . PHE C 1 143 ? 43.562 51.494 23.333 1.00 58.79 143 PHE C O 1
ATOM 3491 N N . ALA C 1 144 ? 45.646 51.383 24.185 1.00 58.28 144 ALA C N 1
ATOM 3492 C CA . ALA C 1 144 ? 45.694 49.912 24.232 1.00 57.86 144 ALA C CA 1
ATOM 3493 C C . ALA C 1 144 ? 44.696 49.341 25.226 1.00 57.74 144 ALA C C 1
ATOM 3494 O O . ALA C 1 144 ? 44.199 48.228 25.042 1.00 57.61 144 ALA C O 1
ATOM 3496 N N . HIS C 1 145 ? 44.407 50.103 26.279 1.00 57.59 145 HIS C N 1
ATOM 3497 C CA . HIS C 1 145 ? 43.432 49.688 27.288 1.00 57.40 145 HIS C CA 1
ATOM 3498 C C . HIS C 1 145 ? 41.974 49.733 26.785 1.00 57.14 145 HIS C C 1
ATOM 3499 O O . HIS C 1 145 ? 41.160 48.914 27.197 1.00 57.15 145 HIS C O 1
ATOM 3506 N N . TYR C 1 146 ? 41.641 50.686 25.920 1.00 56.92 146 TYR C N 1
ATOM 3507 C CA . TYR C 1 146 ? 40.350 50.658 25.219 1.00 57.11 146 TYR C CA 1
ATOM 3508 C C . TYR C 1 146 ? 40.314 49.420 24.319 1.00 56.59 146 TYR C C 1
ATOM 3509 O O . TYR C 1 146 ? 39.425 48.585 24.410 1.00 55.98 146 TYR C O 1
ATOM 3518 N N . GLN C 1 147 ? 41.319 49.338 23.454 1.00 56.59 147 GLN C N 1
ATOM 3519 C CA . GLN C 1 147 ? 41.562 48.207 22.560 1.00 56.37 147 GLN C CA 1
ATOM 3520 C C . GLN C 1 147 ? 41.322 46.879 23.274 1.00 56.10 147 GLN C C 1
ATOM 3521 O O . GLN C 1 147 ? 40.618 45.998 22.778 1.00 55.86 147 GLN C O 1
ATOM 3527 N N . ASP C 1 148 ? 41.909 46.758 24.455 1.00 55.92 148 ASP C N 1
ATOM 3528 C CA . ASP C 1 148 ? 41.821 45.534 25.224 1.00 56.23 148 ASP C CA 1
ATOM 3529 C C . ASP C 1 148 ? 40.399 45.254 25.698 1.00 55.55 148 ASP C C 1
ATOM 3530 O O . ASP C 1 148 ? 39.948 44.122 25.651 1.00 55.32 148 ASP C O 1
ATOM 3535 N N . THR C 1 149 ? 39.705 46.294 26.158 1.00 55.35 149 THR C N 1
ATOM 3536 C CA . THR C 1 149 ? 38.312 46.182 26.600 1.00 55.01 149 THR C CA 1
ATOM 3537 C C . THR C 1 149 ? 37.455 45.662 25.450 1.00 54.81 149 THR C C 1
ATOM 3538 O O . THR C 1 149 ? 36.762 44.657 25.582 1.00 54.60 149 THR C O 1
ATOM 3550 N N . LEU C 1 151 ? 38.298 43.996 22.747 1.00 53.33 151 LEU C N 1
ATOM 3551 C CA . LEU C 1 151 ? 38.622 42.597 22.471 1.00 52.61 151 LEU C CA 1
ATOM 3552 C C . LEU C 1 151 ? 37.924 41.695 23.463 1.00 52.10 151 LEU C C 1
ATOM 3553 O O . LEU C 1 151 ? 37.315 40.687 23.091 1.00 51.65 151 LEU C O 1
ATOM 3558 N N . ASP C 1 152 ? 37.996 42.090 24.728 1.00 51.54 152 ASP C N 1
ATOM 3559 C CA . ASP C 1 152 ? 37.337 41.362 25.805 1.00 51.47 152 ASP C CA 1
ATOM 3560 C C . ASP C 1 152 ? 35.830 41.267 25.600 1.00 50.74 152 ASP C C 1
ATOM 3561 O O . ASP C 1 152 ? 35.223 40.246 25.917 1.00 50.42 152 ASP C O 1
ATOM 3574 N N . VAL C 1 154 ? 34.279 41.274 22.675 1.00 47.29 154 VAL C N 1
ATOM 3575 C CA . VAL C 1 154 ? 34.100 40.301 21.610 1.00 46.53 154 VAL C CA 1
ATOM 3576 C C . VAL C 1 154 ? 34.189 38.916 22.223 1.00 46.03 154 VAL C C 1
ATOM 3577 O O . VAL C 1 154 ? 33.314 38.078 21.990 1.00 45.90 154 VAL C O 1
ATOM 3581 N N . GLU C 1 155 ? 35.220 38.697 23.041 1.00 45.26 155 GLU C N 1
ATOM 3582 C CA . GLU C 1 155 ? 35.408 37.405 23.693 1.00 45.03 155 GLU C CA 1
ATOM 3583 C C . GLU C 1 155 ? 34.219 36.999 24.557 1.00 44.01 155 GLU C C 1
ATOM 3584 O O . GLU C 1 155 ? 33.722 35.880 24.429 1.00 43.77 155 GLU C O 1
ATOM 3590 N N . ARG C 1 156 ? 33.765 37.903 25.423 1.00 43.27 156 ARG C N 1
ATOM 3591 C CA . ARG C 1 156 ? 32.650 37.603 26.344 1.00 42.63 156 ARG C CA 1
ATOM 3592 C C . ARG C 1 156 ? 31.340 37.305 25.610 1.00 41.96 156 ARG C C 1
ATOM 3593 O O . ARG C 1 156 ? 30.593 36.408 26.015 1.00 41.75 156 ARG C O 1
ATOM 3595 N N . THR C 1 157 ? 31.081 38.051 24.532 1.00 41.33 157 THR C N 1
ATOM 3596 C CA . THR C 1 157 ? 29.892 37.861 23.680 1.00 40.77 157 THR C CA 1
ATOM 3597 C C . THR C 1 157 ? 29.870 36.466 23.051 1.00 40.44 157 THR C C 1
ATOM 3598 O O . THR C 1 157 ? 28.819 35.823 22.974 1.00 39.48 157 THR C O 1
ATOM 3602 N N . ILE C 1 158 ? 31.034 36.013 22.583 1.00 40.39 158 ILE C N 1
ATOM 3603 C CA . ILE C 1 158 ? 31.157 34.670 22.010 1.00 40.66 158 ILE C CA 1
ATOM 3604 C C . ILE C 1 158 ? 30.950 33.614 23.107 1.00 40.72 158 ILE C C 1
ATOM 3605 O O . ILE C 1 158 ? 30.097 32.729 22.980 1.00 39.74 158 ILE C O 1
ATOM 3610 N N . GLU C 1 159 ? 31.699 33.743 24.195 1.00 41.50 159 GLU C N 1
ATOM 3611 C CA . GLU C 1 159 ? 31.585 32.807 25.316 1.00 42.74 159 GLU C CA 1
ATOM 3612 C C . GLU C 1 159 ? 30.161 32.742 25.837 1.00 43.81 159 GLU C C 1
ATOM 3613 O O . GLU C 1 159 ? 29.655 31.661 26.143 1.00 43.82 159 GLU C O 1
ATOM 3615 N N . THR C 1 160 ? 29.501 33.891 25.922 1.00 45.12 160 THR C N 1
ATOM 3616 C CA . THR C 1 160 ? 28.159 33.912 26.483 1.00 46.23 160 THR C CA 1
ATOM 3617 C C . THR C 1 160 ? 27.197 33.168 25.590 1.00 46.90 160 THR C C 1
ATOM 3618 O O . THR C 1 160 ? 26.354 32.421 26.073 1.00 47.41 160 THR C O 1
ATOM 3622 N N . PHE C 1 161 ? 27.320 33.334 24.285 1.00 48.02 161 PHE C N 1
ATOM 3623 C CA . PHE C 1 161 ? 26.419 32.601 23.420 1.00 48.92 161 PHE C CA 1
ATOM 3624 C C . PHE C 1 161 ? 26.686 31.089 23.453 1.00 49.56 161 PHE C C 1
ATOM 3625 O O . PHE C 1 161 ? 25.737 30.302 23.451 1.00 49.10 161 PHE C O 1
ATOM 3633 N N . PHE C 1 162 ? 27.962 30.693 23.495 1.00 50.33 162 PHE C N 1
ATOM 3634 C CA . PHE C 1 162 ? 28.323 29.275 23.594 1.00 51.12 162 PHE C CA 1
ATOM 3635 C C . PHE C 1 162 ? 27.648 28.648 24.807 1.00 51.97 162 PHE C C 1
ATOM 3636 O O . PHE C 1 162 ? 27.022 27.585 24.699 1.00 51.53 162 PHE C O 1
ATOM 3644 N N . ARG C 1 163 ? 27.831 29.313 25.932 1.00 53.14 163 ARG C N 1
ATOM 3645 C CA . ARG C 1 163 ? 27.403 28.829 27.208 1.00 54.39 163 ARG C CA 1
ATOM 3646 C C . ARG C 1 163 ? 25.928 28.758 27.223 1.00 55.30 163 ARG C C 1
ATOM 3647 O O . ARG C 1 163 ? 25.366 27.795 27.672 1.00 55.75 163 ARG C O 1
ATOM 3655 N N . SER C 1 164 ? 25.303 29.811 26.750 1.00 55.95 164 SER C N 1
ATOM 3656 C CA . SER C 1 164 ? 23.875 29.860 26.673 1.00 56.43 164 SER C CA 1
ATOM 3657 C C . SER C 1 164 ? 23.428 29.345 25.322 1.00 56.71 164 SER C C 1
ATOM 3658 O O . SER C 1 164 ? 22.763 28.344 25.242 1.00 57.55 164 SER C O 1
ATOM 3669 N N . TYR D 1 2 ? 25.238 71.121 35.128 1.00 47.70 2 TYR D N 1
ATOM 3670 C CA . TYR D 1 2 ? 25.686 70.141 36.086 1.00 47.57 2 TYR D CA 1
ATOM 3671 C C . TYR D 1 2 ? 24.631 69.910 37.157 1.00 47.76 2 TYR D C 1
ATOM 3672 O O . TYR D 1 2 ? 23.896 70.816 37.543 1.00 47.68 2 TYR D O 1
ATOM 3681 N N . LYS D 1 3 ? 24.598 68.670 37.627 1.00 48.07 3 LYS D N 1
ATOM 3682 C CA . LYS D 1 3 ? 23.627 68.185 38.575 1.00 48.16 3 LYS D CA 1
ATOM 3683 C C . LYS D 1 3 ? 24.306 67.006 39.279 1.00 48.21 3 LYS D C 1
ATOM 3684 O O . LYS D 1 3 ? 25.069 66.270 38.640 1.00 48.20 3 LYS D O 1
ATOM 3690 N N . VAL D 1 4 ? 24.060 66.836 40.578 1.00 47.87 4 VAL D N 1
ATOM 3691 C CA . VAL D 1 4 ? 24.717 65.771 41.334 1.00 47.79 4 VAL D CA 1
ATOM 3692 C C . VAL D 1 4 ? 24.160 64.402 40.920 1.00 48.15 4 VAL D C 1
ATOM 3693 O O . VAL D 1 4 ? 22.943 64.204 40.916 1.00 47.70 4 VAL D O 1
ATOM 3697 N N . PRO D 1 5 ? 25.056 63.456 40.564 1.00 48.74 5 PRO D N 1
ATOM 3698 C CA . PRO D 1 5 ? 24.654 62.100 40.171 1.00 49.12 5 PRO D CA 1
ATOM 3699 C C . PRO D 1 5 ? 23.814 61.357 41.211 1.00 49.40 5 PRO D C 1
ATOM 3700 O O . PRO D 1 5 ? 24.075 61.446 42.407 1.00 49.35 5 PRO D O 1
ATOM 3704 N N . LYS D 1 6 ? 22.811 60.626 40.738 1.00 50.10 6 LYS D N 1
ATOM 3705 C CA . LYS D 1 6 ? 22.035 59.734 41.590 1.00 50.64 6 LYS D CA 1
ATOM 3706 C C . LYS D 1 6 ? 22.924 58.542 41.964 1.00 51.23 6 LYS D C 1
ATOM 3707 O O . LYS D 1 6 ? 23.599 57.960 41.098 1.00 51.60 6 LYS D O 1
ATOM 3709 N N . GLY D 1 7 ? 22.954 58.199 43.250 1.00 51.57 7 GLY D N 1
ATOM 3710 C CA . GLY D 1 7 ? 23.826 57.132 43.745 1.00 51.47 7 GLY D CA 1
ATOM 3711 C C . GLY D 1 7 ? 23.105 56.125 44.627 1.00 51.56 7 GLY D C 1
ATOM 3712 O O . GLY D 1 7 ? 21.866 56.008 44.587 1.00 51.49 7 GLY D O 1
ATOM 3713 N N . LEU D 1 8 ? 23.892 55.412 45.438 1.00 51.14 8 LEU D N 1
ATOM 3714 C CA . LEU D 1 8 ? 23.391 54.300 46.256 1.00 50.80 8 LEU D CA 1
ATOM 3715 C C . LEU D 1 8 ? 22.192 54.703 47.101 1.00 50.40 8 LEU D C 1
ATOM 3716 O O . LEU D 1 8 ? 21.168 54.019 47.106 1.00 49.86 8 LEU D O 1
ATOM 3721 N N . GLU D 1 9 ? 22.322 55.832 47.786 1.00 50.64 9 GLU D N 1
ATOM 3722 C CA . GLU D 1 9 ? 21.290 56.300 48.716 1.00 50.82 9 GLU D CA 1
ATOM 3723 C C . GLU D 1 9 ? 19.979 56.555 47.978 1.00 51.11 9 GLU D C 1
ATOM 3724 O O . GLU D 1 9 ? 18.900 56.139 48.423 1.00 51.58 9 GLU D O 1
ATOM 3730 N N . HIS D 1 10 ? 20.085 57.207 46.828 1.00 51.31 10 HIS D N 1
ATOM 3731 C CA . HIS D 1 10 ? 18.933 57.446 45.977 1.00 51.55 10 HIS D CA 1
ATOM 3732 C C . HIS D 1 10 ? 18.252 56.150 45.562 1.00 51.52 10 HIS D C 1
ATOM 3733 O O . HIS D 1 10 ? 17.032 56.056 45.634 1.00 52.05 10 HIS D O 1
ATOM 3740 N N . TYR D 1 11 ? 19.027 55.153 45.134 1.00 51.43 11 TYR D N 1
ATOM 3741 C CA . TYR D 1 11 ? 18.454 53.851 44.741 1.00 51.25 11 TYR D CA 1
ATOM 3742 C C . TYR D 1 11 ? 17.933 53.031 45.941 1.00 51.62 11 TYR D C 1
ATOM 3743 O O . TYR D 1 11 ? 16.992 52.243 45.801 1.00 51.55 11 TYR D O 1
ATOM 3752 N N . GLN D 1 12 ? 18.538 53.220 47.113 1.00 51.87 12 GLN D N 1
ATOM 3753 C CA . GLN D 1 12 ? 18.118 52.504 48.318 1.00 52.27 12 GLN D CA 1
ATOM 3754 C C . GLN D 1 12 ? 16.671 52.829 48.660 1.00 52.60 12 GLN D C 1
ATOM 3755 O O . GLN D 1 12 ? 15.882 51.930 48.950 1.00 52.82 12 GLN D O 1
ATOM 3757 N N . LYS D 1 13 ? 16.320 54.114 48.599 1.00 52.80 13 LYS D N 1
ATOM 3758 C CA . LYS D 1 13 ? 14.937 54.548 48.833 1.00 52.96 13 LYS D CA 1
ATOM 3759 C C . LYS D 1 13 ? 13.933 53.802 47.931 1.00 53.01 13 LYS D C 1
ATOM 3760 O O . LYS D 1 13 ? 12.810 53.508 48.350 1.00 53.01 13 LYS D O 1
ATOM 3770 N N . PHE D 1 15 ? 14.311 50.687 46.586 1.00 51.32 15 PHE D N 1
ATOM 3771 C CA . PHE D 1 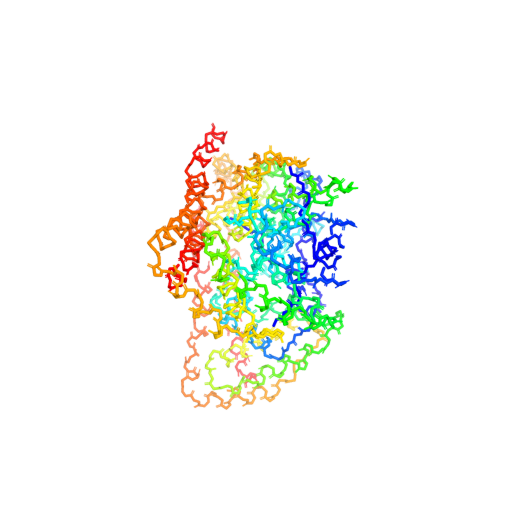15 ? 14.261 49.240 46.769 1.00 50.59 15 PHE D CA 1
ATOM 3772 C C . PHE D 1 15 ? 14.132 48.783 48.219 1.00 50.72 15 PHE D C 1
ATOM 3773 O O . PHE D 1 15 ? 13.881 47.603 48.460 1.00 50.53 15 PHE D O 1
ATOM 3781 N N . GLN D 1 16 ? 14.290 49.698 49.179 1.00 50.87 16 GLN D N 1
ATOM 3782 C CA . GLN D 1 16 ? 14.076 49.358 50.588 1.00 51.07 16 GLN D CA 1
ATOM 3783 C C . GLN D 1 16 ? 12.647 49.711 50.976 1.00 51.29 16 GLN D C 1
ATOM 3784 O O . GLN D 1 16 ? 12.403 50.669 51.706 1.00 51.54 16 GLN D O 1
ATOM 3790 N N . LYS D 1 17 ? 11.713 48.909 50.470 1.00 51.29 17 LYS D N 1
ATOM 3791 C CA . LYS D 1 17 ? 10.288 49.174 50.570 1.00 51.25 17 LYS D CA 1
ATOM 3792 C C . LYS D 1 17 ? 9.546 48.054 49.837 1.00 5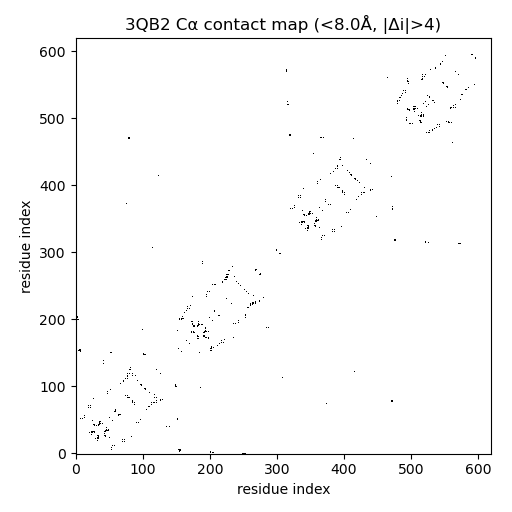1.40 17 LYS D C 1
ATOM 3793 O O . LYS D 1 17 ? 10.180 47.167 49.258 1.00 51.47 17 LYS D O 1
ATOM 3795 N N . GLU D 1 18 ? 8.212 48.080 49.863 1.00 51.27 18 GLU D N 1
ATOM 3796 C CA . GLU D 1 18 ? 7.426 47.065 49.149 1.00 51.23 18 GLU D CA 1
ATOM 3797 C C . GLU D 1 18 ? 7.542 47.298 47.635 1.00 50.92 18 GLU D C 1
ATOM 3798 O O . GLU D 1 18 ? 7.229 48.386 47.142 1.00 50.79 18 GLU D O 1
ATOM 3800 N N . VAL D 1 19 ? 8.015 46.276 46.918 1.00 50.44 19 VAL D N 1
ATOM 3801 C CA . VAL D 1 19 ? 8.195 46.334 45.465 1.00 49.84 19 VAL D CA 1
ATOM 3802 C C . VAL D 1 19 ? 7.535 45.117 44.826 1.00 49.34 19 VAL D C 1
ATOM 3803 O O . VAL D 1 19 ? 7.894 43.981 45.118 1.00 49.46 19 VAL D O 1
ATOM 3807 N N . THR D 1 20 ? 6.569 45.348 43.952 1.00 48.90 20 THR D N 1
ATOM 3808 C CA . THR D 1 20 ? 5.869 44.239 43.315 1.00 48.70 20 THR D CA 1
ATOM 3809 C C . THR D 1 20 ? 6.663 43.649 42.146 1.00 48.34 20 THR D C 1
ATOM 3810 O O . THR D 1 20 ? 7.699 44.176 41.730 1.00 48.15 20 THR D O 1
ATOM 3814 N N . VAL D 1 21 ? 6.151 42.541 41.627 1.00 47.93 21 VAL D N 1
ATOM 3815 C CA . VAL D 1 21 ? 6.669 41.935 40.423 1.00 47.49 21 VAL D CA 1
ATOM 3816 C C . VAL D 1 21 ? 6.519 42.931 39.284 1.00 47.60 21 VAL D C 1
ATOM 3817 O O . VAL D 1 21 ? 7.478 43.229 38.563 1.00 47.67 21 VAL D O 1
ATOM 3821 N N . ASN D 1 22 ? 5.313 43.467 39.145 1.00 47.79 22 ASN D N 1
ATOM 3822 C CA . ASN D 1 22 ? 5.043 44.466 38.122 1.00 47.81 22 ASN D CA 1
ATOM 3823 C C . ASN D 1 22 ? 5.970 45.665 38.214 1.00 47.34 22 ASN D C 1
ATOM 3824 O O . ASN D 1 22 ? 6.418 46.167 37.194 1.00 47.52 22 ASN D O 1
ATOM 3829 N N . ASP D 1 23 ? 6.288 46.117 39.416 1.00 47.01 23 ASP D N 1
ATOM 3830 C CA . ASP D 1 23 ? 7.232 47.225 39.539 1.00 47.03 23 ASP D CA 1
ATOM 3831 C C . ASP D 1 23 ? 8.609 46.830 38.977 1.00 46.52 23 ASP D C 1
ATOM 3832 O O . ASP D 1 23 ? 9.232 47.605 38.238 1.00 46.35 23 ASP D O 1
ATOM 3837 N N . LEU D 1 24 ? 9.074 45.623 39.309 1.00 45.79 24 LEU D N 1
ATOM 3838 C CA . LEU D 1 24 ? 10.411 45.194 38.891 1.00 45.05 24 LEU D CA 1
ATOM 3839 C C . LEU D 1 24 ? 10.498 45.063 37.364 1.00 44.54 24 LEU D C 1
ATOM 3840 O O . LEU D 1 24 ? 11.516 45.421 36.778 1.00 43.89 24 LEU D O 1
ATOM 3845 N N . LYS D 1 25 ? 9.425 44.586 36.726 1.00 44.08 25 LYS D N 1
ATOM 3846 C CA . LYS D 1 25 ? 9.332 44.617 35.261 1.00 43.97 25 LYS D CA 1
ATOM 3847 C C . LYS D 1 25 ? 9.520 46.037 34.715 1.00 43.59 25 LYS D C 1
ATOM 3848 O O . LYS D 1 25 ? 10.269 46.253 33.756 1.00 44.05 25 LYS D O 1
ATOM 3854 N N . LYS D 1 26 ? 8.843 46.997 35.328 1.00 42.74 26 LYS D N 1
ATOM 3855 C CA . LYS D 1 26 ? 8.934 48.391 34.901 1.00 42.58 26 LYS D CA 1
ATOM 3856 C C . LYS D 1 26 ? 10.357 48.942 35.077 1.00 42.06 26 LYS D C 1
ATOM 3857 O O . LYS D 1 26 ? 10.855 49.702 34.239 1.00 41.97 26 LYS D O 1
ATOM 3859 N N . TYR D 1 27 ? 11.007 48.553 36.165 1.00 41.43 27 TYR D N 1
ATOM 3860 C CA . TYR D 1 27 ? 12.392 48.945 36.398 1.00 41.14 27 TYR D CA 1
ATOM 3861 C C . TYR D 1 27 ? 13.363 48.251 35.423 1.00 40.45 27 TYR D C 1
ATOM 3862 O O . TYR D 1 27 ? 14.281 48.883 34.900 1.00 39.60 27 TYR D O 1
ATOM 3871 N N . LEU D 1 28 ? 13.157 46.955 35.185 1.00 39.91 28 LEU D N 1
ATOM 3872 C CA . LEU D 1 28 ? 14.089 46.192 34.367 1.00 39.40 28 LEU D CA 1
ATOM 3873 C C . LEU D 1 28 ? 14.072 46.664 32.901 1.00 39.49 28 LEU D C 1
ATOM 3874 O O . LEU D 1 28 ? 15.127 46.776 32.283 1.00 38.78 28 LEU D O 1
ATOM 3879 N N . ILE D 1 29 ? 12.891 46.974 32.370 1.00 39.73 29 ILE D N 1
ATOM 3880 C CA . ILE D 1 29 ? 12.773 47.549 31.022 1.00 40.31 29 ILE D CA 1
ATOM 3881 C C . ILE D 1 29 ? 13.170 49.040 30.952 1.00 40.75 29 ILE D C 1
ATOM 3882 O O . ILE D 1 29 ? 14.063 49.431 30.196 1.00 40.31 29 ILE D O 1
ATOM 3887 N N . GLY D 1 30 ? 12.493 49.870 31.737 1.00 41.32 30 GLY D N 1
ATOM 3888 C CA . GLY D 1 30 ? 12.795 51.296 31.793 1.00 41.95 30 GLY D CA 1
ATOM 3889 C C . GLY D 1 30 ? 12.229 52.120 30.642 1.00 42.55 30 GLY D C 1
ATOM 3890 O O . GLY D 1 30 ? 12.705 53.223 30.384 1.00 42.01 30 GLY D O 1
ATOM 3891 N N . SER D 1 31 ? 11.225 51.583 29.947 1.00 43.73 31 SER D N 1
ATOM 3892 C CA . SER D 1 31 ? 10.439 52.364 28.992 1.00 44.83 31 SER D CA 1
ATOM 3893 C C . SER D 1 31 ? 9.925 53.627 29.683 1.00 45.82 31 SER D C 1
ATOM 3894 O O . SER D 1 31 ? 10.252 54.739 29.284 1.00 45.74 31 SER D O 1
ATOM 3897 N N . ASP D 1 32 ? 9.153 53.430 30.749 1.00 46.87 32 ASP D N 1
ATOM 3898 C CA . ASP D 1 32 ? 8.615 54.521 31.554 1.00 47.96 32 ASP D CA 1
ATOM 3899 C C . ASP D 1 32 ? 9.723 55.275 32.268 1.00 48.33 32 ASP D C 1
ATOM 3900 O O . ASP D 1 32 ? 10.381 54.718 33.136 1.00 48.49 32 ASP D O 1
ATOM 3905 N N . LYS D 1 33 ? 9.897 56.551 31.935 1.00 49.04 33 LYS D N 1
ATOM 3906 C CA . LYS D 1 33 ? 10.962 57.363 32.527 1.00 49.69 33 LYS D CA 1
ATOM 3907 C C . LYS D 1 33 ? 10.988 57.336 34.053 1.00 49.76 33 LYS D C 1
ATOM 3908 O O . LYS D 1 33 ? 12.047 57.480 34.653 1.00 49.73 33 LYS D O 1
ATOM 3914 N N . GLU D 1 34 ? 9.835 57.152 34.685 1.00 50.17 34 GLU D N 1
ATOM 3915 C CA . GLU D 1 34 ? 9.774 57.109 36.154 1.00 50.52 34 GLU D CA 1
ATOM 3916 C C . GLU D 1 34 ? 10.543 55.917 36.737 1.00 50.63 34 GLU D C 1
ATOM 3917 O O . GLU D 1 34 ? 11.121 56.016 37.822 1.00 50.80 34 GLU D O 1
ATOM 3919 N N . TYR D 1 35 ? 10.569 54.811 35.989 1.00 50.67 35 TYR D N 1
ATOM 3920 C CA . TYR D 1 35 ? 11.223 53.573 36.408 1.00 50.56 35 TYR D CA 1
ATOM 3921 C C . TYR D 1 35 ? 12.547 53.306 35.689 1.00 50.07 35 TYR D C 1
ATOM 3922 O O . TYR D 1 35 ? 13.022 52.181 35.687 1.00 49.76 35 TYR D O 1
ATOM 3931 N N . ARG D 1 36 ? 13.141 54.331 35.084 1.00 49.82 36 ARG D N 1
ATOM 3932 C CA . ARG D 1 36 ? 14.353 54.145 34.284 1.00 49.66 36 ARG D CA 1
ATOM 3933 C C . ARG D 1 36 ? 15.628 54.408 35.092 1.00 49.24 36 ARG D C 1
ATOM 3934 O O . ARG D 1 36 ? 15.843 55.504 35.595 1.00 48.77 36 ARG D O 1
ATOM 3942 N N . ILE D 1 37 ? 16.461 53.371 35.199 1.00 49.19 37 ILE D N 1
ATOM 3943 C CA . ILE D 1 37 ? 17.729 53.423 35.918 1.00 48.94 37 ILE D CA 1
ATOM 3944 C C . ILE D 1 37 ? 18.875 53.141 34.937 1.00 49.11 37 ILE D C 1
ATOM 3945 O O . ILE D 1 37 ? 18.956 52.060 34.347 1.00 49.01 37 ILE D O 1
ATOM 3950 N N . THR D 1 38 ? 19.743 54.130 34.752 1.00 49.25 38 THR D N 1
ATOM 3951 C CA . THR D 1 38 ? 20.860 54.024 33.823 1.00 49.40 38 THR D CA 1
ATOM 3952 C C . THR D 1 38 ? 22.041 54.827 34.317 1.00 49.52 38 THR D C 1
ATOM 3953 O O . THR D 1 38 ? 21.901 55.696 35.173 1.00 49.53 38 THR D O 1
ATOM 3957 N N . ARG D 1 39 ? 23.200 54.543 33.738 1.00 49.90 39 ARG D N 1
ATOM 3958 C CA . ARG D 1 39 ? 24.397 55.326 33.966 1.00 50.16 39 ARG D CA 1
ATOM 3959 C C . ARG D 1 39 ? 24.450 56.483 32.965 1.00 50.57 39 ARG D C 1
ATOM 3960 O O . ARG D 1 39 ? 23.676 56.530 32.011 1.00 50.03 39 ARG D O 1
ATOM 3962 N N . ARG D 1 40 ? 25.379 57.405 33.197 1.00 51.19 40 ARG D N 1
ATOM 3963 C CA . ARG D 1 40 ? 25.567 58.582 32.350 1.00 51.71 40 ARG D CA 1
ATOM 3964 C C . ARG D 1 40 ? 25.893 58.197 30.909 1.00 51.81 40 ARG D C 1
ATOM 3965 O O . ARG D 1 40 ? 25.150 58.509 29.982 1.00 51.87 40 ARG D O 1
ATOM 3973 N N . ASP D 1 41 ? 27.025 57.526 30.732 1.00 52.00 41 ASP D N 1
ATOM 3974 C CA . ASP D 1 41 ? 27.484 57.127 29.412 1.00 52.19 41 ASP D CA 1
ATOM 3975 C C . ASP D 1 41 ? 26.929 55.727 29.201 1.00 51.99 41 ASP D C 1
ATOM 3976 O O . ASP D 1 41 ? 27.510 54.737 29.682 1.00 52.50 41 ASP D O 1
ATOM 3978 N N . SER D 1 42 ? 25.787 55.650 28.518 1.00 50.96 42 SER D N 1
ATOM 3979 C CA . SER D 1 42 ? 25.023 54.413 28.475 1.00 50.11 42 SER D CA 1
ATOM 3980 C C . SER D 1 42 ? 24.397 54.129 27.125 1.00 48.61 42 SER D C 1
ATOM 3981 O O . SER D 1 42 ? 23.818 55.008 26.487 1.00 48.37 42 SER D O 1
ATOM 3984 N N . TYR D 1 43 ? 24.515 52.872 26.723 1.00 46.89 43 TYR D N 1
ATOM 3985 C CA . TYR D 1 43 ? 24.025 52.412 25.449 1.00 45.51 43 TYR D CA 1
ATOM 3986 C C . TYR D 1 43 ? 22.518 52.219 25.563 1.00 45.50 43 TYR D C 1
ATOM 3987 O O . TYR D 1 43 ? 22.054 51.540 26.469 1.00 44.89 43 TYR D O 1
ATOM 4004 N N . GLY D 1 45 ? 20.092 54.750 26.123 1.00 45.64 45 GLY D N 1
ATOM 4005 C CA . GLY D 1 45 ? 19.642 55.568 27.249 1.00 45.48 45 GLY D CA 1
ATOM 4006 C C . GLY D 1 45 ? 18.139 55.572 27.499 1.00 45.00 45 GLY D C 1
ATOM 4007 O O . GLY D 1 45 ? 17.713 55.634 28.634 1.00 45.35 45 GLY D O 1
ATOM 4008 N N . ASP D 1 46 ? 17.333 55.467 26.452 1.00 44.54 46 ASP D N 1
ATOM 4009 C CA . ASP D 1 46 ? 15.865 55.400 26.605 1.00 44.61 46 ASP D CA 1
ATOM 4010 C C . ASP D 1 46 ? 15.357 54.147 27.356 1.00 43.45 46 ASP D C 1
ATOM 4011 O O . ASP D 1 46 ? 14.160 53.834 27.325 1.00 42.94 46 ASP D O 1
ATOM 4016 N N . ILE D 1 47 ? 16.263 53.453 28.046 1.00 42.54 47 ILE D N 1
ATOM 4017 C CA . ILE D 1 47 ? 16.010 52.099 28.546 1.00 41.49 47 ILE D CA 1
ATOM 4018 C C . ILE D 1 47 ? 16.908 51.817 29.742 1.00 40.17 47 ILE D C 1
ATOM 4019 O O . ILE D 1 47 ? 17.985 52.382 29.855 1.00 40.28 47 ILE D O 1
ATOM 4024 N N . SER D 1 48 ? 16.457 50.972 30.656 1.00 38.72 48 SER D N 1
ATOM 4025 C CA . SER D 1 48 ? 17.230 50.714 31.872 1.00 37.72 48 SER D CA 1
ATOM 4026 C C . SER D 1 48 ? 18.502 49.907 31.599 1.00 36.88 48 SER D C 1
ATOM 4027 O O . SER D 1 48 ? 18.642 49.287 30.555 1.00 36.22 48 SER D O 1
ATOM 4030 N N . ASP D 1 49 ? 19.416 49.950 32.564 1.00 36.40 49 ASP D N 1
ATOM 4031 C CA . ASP D 1 49 ? 20.671 49.211 32.549 1.00 35.87 49 ASP D CA 1
ATOM 4032 C C . ASP D 1 49 ? 20.685 48.277 33.753 1.00 35.82 49 ASP D C 1
ATOM 4033 O O . ASP D 1 49 ? 21.057 48.689 34.855 1.00 35.59 49 ASP D O 1
ATOM 4035 N N . PRO D 1 50 ? 20.253 47.025 33.562 1.00 35.81 50 PRO D N 1
ATOM 4036 C CA . PRO D 1 50 ? 20.096 46.074 34.657 1.00 36.42 50 PRO D CA 1
ATOM 4037 C C . PRO D 1 50 ? 21.306 45.904 35.583 1.00 36.85 50 PRO D C 1
ATOM 4038 O O . PRO D 1 50 ? 21.125 45.639 36.766 1.00 37.12 50 PRO D O 1
ATOM 4042 N N . GLU D 1 51 ? 22.518 46.065 35.063 1.00 37.33 51 GLU D N 1
ATOM 4043 C CA . GLU D 1 51 ? 23.708 46.002 35.900 1.00 38.06 51 GLU D CA 1
ATOM 4044 C C . GLU D 1 51 ? 23.681 47.028 37.041 1.00 37.74 51 GLU D C 1
ATOM 4045 O O . GLU D 1 51 ? 24.099 46.718 38.162 1.00 37.70 51 GLU D O 1
ATOM 4051 N N . VAL D 1 52 ? 23.212 48.241 36.757 1.00 37.05 52 VAL D N 1
ATOM 4052 C CA . VAL D 1 52 ? 23.112 49.264 37.795 1.00 36.66 52 VAL D CA 1
ATOM 4053 C C . VAL D 1 52 ? 22.016 48.906 38.808 1.00 36.05 52 VAL D C 1
ATOM 4054 O O . VAL D 1 52 ? 22.208 49.052 40.015 1.00 35.85 52 VAL D O 1
ATOM 4058 N N . ILE D 1 53 ? 20.896 48.392 38.318 1.00 35.55 53 ILE D N 1
ATOM 4059 C CA . ILE D 1 53 ? 19.800 47.988 39.183 1.00 35.30 53 ILE D CA 1
ATOM 4060 C C . ILE D 1 53 ? 20.263 46.950 40.214 1.00 35.72 53 ILE D C 1
ATOM 4061 O O . ILE D 1 53 ? 20.036 47.107 41.407 1.00 35.08 53 ILE D O 1
ATOM 4066 N N . LEU D 1 54 ? 20.933 45.900 39.740 1.00 36.39 54 LEU D N 1
ATOM 4067 C CA . LEU D 1 54 ? 21.437 44.850 40.611 1.00 36.42 54 LEU D CA 1
ATOM 4068 C C . LEU D 1 54 ? 22.472 45.380 41.594 1.00 36.66 54 LEU D C 1
ATOM 4069 O O . LEU D 1 54 ? 22.332 45.240 42.807 1.00 36.00 54 LEU D O 1
ATOM 4074 N N . GLU D 1 55 ? 23.505 46.001 41.056 1.00 37.21 55 GLU D N 1
ATOM 4075 C CA . GLU D 1 55 ? 24.661 46.376 41.851 1.00 37.96 55 GLU D CA 1
ATOM 4076 C C . GLU D 1 55 ? 24.389 47.519 42.830 1.00 38.44 55 GLU D C 1
ATOM 4077 O O . GLU D 1 55 ? 24.980 47.562 43.911 1.00 38.61 55 GLU D O 1
ATOM 4083 N N . TYR D 1 56 ? 23.536 48.466 42.441 1.00 39.05 56 TYR D N 1
ATOM 4084 C CA . TYR D 1 56 ? 23.260 49.626 43.294 1.00 39.25 56 TYR D CA 1
ATOM 4085 C C . TYR D 1 56 ? 21.896 49.595 43.921 1.00 39.38 56 TYR D C 1
ATOM 4086 O O . TYR D 1 56 ? 21.634 50.368 44.830 1.00 40.15 56 TYR D O 1
ATOM 4095 N N . GLY D 1 57 ? 21.035 48.691 43.472 1.00 39.45 57 GLY D N 1
ATOM 4096 C CA . GLY D 1 57 ? 19.655 48.712 43.890 1.00 39.51 57 GLY D CA 1
ATOM 4097 C C . GLY D 1 57 ? 19.234 47.491 44.662 1.00 39.55 57 GLY D C 1
ATOM 4098 O O . GLY D 1 57 ? 18.978 47.570 45.868 1.00 39.60 57 GLY D O 1
ATOM 4099 N N . VAL D 1 58 ? 19.144 46.369 43.964 1.00 39.45 58 VAL D N 1
ATOM 4100 C CA . VAL D 1 58 ? 18.528 45.179 44.526 1.00 39.71 58 VAL D CA 1
ATOM 4101 C C . VAL D 1 58 ? 19.434 44.438 45.520 1.00 40.02 58 VAL D C 1
ATOM 4102 O O . VAL D 1 58 ? 18.971 44.003 46.577 1.00 40.08 58 VAL D O 1
ATOM 4106 N N . TYR D 1 59 ? 20.720 44.318 45.198 1.00 40.11 59 TYR D N 1
ATOM 4107 C CA . TYR D 1 59 ? 21.638 43.582 46.061 1.00 39.91 59 TYR D CA 1
ATOM 4108 C C . TYR D 1 59 ? 21.730 44.237 47.436 1.00 40.46 59 TYR D C 1
ATOM 4109 O O . TYR D 1 59 ? 21.509 43.565 48.451 1.00 40.28 59 TYR D O 1
ATOM 4118 N N . PRO D 1 60 ? 22.025 45.549 47.481 1.00 40.94 60 PRO D N 1
ATOM 4119 C CA . PRO D 1 60 ? 22.089 46.224 48.783 1.00 41.19 60 PRO D CA 1
ATOM 4120 C C . PRO D 1 60 ? 20.776 46.143 49.548 1.00 41.43 60 PRO D C 1
ATOM 4121 O O . PRO D 1 60 ? 20.781 45.995 50.762 1.00 42.08 60 PRO D O 1
ATOM 4125 N N . ALA D 1 61 ? 19.656 46.205 48.846 1.00 41.65 61 ALA D N 1
ATOM 4126 C CA . ALA D 1 61 ? 18.372 46.046 49.505 1.00 42.05 61 ALA D CA 1
ATOM 4127 C C . ALA D 1 61 ? 18.285 44.662 50.142 1.00 42.17 61 ALA D C 1
ATOM 4128 O O . ALA D 1 61 ? 17.993 44.531 51.328 1.00 42.70 61 ALA D O 1
ATOM 4130 N N . PHE D 1 62 ? 18.548 43.637 49.340 1.00 42.21 62 PHE D N 1
ATOM 4131 C CA . PHE D 1 62 ? 18.414 42.250 49.777 1.00 42.02 62 PHE D CA 1
ATOM 4132 C C . PHE D 1 62 ? 19.193 42.019 51.064 1.00 42.41 62 PHE D C 1
ATOM 4133 O O . PHE D 1 62 ? 18.675 41.453 52.015 1.00 41.86 62 PHE D O 1
ATOM 4141 N N . ILE D 1 63 ? 20.442 42.469 51.069 1.00 43.19 63 ILE D N 1
ATOM 4142 C CA . ILE D 1 63 ? 21.328 42.297 52.201 1.00 43.98 63 ILE D CA 1
ATOM 4143 C C . ILE D 1 63 ? 20.699 42.825 53.485 1.00 45.23 63 ILE D C 1
ATOM 4144 O O . ILE D 1 63 ? 20.864 42.215 54.542 1.00 45.66 63 ILE D O 1
ATOM 4149 N N . LYS D 1 64 ? 19.969 43.938 53.386 1.00 46.33 64 LYS D N 1
ATOM 4150 C CA . LYS D 1 64 ? 19.303 44.546 54.541 1.00 47.11 64 LYS D CA 1
ATOM 4151 C C . LYS D 1 64 ? 17.931 43.955 54.838 1.00 47.34 64 LYS D C 1
ATOM 4152 O O . LYS D 1 64 ? 17.163 44.539 55.601 1.00 48.03 64 LYS D O 1
ATOM 4158 N N . GLY D 1 65 ? 17.616 42.814 54.239 1.00 47.44 65 GLY D N 1
ATOM 4159 C CA . GLY D 1 65 ? 16.457 42.032 54.649 1.00 47.59 65 GLY D CA 1
ATOM 4160 C C . GLY D 1 65 ? 15.300 41.989 53.675 1.00 47.85 65 GLY D C 1
ATOM 4161 O O . GLY D 1 65 ? 14.351 41.243 53.902 1.00 47.94 65 GLY D O 1
ATOM 4162 N N . TYR D 1 66 ? 15.357 42.761 52.590 1.00 47.87 66 TYR D N 1
ATOM 4163 C CA . TYR D 1 66 ? 14.235 42.795 51.643 1.00 48.13 66 TYR D CA 1
ATOM 4164 C C . TYR D 1 66 ? 14.348 41.624 50.669 1.00 47.96 66 TYR D C 1
ATOM 4165 O O . TYR D 1 66 ? 14.534 41.805 49.457 1.00 48.32 66 TYR D O 1
ATOM 4174 N N . THR D 1 67 ? 14.199 40.422 51.221 1.00 47.13 67 THR D N 1
ATOM 4175 C CA . THR D 1 67 ? 14.555 39.191 50.536 1.00 46.63 67 THR D CA 1
ATOM 4176 C C . THR D 1 67 ? 13.478 38.689 49.576 1.00 45.77 67 THR D C 1
ATOM 4177 O O . THR D 1 67 ? 13.675 37.687 48.894 1.00 45.82 67 THR D O 1
ATOM 4181 N N . GLN D 1 68 ? 12.341 39.372 49.523 1.00 44.86 68 GLN D N 1
ATOM 4182 C CA . GLN D 1 68 ? 11.321 39.088 48.504 1.00 44.03 68 GLN D CA 1
ATOM 4183 C C . GLN D 1 68 ? 11.784 39.542 47.104 1.00 43.16 68 GLN D C 1
ATOM 4184 O O . GLN D 1 68 ? 11.249 39.092 46.090 1.00 42.87 68 GLN D O 1
ATOM 4186 N N . LEU D 1 69 ? 12.765 40.439 47.059 1.00 42.21 69 LEU D N 1
ATOM 4187 C CA . LEU D 1 69 ? 13.340 40.894 45.796 1.00 41.98 69 LEU D CA 1
ATOM 4188 C C . LEU D 1 69 ? 13.776 39.734 44.890 1.00 41.96 69 LEU D C 1
ATOM 4189 O O . LEU D 1 69 ? 13.532 39.766 43.680 1.00 41.41 69 LEU D O 1
ATOM 4194 N N . LYS D 1 70 ? 14.397 38.717 45.489 1.00 41.99 70 LYS D N 1
ATOM 4195 C CA . LYS D 1 70 ? 14.897 37.554 44.756 1.00 42.24 70 LYS D CA 1
ATOM 4196 C C . LYS D 1 70 ? 13.809 36.814 43.970 1.00 42.44 70 LYS D C 1
ATOM 4197 O O . LYS D 1 70 ? 13.919 36.644 42.761 1.00 42.92 70 LYS D O 1
ATOM 4203 N N . ALA D 1 71 ? 12.776 36.352 44.659 1.00 42.59 71 ALA D N 1
ATOM 4204 C CA . ALA D 1 71 ? 11.698 35.593 44.016 1.00 42.73 71 ALA D CA 1
ATOM 4205 C C . ALA D 1 71 ? 10.865 36.461 43.069 1.00 42.82 71 ALA D C 1
ATOM 4206 O O . ALA D 1 71 ? 10.307 35.957 42.080 1.00 42.64 71 ALA D O 1
ATOM 4208 N N . ASN D 1 72 ? 10.768 37.753 43.380 1.00 42.90 72 ASN D N 1
ATOM 4209 C CA . ASN D 1 72 ? 9.964 38.662 42.579 1.00 43.34 72 ASN D CA 1
ATOM 4210 C C . ASN D 1 72 ? 10.708 39.088 41.309 1.00 43.44 72 ASN D C 1
ATOM 4211 O O . ASN D 1 72 ? 10.091 39.214 40.256 1.00 43.50 72 ASN D O 1
ATOM 4216 N N . ILE D 1 73 ? 12.019 39.302 41.411 1.00 43.50 73 ILE D N 1
ATOM 4217 C CA . ILE D 1 73 ? 12.850 39.560 40.236 1.00 43.77 73 ILE D CA 1
ATOM 4218 C C . ILE D 1 73 ? 12.860 38.334 39.304 1.00 43.93 73 ILE D C 1
ATOM 4219 O O . ILE D 1 73 ? 12.809 38.474 38.084 1.00 43.26 73 ILE D O 1
ATOM 4221 N N . GLU D 1 74 ? 12.921 37.138 39.883 1.00 44.08 74 GLU D N 1
ATOM 4222 C CA . GLU D 1 74 ? 12.841 35.914 39.092 1.00 44.57 74 GLU D CA 1
ATOM 4223 C C . GLU D 1 74 ? 11.506 35.874 38.357 1.00 44.29 74 GLU D C 1
ATOM 4224 O O . GLU D 1 74 ? 11.452 35.596 37.161 1.00 44.40 74 GLU D O 1
ATOM 4230 N N . GLU D 1 75 ? 10.436 36.185 39.070 1.00 44.03 75 GLU D N 1
ATOM 4231 C CA . GLU D 1 75 ? 9.106 36.220 38.466 1.00 44.17 75 GLU D CA 1
ATOM 4232 C C . GLU D 1 75 ? 8.978 37.266 37.341 1.00 43.07 75 GLU D C 1
ATOM 4233 O O . GLU D 1 75 ? 8.341 37.008 36.321 1.00 42.93 75 GLU D O 1
ATOM 4239 N N . ALA D 1 76 ? 9.558 38.441 37.547 1.00 42.11 76 ALA D N 1
ATOM 4240 C CA . ALA D 1 76 ? 9.531 39.497 36.547 1.00 41.94 76 ALA D CA 1
ATOM 4241 C C . ALA D 1 76 ? 10.259 39.046 35.279 1.00 42.03 76 ALA D C 1
ATOM 4242 O O . ALA D 1 76 ? 9.707 39.138 34.176 1.00 42.01 76 ALA D O 1
ATOM 4244 N N . LEU D 1 77 ? 11.477 38.531 35.440 1.00 41.51 77 LEU D N 1
ATOM 4245 C CA . LEU D 1 77 ? 12.235 38.024 34.308 1.00 41.46 77 LEU D CA 1
ATOM 4246 C C . LEU D 1 77 ? 11.538 36.847 33.645 1.00 41.69 77 LEU D C 1
ATOM 4247 O O . LEU D 1 77 ? 11.677 36.630 32.438 1.00 41.58 77 LEU D O 1
ATOM 4252 N N . LEU D 1 78 ? 10.799 36.069 34.422 1.00 42.15 78 LEU D N 1
ATOM 4253 C CA . LEU D 1 78 ? 10.093 34.931 33.845 1.00 42.63 78 LEU D CA 1
ATOM 4254 C C . LEU D 1 78 ? 9.023 35.420 32.892 1.00 42.81 78 LEU D C 1
ATOM 4255 O O . LEU D 1 78 ? 8.863 34.866 31.817 1.00 43.35 78 LEU D O 1
ATOM 4260 N N . GLU D 1 79 ? 8.304 36.469 33.291 1.00 43.21 79 GLU D N 1
ATOM 4261 C CA . GLU D 1 79 ? 7.263 37.076 32.459 1.00 43.44 79 GLU D CA 1
ATOM 4262 C C . GLU D 1 79 ? 7.814 37.841 31.247 1.00 43.20 79 GLU D C 1
ATOM 4263 O O . GLU D 1 79 ? 7.246 37.784 30.155 1.00 42.89 79 GLU D O 1
ATOM 4277 N N . SER D 1 81 ? 10.779 37.322 29.721 1.00 43.16 81 SER D N 1
ATOM 4278 C CA . SER D 1 81 ? 11.287 36.285 28.816 1.00 43.24 81 SER D CA 1
ATOM 4279 C C . SER D 1 81 ? 10.189 35.568 28.046 1.00 43.34 81 SER D C 1
ATOM 4280 O O . SER D 1 81 ? 10.446 34.996 26.997 1.00 43.44 81 SER D O 1
ATOM 4283 N N . ASN D 1 82 ? 8.973 35.593 28.575 1.00 43.68 82 ASN D N 1
ATOM 4284 C CA . ASN D 1 82 ? 7.840 34.938 27.944 1.00 43.99 82 ASN D CA 1
ATOM 4285 C C . ASN D 1 82 ? 6.899 35.886 27.192 1.00 43.86 82 ASN D C 1
ATOM 4286 O O . ASN D 1 82 ? 5.945 35.443 26.575 1.00 43.82 82 ASN D O 1
ATOM 4291 N N . SER D 1 83 ? 7.174 37.184 27.239 1.00 43.80 83 SER D N 1
ATOM 4292 C CA . SER D 1 83 ? 6.275 38.193 26.686 1.00 43.89 83 SER D CA 1
ATOM 4293 C C . SER D 1 83 ? 6.078 38.129 25.166 1.00 43.89 83 SER D C 1
ATOM 4294 O O . SER D 1 83 ? 5.040 38.547 24.656 1.00 44.23 83 SER D O 1
ATOM 4297 N N . GLY D 1 84 ? 7.093 37.660 24.445 1.00 43.75 84 GLY D N 1
ATOM 4298 C CA . GLY D 1 84 ? 7.103 37.737 22.990 1.00 43.49 84 GLY D CA 1
ATOM 4299 C C . GLY D 1 84 ? 7.483 39.116 22.455 1.00 43.44 84 GLY D C 1
ATOM 4300 O O . GLY D 1 84 ? 7.497 39.305 21.241 1.00 43.58 84 GLY D O 1
ATOM 4301 N N . GLN D 1 85 ? 7.779 40.071 23.348 1.00 43.01 85 GLN D N 1
ATOM 4302 C CA . GLN D 1 85 ? 8.219 41.421 22.981 1.00 42.81 85 GLN D CA 1
ATOM 4303 C C . GLN D 1 85 ? 9.740 41.493 22.974 1.00 42.16 85 GLN D C 1
ATOM 4304 O O . GLN D 1 85 ? 10.380 41.184 23.986 1.00 42.58 85 GLN D O 1
ATOM 4310 N N . ALA D 1 86 ? 10.312 41.945 21.862 1.00 41.09 86 ALA D N 1
ATOM 4311 C CA . ALA D 1 86 ? 11.766 41.978 21.677 1.00 40.12 86 ALA D CA 1
ATOM 4312 C C . ALA D 1 86 ? 12.511 42.729 22.786 1.00 39.44 86 ALA D C 1
ATOM 4313 O O . ALA D 1 86 ? 13.555 42.273 23.250 1.00 39.12 86 ALA D O 1
ATOM 4315 N N . LEU D 1 87 ? 11.987 43.875 23.203 1.00 38.58 87 LEU D N 1
ATOM 4316 C CA . LEU D 1 87 ? 12.649 44.655 24.238 1.00 38.34 87 LEU D CA 1
ATOM 4317 C C . LEU D 1 87 ? 12.593 43.977 25.604 1.00 38.23 87 LEU D C 1
ATOM 4318 O O . LEU D 1 87 ? 13.515 44.140 26.382 1.00 37.84 87 LEU D O 1
ATOM 4323 N N . ASP D 1 88 ? 11.519 43.246 25.904 1.00 38.17 88 ASP D N 1
ATOM 4324 C CA . ASP D 1 88 ? 11.395 42.573 27.209 1.00 38.47 88 ASP D CA 1
ATOM 4325 C C . ASP D 1 88 ? 12.405 41.433 27.303 1.00 37.86 88 ASP D C 1
ATOM 4326 O O . ASP D 1 88 ? 13.126 41.307 28.292 1.00 37.93 88 ASP D O 1
ATOM 4331 N N . ILE D 1 89 ? 12.414 40.609 26.259 1.00 36.77 89 ILE D N 1
ATOM 4332 C CA . ILE D 1 89 ? 13.377 39.538 26.083 1.00 36.14 89 ILE D CA 1
ATOM 4333 C C . ILE D 1 89 ? 14.819 40.049 26.149 1.00 35.44 89 ILE D C 1
ATOM 4334 O O . ILE D 1 89 ? 15.619 39.541 26.947 1.00 34.98 89 ILE D O 1
ATOM 4339 N N . TYR D 1 90 ? 15.136 41.063 25.339 1.00 34.47 90 TYR D N 1
ATOM 4340 C CA . TYR D 1 90 ? 16.503 41.609 25.273 1.00 33.86 90 TYR D CA 1
ATOM 4341 C C . TYR D 1 90 ? 16.977 42.093 26.629 1.00 33.90 90 TYR D C 1
ATOM 4342 O O . TYR D 1 90 ? 18.119 41.917 27.014 1.00 33.75 90 TYR D O 1
ATOM 4351 N N . GLN D 1 91 ? 16.062 42.701 27.349 1.00 34.24 91 GLN D N 1
ATOM 4352 C CA . GLN D 1 91 ? 16.328 43.251 28.646 1.00 34.57 91 GLN D CA 1
ATOM 4353 C C . GLN D 1 91 ? 16.404 42.096 29.687 1.00 34.63 91 GLN D C 1
ATOM 4354 O O . GLN D 1 91 ? 17.078 42.212 30.712 1.00 33.98 91 GLN D O 1
ATOM 4360 N N . ALA D 1 92 ? 15.751 40.968 29.399 1.00 34.55 92 ALA D N 1
ATOM 4361 C CA . ALA D 1 92 ? 15.899 39.775 30.235 1.00 34.75 92 ALA D CA 1
ATOM 4362 C C . ALA D 1 92 ? 17.300 39.198 30.060 1.00 34.93 92 ALA D C 1
ATOM 4363 O O . ALA D 1 92 ? 17.952 38.802 31.029 1.00 34.91 92 ALA D O 1
ATOM 4365 N N . VAL D 1 93 ? 17.759 39.169 28.810 1.00 35.03 93 VAL D N 1
ATOM 4366 C CA . VAL D 1 93 ? 19.102 38.724 28.492 1.00 34.73 93 VAL D CA 1
ATOM 4367 C C . VAL D 1 93 ? 20.179 39.594 29.164 1.00 34.73 93 VAL D C 1
ATOM 4368 O O . VAL D 1 93 ? 21.162 39.061 29.690 1.00 35.02 93 VAL D O 1
ATOM 4372 N N . GLN D 1 94 ? 20.002 40.916 29.156 1.00 34.61 94 GLN D N 1
ATOM 4373 C CA . GLN D 1 94 ? 21.009 41.816 29.730 1.00 34.53 94 GLN D CA 1
ATOM 4374 C C . GLN D 1 94 ? 21.059 41.684 31.253 1.00 34.30 94 GLN D C 1
ATOM 4375 O O . GLN D 1 94 ? 22.084 41.944 31.883 1.00 34.20 94 GLN D O 1
ATOM 4381 N N . THR D 1 95 ? 19.947 41.274 31.844 1.00 33.90 95 THR D N 1
ATOM 4382 C CA . THR D 1 95 ? 19.900 41.077 33.270 1.00 33.78 95 THR D CA 1
ATOM 4383 C C . THR D 1 95 ? 20.733 39.850 33.675 1.00 33.67 95 THR D C 1
ATOM 4384 O O . THR D 1 95 ? 21.530 39.926 34.614 1.00 33.51 95 THR D O 1
ATOM 4388 N N . LEU D 1 96 ? 20.560 38.741 32.958 1.00 33.61 96 LEU D N 1
ATOM 4389 C CA . LEU D 1 96 ? 21.398 37.553 33.157 1.00 33.68 96 LEU D CA 1
ATOM 4390 C C . LEU D 1 96 ? 22.874 37.831 32.864 1.00 33.64 96 LEU D C 1
ATOM 4391 O O . LEU D 1 96 ? 23.742 37.354 33.580 1.00 34.04 96 LEU D O 1
ATOM 4396 N N . ASN D 1 97 ? 23.161 38.596 31.813 1.00 33.73 97 ASN D N 1
ATOM 4397 C CA . ASN D 1 97 ? 24.541 38.919 31.482 1.00 33.90 97 ASN D CA 1
ATOM 4398 C C . ASN D 1 97 ? 25.142 39.795 32.568 1.00 33.39 97 ASN D C 1
ATOM 4399 O O . ASN D 1 97 ? 26.311 39.647 32.911 1.00 33.22 97 ASN D O 1
ATOM 4404 N N . ALA D 1 98 ? 24.338 40.698 33.114 1.00 33.40 98 ALA D N 1
ATOM 4405 C CA . ALA D 1 98 ? 24.782 41.572 34.192 1.00 33.85 98 ALA D CA 1
ATOM 4406 C C . ALA D 1 98 ? 25.160 40.768 35.452 1.00 34.25 98 ALA D C 1
ATOM 4407 O O . ALA D 1 98 ? 26.153 41.081 36.117 1.00 33.93 98 ALA D O 1
ATOM 4409 N N . GLU D 1 99 ? 24.373 39.740 35.762 1.00 34.76 99 GLU D N 1
ATOM 4410 C CA . GLU D 1 99 ? 24.697 38.837 36.855 1.00 35.85 99 GLU D CA 1
ATOM 4411 C C . GLU D 1 99 ? 26.059 38.155 36.617 1.00 36.77 99 GLU D C 1
ATOM 4412 O O . GLU D 1 99 ? 26.904 38.139 37.520 1.00 36.61 99 GLU D O 1
ATOM 4418 N N . ASN D 1 100 ? 26.269 37.607 35.411 1.00 37.46 100 ASN D N 1
ATOM 4419 C CA . ASN D 1 100 ? 27.555 36.986 35.072 1.00 38.21 100 ASN D CA 1
ATOM 4420 C C . ASN D 1 100 ? 28.683 37.988 35.296 1.00 38.83 100 ASN D C 1
ATOM 4421 O O . ASN D 1 100 ? 29.719 37.654 35.877 1.00 38.89 100 ASN D O 1
ATOM 4434 N N . LEU D 1 102 ? 28.862 40.737 37.190 1.00 39.65 102 LEU D N 1
ATOM 4435 C CA . LEU D 1 102 ? 29.103 41.038 38.593 1.00 39.66 102 LEU D CA 1
ATOM 4436 C C . LEU D 1 102 ? 29.776 39.844 39.292 1.00 39.73 102 LEU D C 1
ATOM 4437 O O . LEU D 1 102 ? 30.681 40.029 40.114 1.00 38.82 102 LEU D O 1
ATOM 4442 N N . LEU D 1 103 ? 29.340 38.632 38.944 1.00 40.04 103 LEU D N 1
ATOM 4443 C CA . LEU D 1 103 ? 29.916 37.415 39.516 1.00 40.61 103 LEU D CA 1
ATOM 4444 C C . LEU D 1 103 ? 31.391 37.325 39.173 1.00 41.30 103 LEU D C 1
ATOM 4445 O O . LEU D 1 103 ? 32.204 37.023 40.028 1.00 42.07 103 LEU D O 1
ATOM 4450 N N . ASN D 1 104 ? 31.729 37.617 37.925 1.00 41.91 104 ASN D N 1
ATOM 4451 C CA . ASN D 1 104 ? 33.106 37.599 37.477 1.00 42.44 104 ASN D CA 1
ATOM 4452 C C . ASN D 1 104 ? 33.951 38.562 38.263 1.00 42.48 104 ASN D C 1
ATOM 4453 O O . ASN D 1 104 ? 35.084 38.252 38.614 1.00 42.69 104 ASN D O 1
ATOM 4458 N N . TYR D 1 105 ? 33.407 39.746 38.518 1.00 42.70 105 TYR D N 1
ATOM 4459 C CA . TYR D 1 105 ? 34.165 40.795 39.193 1.00 42.65 105 TYR D CA 1
ATOM 4460 C C . TYR D 1 105 ? 34.292 40.570 40.709 1.00 42.40 105 TYR D C 1
ATOM 4461 O O . TYR D 1 105 ? 35.375 40.740 41.265 1.00 42.27 105 TYR D O 1
ATOM 4470 N N . TYR D 1 106 ? 33.185 40.213 41.362 1.00 42.10 106 TYR D N 1
ATOM 4471 C CA . TYR D 1 106 ? 33.130 40.079 42.826 1.00 42.17 106 TYR D CA 1
ATOM 4472 C C . TYR D 1 106 ? 33.385 38.655 43.324 1.00 41.98 106 TYR D C 1
ATOM 4473 O O . TYR D 1 106 ? 33.654 38.453 44.499 1.00 41.55 106 TYR D O 1
ATOM 4482 N N . GLU D 1 107 ? 33.259 37.680 42.426 1.00 42.05 107 GLU D N 1
ATOM 4483 C CA . GLU D 1 107 ? 33.482 36.252 42.718 1.00 42.07 107 GLU D CA 1
ATOM 4484 C C . GLU D 1 107 ? 32.423 35.652 43.631 1.00 41.45 107 GLU D C 1
ATOM 4485 O O . GLU D 1 107 ? 32.402 34.447 43.853 1.00 41.21 107 GLU D O 1
ATOM 4491 N N . SER D 1 108 ? 31.489 36.482 44.073 1.00 41.17 108 SER D N 1
ATOM 4492 C CA . SER D 1 108 ? 30.450 36.070 45.011 1.00 40.98 108 SER D CA 1
ATOM 4493 C C . SER D 1 108 ? 29.321 37.102 44.964 1.00 40.64 108 SER D C 1
ATOM 4494 O O . SER D 1 108 ? 29.573 38.288 44.776 1.00 40.60 108 SER D O 1
ATOM 4497 N N . LEU D 1 109 ? 28.089 36.651 45.131 1.00 40.24 109 LEU D N 1
ATOM 4498 C CA . LEU D 1 109 ? 26.928 37.529 45.041 1.00 40.01 109 LEU D CA 1
ATOM 4499 C C . LEU D 1 109 ? 25.943 37.163 46.149 1.00 39.89 109 LEU D C 1
ATOM 4500 O O . LEU D 1 109 ? 25.868 36.007 46.522 1.00 40.10 109 LEU D O 1
ATOM 4505 N N . PRO D 1 110 ? 25.172 38.140 46.666 1.00 39.82 110 PRO D N 1
ATOM 4506 C CA . PRO D 1 110 ? 24.285 37.867 47.806 1.00 39.48 110 PRO D CA 1
ATOM 4507 C C . PRO D 1 110 ? 23.270 36.773 47.527 1.00 39.26 110 PRO D C 1
ATOM 4508 O O . PRO D 1 110 ? 22.840 36.086 48.452 1.00 39.50 110 PRO D O 1
ATOM 4512 N N . PHE D 1 111 ? 22.865 36.642 46.266 1.00 38.86 111 PHE D N 1
ATOM 4513 C CA . PHE D 1 111 ? 22.006 35.536 45.834 1.00 38.23 111 PHE D CA 1
ATOM 4514 C C . PHE D 1 111 ? 22.169 35.289 44.339 1.00 37.73 111 PHE D C 1
ATOM 4515 O O . PHE D 1 111 ? 22.952 35.974 43.679 1.00 37.46 111 PHE D O 1
ATOM 4523 N N . TYR D 1 112 ? 21.458 34.288 43.819 1.00 37.39 112 TYR D N 1
ATOM 4524 C CA . TYR D 1 112 ? 21.562 33.917 42.412 1.00 36.78 112 TYR D CA 1
ATOM 4525 C C . TYR D 1 112 ? 20.212 33.604 41.836 1.00 37.38 112 TYR D C 1
ATOM 4526 O O . TYR D 1 112 ? 19.365 33.022 42.507 1.00 37.44 112 TYR D O 1
ATOM 4535 N N . LEU D 1 113 ? 20.018 33.994 40.582 1.00 38.23 113 LEU D N 1
ATOM 4536 C CA . LEU D 1 113 ? 18.735 33.834 39.930 1.00 39.09 113 LEU D CA 1
ATOM 4537 C C . LEU D 1 113 ? 18.503 32.388 39.513 1.00 39.89 113 LEU D C 1
ATOM 4538 O O . LEU D 1 113 ? 19.389 31.740 38.968 1.00 39.44 113 LEU D O 1
ATOM 4543 N N . ASN D 1 114 ? 17.313 31.878 39.799 1.00 41.46 114 ASN D N 1
ATOM 4544 C CA . ASN D 1 114 ? 16.894 30.582 39.276 1.00 42.92 114 ASN D CA 1
ATOM 4545 C C . ASN D 1 114 ? 16.543 30.807 37.813 1.00 44.04 114 ASN D C 1
ATOM 4546 O O . ASN D 1 114 ? 15.400 31.151 37.482 1.00 44.53 114 ASN D O 1
ATOM 4548 N N . ARG D 1 115 ? 17.544 30.629 36.950 1.00 44.93 115 ARG D N 1
ATOM 4549 C CA . ARG D 1 115 ? 17.482 31.106 35.577 1.00 45.59 115 ARG D CA 1
ATOM 4550 C C . ARG D 1 115 ? 17.252 30.037 34.514 1.00 46.25 115 ARG D C 1
ATOM 4551 O O . ARG D 1 115 ? 17.083 30.371 33.339 1.00 46.88 115 ARG D O 1
ATOM 4559 N N . GLN D 1 116 ? 17.253 28.764 34.898 1.00 46.53 116 GLN D N 1
ATOM 4560 C CA . GLN D 1 116 ? 17.096 27.697 33.917 1.00 46.68 116 GLN D CA 1
ATOM 4561 C C . GLN D 1 116 ? 15.888 27.940 33.018 1.00 46.31 116 GLN D C 1
ATOM 4562 O O . GLN D 1 116 ? 16.020 27.913 31.797 1.00 46.79 116 GLN D O 1
ATOM 4568 N N . SER D 1 117 ? 14.725 28.169 33.619 1.00 45.84 117 SER D N 1
ATOM 4569 C CA . SER D 1 117 ? 13.479 28.320 32.859 1.00 45.81 117 SER D CA 1
ATOM 4570 C C . SER D 1 117 ? 13.414 29.647 32.088 1.00 45.19 117 SER D C 1
ATOM 4571 O O . SER D 1 117 ? 12.811 29.717 31.016 1.00 45.32 117 SER D O 1
ATOM 4574 N N . ILE D 1 118 ? 14.046 30.682 32.632 1.00 44.42 118 ILE D N 1
ATOM 4575 C CA . ILE D 1 118 ? 14.200 31.963 31.942 1.00 44.04 118 ILE D CA 1
ATOM 4576 C C . ILE D 1 118 ? 14.947 31.760 30.619 1.00 43.75 118 ILE D C 1
ATOM 4577 O O . ILE D 1 118 ? 14.459 32.170 29.563 1.00 43.66 118 ILE D O 1
ATOM 4582 N N . LEU D 1 119 ? 16.103 31.094 30.679 1.00 43.22 119 LEU D N 1
ATOM 4583 C CA . LEU D 1 119 ? 16.882 30.772 29.480 1.00 43.02 119 LEU D CA 1
ATOM 4584 C C . LEU D 1 119 ? 16.093 29.947 28.480 1.00 42.54 119 LEU D C 1
ATOM 4585 O O . LEU D 1 119 ? 16.223 30.139 27.274 1.00 42.79 119 LEU D O 1
ATOM 4590 N N . ALA D 1 120 ? 15.281 29.020 28.974 1.00 41.99 120 ALA D N 1
ATOM 4591 C CA . ALA D 1 120 ? 14.505 28.154 28.088 1.00 41.61 120 ALA D CA 1
ATOM 4592 C C . ALA D 1 120 ? 13.475 28.948 27.297 1.00 41.15 120 ALA D C 1
ATOM 4593 O O . ALA D 1 120 ? 13.187 28.612 26.164 1.00 41.42 120 ALA D O 1
ATOM 4595 N N . ASN D 1 121 ? 12.919 29.996 27.899 1.00 40.79 121 ASN D N 1
ATOM 4596 C CA . ASN D 1 121 ? 11.974 30.867 27.197 1.00 40.26 121 ASN D CA 1
ATOM 4597 C C . ASN D 1 121 ? 12.652 31.726 26.127 1.00 39.42 121 ASN D C 1
ATOM 4598 O O . ASN D 1 121 ? 12.069 32.004 25.076 1.00 38.93 121 ASN D O 1
ATOM 4603 N N . ILE D 1 122 ? 13.874 32.158 26.418 1.00 38.43 122 ILE D N 1
ATOM 4604 C CA . ILE D 1 122 ? 14.640 32.975 25.485 1.00 37.67 122 ILE D CA 1
ATOM 4605 C C . ILE D 1 122 ? 15.046 32.124 24.287 1.00 37.59 122 ILE D C 1
ATOM 4606 O O . ILE D 1 122 ? 15.002 32.584 23.146 1.00 37.91 122 ILE D O 1
ATOM 4611 N N . THR D 1 123 ? 15.400 30.870 24.554 1.00 37.15 123 THR D N 1
ATOM 4612 C CA . THR D 1 123 ? 15.763 29.926 23.516 1.00 36.73 123 THR D CA 1
ATOM 4613 C C . THR D 1 123 ? 14.576 29.631 22.603 1.00 36.54 123 THR D C 1
ATOM 4614 O O . THR D 1 123 ? 14.750 29.501 21.387 1.00 36.87 123 THR D O 1
ATOM 4618 N N . LYS D 1 124 ? 13.381 29.539 23.185 1.00 36.05 124 LYS D N 1
ATOM 4619 C CA . LYS D 1 124 ? 12.150 29.420 22.399 1.00 35.77 124 LYS D CA 1
ATOM 4620 C C . LYS D 1 124 ? 11.901 30.694 21.595 1.00 34.99 124 LYS D C 1
ATOM 4621 O O . LYS D 1 124 ? 11.700 30.617 20.394 1.00 35.22 124 LYS D O 1
ATOM 4623 N N . ALA D 1 125 ? 11.945 31.854 22.247 1.00 34.02 125 ALA D N 1
ATOM 4624 C CA . ALA D 1 125 ? 11.720 33.132 21.555 1.00 33.78 125 ALA D CA 1
ATOM 4625 C C . ALA D 1 125 ? 12.662 33.323 20.350 1.00 33.97 125 ALA D C 1
ATOM 4626 O O . ALA D 1 125 ? 12.254 33.868 19.313 1.00 33.30 125 ALA D O 1
ATOM 4628 N N . LEU D 1 126 ? 13.900 32.827 20.479 1.00 34.25 126 LEU D N 1
ATOM 4629 C CA . LEU D 1 126 ? 14.937 33.020 19.452 1.00 34.21 126 LEU D CA 1
ATOM 4630 C C . LEU D 1 126 ? 14.681 32.225 18.180 1.00 34.60 126 LEU D C 1
ATOM 4631 O O . LEU D 1 126 ? 15.358 32.439 17.187 1.00 34.19 126 LEU D O 1
ATOM 4636 N N . LYS D 1 127 ? 13.701 31.321 18.209 1.00 35.27 127 LYS D N 1
ATOM 4637 C CA . LYS D 1 127 ? 13.251 30.639 16.995 1.00 35.90 127 LYS D CA 1
ATOM 4638 C C . LYS D 1 127 ? 12.513 31.584 16.048 1.00 35.72 127 LYS D C 1
ATOM 4639 O O . LYS D 1 127 ? 12.423 31.303 14.854 1.00 36.57 127 LYS D O 1
ATOM 4645 N N . ASP D 1 128 ? 11.972 32.681 16.575 1.00 35.31 128 ASP D N 1
ATOM 4646 C CA . ASP D 1 128 ? 11.326 33.708 15.749 1.00 34.94 128 ASP D CA 1
ATOM 4647 C C . ASP D 1 128 ? 12.375 34.652 15.107 1.00 33.78 128 ASP D C 1
ATOM 4648 O O . ASP D 1 128 ? 13.205 35.250 15.790 1.00 32.86 128 ASP D O 1
ATOM 4653 N N . ALA D 1 129 ? 12.304 34.793 13.788 1.00 32.88 129 ALA D N 1
ATOM 4654 C CA . ALA D 1 129 ? 13.254 35.607 13.055 1.00 32.07 129 ALA D CA 1
ATOM 4655 C C . ALA D 1 129 ? 13.365 37.032 13.619 1.00 31.65 129 ALA D C 1
ATOM 4656 O O . ALA D 1 129 ? 14.467 37.568 13.733 1.00 31.54 129 ALA D O 1
ATOM 4658 N N . HIS D 1 130 ? 12.247 37.636 14.003 1.00 30.96 130 HIS D N 1
ATOM 4659 C CA . HIS D 1 130 ? 12.280 39.030 14.413 1.00 30.73 130 HIS D CA 1
ATOM 4660 C C . HIS D 1 130 ? 12.961 39.290 15.749 1.00 30.33 130 HIS D C 1
ATOM 4661 O O . HIS D 1 130 ? 13.516 40.383 15.965 1.00 30.40 130 HIS D O 1
ATOM 4668 N N . ILE D 1 131 ? 12.905 38.323 16.657 1.00 29.87 131 ILE D N 1
ATOM 4669 C CA . ILE D 1 131 ? 13.570 38.480 17.953 1.00 29.77 131 ILE D CA 1
ATOM 4670 C C . ILE D 1 131 ? 15.084 38.348 17.746 1.00 29.52 131 ILE D C 1
ATOM 4671 O O . ILE D 1 131 ? 15.874 39.142 18.236 1.00 29.00 131 ILE D O 1
ATOM 4676 N N . ARG D 1 132 ? 15.452 37.340 16.978 1.00 29.64 132 ARG D N 1
ATOM 4677 C CA . ARG D 1 132 ? 16.836 37.006 16.688 1.00 30.15 132 ARG D CA 1
ATOM 4678 C C . ARG D 1 132 ? 17.545 38.158 15.987 1.00 29.39 132 ARG D C 1
ATOM 4679 O O . ARG D 1 132 ? 18.609 38.591 16.407 1.00 28.74 132 ARG D O 1
ATOM 4687 N N . GLU D 1 133 ? 16.927 38.686 14.938 1.00 28.95 133 GLU D N 1
ATOM 4688 C CA . GLU D 1 133 ? 17.560 39.763 14.175 1.00 28.92 133 GLU D CA 1
ATOM 4689 C C . GLU D 1 133 ? 17.641 41.054 14.985 1.00 27.99 133 GLU D C 1
ATOM 4690 O O . GLU D 1 133 ? 18.632 41.791 14.886 1.00 26.92 133 GLU D O 1
ATOM 4696 N N . ALA D 1 134 ? 16.631 41.292 15.827 1.00 27.34 134 ALA D N 1
ATOM 4697 C CA . ALA D 1 134 ? 16.654 42.427 16.764 1.00 26.94 134 ALA D CA 1
ATOM 4698 C C . ALA D 1 134 ? 17.843 42.300 17.744 1.00 26.58 134 ALA D C 1
ATOM 4699 O O . ALA D 1 134 ? 18.612 43.245 17.952 1.00 25.15 134 ALA D O 1
ATOM 4709 N N . ALA D 1 136 ? 20.620 40.588 17.370 1.00 25.26 136 ALA D N 1
ATOM 4710 C CA . ALA D 1 136 ? 21.823 40.829 16.571 1.00 24.69 136 ALA D CA 1
ATOM 4711 C C . ALA D 1 136 ? 22.133 42.313 16.434 1.00 24.31 136 ALA D C 1
ATOM 4712 O O . ALA D 1 136 ? 23.253 42.746 16.696 1.00 24.73 136 ALA D O 1
ATOM 4714 N N . HIS D 1 137 ? 21.133 43.093 16.042 1.00 24.43 137 HIS D N 1
ATOM 4715 C CA . HIS D 1 137 ? 21.301 44.525 15.835 1.00 24.12 137 HIS D CA 1
ATOM 4716 C C . HIS D 1 137 ? 21.657 45.262 17.123 1.00 24.76 137 HIS D C 1
ATOM 4717 O O . HIS D 1 137 ? 22.509 46.157 17.104 1.00 24.90 137 HIS D O 1
ATOM 4724 N N . TYR D 1 138 ? 21.005 44.917 18.240 1.00 25.35 138 TYR D N 1
ATOM 4725 C CA . TYR D 1 138 ? 21.274 45.620 19.501 1.00 25.80 138 TYR D CA 1
ATOM 4726 C C . TYR D 1 138 ? 22.716 45.365 19.923 1.00 25.89 138 TYR D C 1
ATOM 4727 O O . TYR D 1 138 ? 23.407 46.275 20.372 1.00 25.35 138 TYR D O 1
ATOM 4736 N N . LYS D 1 139 ? 23.182 44.130 19.729 1.00 26.25 139 LYS D N 1
ATOM 4737 C CA . LYS D 1 139 ? 24.548 43.777 20.083 1.00 26.16 139 LYS D CA 1
ATOM 4738 C C . LYS D 1 139 ? 25.561 44.462 19.169 1.00 25.48 139 LYS D C 1
ATOM 4739 O O . LYS D 1 139 ? 26.586 44.941 19.641 1.00 25.63 139 LYS D O 1
ATOM 4745 N N . LEU D 1 140 ? 25.280 44.552 17.876 1.00 24.68 140 LEU D N 1
ATOM 4746 C CA . LEU D 1 140 ? 26.163 45.312 16.986 1.00 24.40 140 LEU D CA 1
ATOM 4747 C C . LEU D 1 140 ? 26.266 46.769 17.439 1.00 24.79 140 LEU D C 1
ATOM 4748 O O . LEU D 1 140 ? 27.364 47.342 17.504 1.00 24.54 140 LEU D O 1
ATOM 4753 N N . GLY D 1 141 ? 25.125 47.365 17.791 1.00 25.05 141 GLY D N 1
ATOM 4754 C CA . GLY D 1 141 ? 25.111 48.765 18.251 1.00 25.25 141 GLY D CA 1
ATOM 4755 C C . GLY D 1 141 ? 25.890 49.004 19.536 1.00 25.47 141 GLY D C 1
ATOM 4756 O O . GLY D 1 141 ? 26.437 50.087 19.734 1.00 25.50 141 GLY D O 1
ATOM 4757 N N . GLU D 1 142 ? 25.962 48.009 20.416 1.00 26.25 142 GLU D N 1
ATOM 4758 C CA . GLU D 1 142 ? 26.757 48.156 21.638 1.00 27.42 142 GLU D CA 1
ATOM 4759 C C . GLU D 1 142 ? 28.254 48.334 21.322 1.00 27.73 142 GLU D C 1
ATOM 4760 O O . GLU D 1 142 ? 28.948 49.127 21.957 1.00 27.11 142 GLU D O 1
ATOM 4766 N N . PHE D 1 143 ? 28.738 47.596 20.322 1.00 28.38 143 PHE D N 1
ATOM 4767 C CA . PHE D 1 143 ? 30.113 47.748 19.861 1.00 28.85 143 PHE D CA 1
ATOM 4768 C C . PHE D 1 143 ? 30.337 49.101 19.210 1.00 28.74 143 PHE D C 1
ATOM 4769 O O . PHE D 1 143 ? 31.375 49.724 19.445 1.00 29.12 143 PHE D O 1
ATOM 4777 N N . ALA D 1 144 ? 29.387 49.554 18.395 1.00 28.65 144 ALA D N 1
ATOM 4778 C CA . ALA D 1 144 ? 29.502 50.890 17.766 1.00 29.26 144 ALA D CA 1
ATOM 4779 C C . ALA D 1 144 ? 29.520 51.979 18.831 1.00 29.83 144 ALA D C 1
ATOM 4780 O O . ALA D 1 144 ? 30.287 52.927 18.740 1.00 29.04 144 ALA D O 1
ATOM 4782 N N . HIS D 1 145 ? 28.668 51.830 19.844 1.00 31.43 145 HIS D N 1
ATOM 4783 C CA . HIS D 1 145 ? 28.639 52.781 20.965 1.00 32.91 145 HIS D CA 1
ATOM 4784 C C . HIS D 1 145 ? 30.014 52.874 21.619 1.00 33.36 145 HIS D C 1
ATOM 4785 O O . HIS D 1 145 ? 30.497 53.965 21.920 1.00 33.23 145 HIS D O 1
ATOM 4792 N N . TYR D 1 146 ? 30.662 51.735 21.800 1.00 34.43 146 TYR D N 1
ATOM 4793 C CA . TYR D 1 146 ? 31.993 51.741 22.402 1.00 35.91 146 TYR D CA 1
ATOM 4794 C C . TYR D 1 146 ? 33.055 52.316 21.466 1.00 35.79 146 TYR D C 1
ATOM 4795 O O . TYR D 1 146 ? 34.007 52.966 21.925 1.00 35.30 146 TYR D O 1
ATOM 4804 N N . GLN D 1 147 ? 32.910 52.086 20.163 1.00 35.95 147 GLN D N 1
ATOM 4805 C CA . GLN D 1 147 ? 33.840 52.699 19.222 1.00 36.26 147 GLN D CA 1
ATOM 4806 C C . GLN D 1 147 ? 33.714 54.225 19.238 1.00 36.88 147 GLN D C 1
ATOM 4807 O O . GLN D 1 147 ? 34.729 54.925 19.164 1.00 36.90 147 GLN D O 1
ATOM 4813 N N . ASP D 1 148 ? 32.488 54.735 19.374 1.00 37.85 148 ASP D N 1
ATOM 4814 C CA . ASP D 1 148 ? 32.249 56.179 19.551 1.00 38.96 148 ASP D CA 1
ATOM 4815 C C . ASP D 1 148 ? 33.097 56.784 20.681 1.00 39.50 148 ASP D C 1
ATOM 4816 O O . ASP D 1 148 ? 33.629 57.886 20.543 1.00 39.53 148 ASP D O 1
ATOM 4821 N N . THR D 1 149 ? 33.198 56.064 21.794 1.00 40.33 149 THR D N 1
ATOM 4822 C CA . THR D 1 149 ? 33.999 56.487 22.943 1.00 41.28 149 THR D CA 1
ATOM 4823 C C . THR D 1 149 ? 35.493 56.532 22.615 1.00 42.22 149 THR D C 1
ATOM 4824 O O . THR D 1 149 ? 36.175 57.511 22.921 1.00 41.75 149 THR D O 1
ATOM 4836 N N . LEU D 1 151 ? 36.768 56.923 19.678 1.00 46.40 151 LEU D N 1
ATOM 4837 C CA . LEU D 1 151 ? 36.993 57.970 18.693 1.00 47.26 151 LEU D CA 1
ATOM 4838 C C . LEU D 1 151 ? 37.078 59.335 19.377 1.00 48.22 151 LEU D C 1
ATOM 4839 O O . LEU D 1 151 ? 37.912 60.158 19.020 1.00 48.07 151 LEU D O 1
ATOM 4844 N N . ASP D 1 152 ? 36.220 59.564 20.369 1.00 49.46 152 ASP D N 1
ATOM 4845 C CA . ASP D 1 152 ? 36.274 60.793 21.161 1.00 50.50 152 ASP D CA 1
ATOM 4846 C C . ASP D 1 152 ? 37.627 60.924 21.877 1.00 50.95 152 ASP D C 1
ATOM 4847 O O . ASP D 1 152 ? 38.172 62.028 21.992 1.00 50.41 152 ASP D O 1
ATOM 4860 N N . VAL D 1 154 ? 40.586 59.549 20.920 1.00 52.92 154 VAL D N 1
ATOM 4861 C CA . VAL D 1 154 ? 41.574 59.895 19.905 1.00 53.32 154 VAL D CA 1
ATOM 4862 C C . VAL D 1 154 ? 41.492 61.377 19.526 1.00 54.24 154 VAL D C 1
ATOM 4863 O O . VAL D 1 154 ? 42.521 62.029 19.333 1.00 53.98 154 VAL D O 1
ATOM 4867 N N . GLU D 1 155 ? 40.272 61.904 19.429 1.00 55.31 155 GLU D N 1
ATOM 4868 C CA . GLU D 1 155 ? 40.073 63.314 19.116 1.00 56.36 155 GLU D CA 1
ATOM 4869 C C . GLU D 1 155 ? 40.677 64.232 20.186 1.00 57.29 155 GLU D C 1
ATOM 4870 O O . GLU D 1 155 ? 41.420 65.158 19.865 1.00 57.39 155 GLU D O 1
ATOM 4876 N N . ARG D 1 156 ? 40.441 63.951 21.452 1.00 58.38 156 ARG D N 1
ATOM 4877 C CA . ARG D 1 156 ? 40.937 64.802 22.517 1.00 59.38 156 ARG D CA 1
ATOM 4878 C C . ARG D 1 156 ? 42.434 64.662 22.657 1.00 60.28 156 ARG D C 1
ATOM 4879 O O . ARG D 1 156 ? 43.122 65.589 23.000 1.00 60.49 156 ARG D O 1
ATOM 4881 N N . THR D 1 157 ? 42.948 63.482 22.398 1.00 61.53 157 THR D N 1
ATOM 4882 C CA . THR D 1 157 ? 44.376 63.243 22.325 1.00 62.48 157 THR D CA 1
ATOM 4883 C C . THR D 1 157 ? 45.071 64.006 21.205 1.00 63.55 157 THR D C 1
ATOM 4884 O O . THR D 1 157 ? 46.165 64.479 21.362 1.00 63.80 157 THR D O 1
ATOM 4888 N N . ILE D 1 158 ? 44.473 64.024 20.037 1.00 64.63 158 ILE D N 1
ATOM 4889 C CA . ILE D 1 158 ? 45.092 64.688 18.943 1.00 65.58 158 ILE D CA 1
ATOM 4890 C C . ILE D 1 158 ? 45.345 66.068 19.428 1.00 66.57 158 ILE D C 1
ATOM 4891 O O . ILE D 1 158 ? 46.156 66.771 18.857 1.00 66.66 158 ILE D O 1
ATOM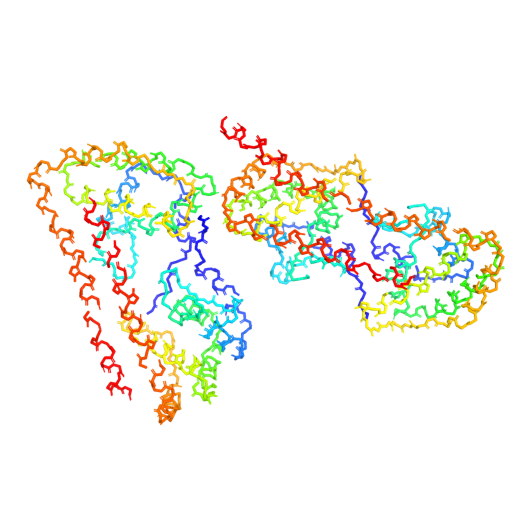 4896 N N . GLU D 1 159 ? 44.649 66.454 20.492 1.00 67.54 159 GLU D N 1
ATOM 4897 C CA . GLU D 1 159 ? 44.724 67.817 21.014 1.00 68.21 159 GLU D CA 1
ATOM 4898 C C . GLU D 1 159 ? 45.649 67.988 22.233 1.00 68.35 159 GLU D C 1
ATOM 4899 O O . GLU D 1 159 ? 46.819 68.375 22.109 1.00 68.25 159 GLU D O 1
#

Foldseek 3Di:
DDDDDDLVNQCVLQDDAALVLLLCLLFQLPVVNADDDPQDVGSGHQLLCCQPRHNQVNVVVPSVVSQVSNLVSLLVLQVLDQSSVVSSVRNVVSVCVCVVVVDGPDDHPCDSSVVSPVVSCVDPVNVVNVVSVVSRVVSVVVCVVCVD/DDDDDDLVNQAVLQDDAALVLLLCLLFVQDPVNADDDPLPLHNGHQLLRCQPSHNQVNVVVPPVVCQVSNLVNLLVLQPLDQSSLVSSVRNVVSQCVCVVPVDGPDDHPCVNNVVSSVVSCVDPVNVVNCVSVVSVVVSVVVCVVVVVVCVVPPVVVVVVVVVVD/DDDDDDLVNQCCLLDPQALVLLLCQLFQQDVVRADDPPDALPNTHQLLCCCVRHVQVSVVVPPVVSQVSNQVSLQVLLVLDQSSVVSSVSNVVSLCVCVVVVDGPDDHPCVVSVVSPVVCCPDPSHVVVVVSVVSNVVSVVVVVVCVVVVVVVVVD/DDDDDFLVNQAVLLDDAALVLLLCLLFQCDVVNADDDDLDLGSTHQLLCCQPRHNQVNVVVPSVVSQVSNLVSLLVLQVLDLSSVVSSVSNVVSVCVCVVVVDGPDDHPCPNSVVSSVVSCVDPVSVVNCVSVVSVVVSVVVCVVVVVVVD

Organism: Streptococcus pyogenes (NCBI:txid1314)

CATH classification: 1.25.40.520